Protein AF-0000000078536091 (afdb_homodimer)

pLDDT: mean 94.67, std 6.18, range [35.19, 98.88]

Sequence (702 aa):
MDQSVLRISVDKKTNDLPFPRFGQPQKLGEYTVTRDRCVVLGREDAKYLYEAALADGGRVRFDLNKGFSTFEEKEGDERLDILLDWITSQAPRGGPLKKVLHEADFLCWRGLLTRIAATPFCPKDSWEFAAARIGDVIFLCERETEETQQRKLSMSQRDKMMTYWGFKFEQYMTVAEKEGQPNVDQFVTCREEFAVVVRSTLASTAGKPLKLVYSGEVDAINKDGDLVELKTQRNALEGFFWKQKSMKWWLQSFLLGVRDIIVGYRDDDGFVKKVGSVHTDDLCKRGEWSGNICMNLLSTVLTSVRDLLKRDGEACIVRYEQNRDEITIHSASLPDIDFFTYNFRVHFNLEMDQSVLRISVDKKTNDLPFPRFGQPQKLGEYTVTRDRCVVLGREDAKYLYEAALADGGRVRFDLNKGFSTFEEKEGDERLDILLDWITSQAPRGGPLKKVLHEADFLCWRGLLTRIAATPFCPKDSWEFAAARIGDVIFLCERETEETQQRKLSMSQRDKMMTYWGFKFEQYMTVAEKEGQPNVDQFVTCREEFAVVVRSTLASTAGKPLKLVYSGEVDAINKDGDLVELKTQRNALEGFFWKQKSMKWWLQSFLLGVRDIIVGYRDDDGFVKKVGSVHTDDLCKRGEWSGNICMNLLSTVLTSVRDLLKRDGEACIVRYEQNRDEITIHSASLPDIDFFTYNFRVHFNLE

Solvent-accessible surface area (backbone atoms only — not comparable to full-atom values): 36541 Å² total; per-residue (Å²): 126,86,71,60,68,48,77,43,75,44,46,57,76,81,23,62,49,78,64,58,59,62,48,75,46,40,53,59,40,41,29,28,32,37,74,88,66,43,82,41,57,24,48,62,80,45,26,23,44,39,61,75,53,54,42,83,84,2,61,46,80,44,65,31,61,65,55,62,92,57,52,40,73,69,78,83,83,62,73,40,48,68,60,47,50,51,56,54,68,35,32,63,78,62,34,55,57,34,58,57,51,51,53,23,44,34,38,36,50,42,66,55,57,38,53,56,22,42,36,63,73,35,41,76,63,55,44,31,31,40,37,37,21,51,70,73,26,30,39,47,36,73,42,85,38,68,66,57,51,49,49,63,71,62,52,47,72,64,55,52,47,57,57,44,30,53,56,39,46,49,39,63,39,26,15,80,45,85,88,54,69,50,67,68,82,57,67,52,62,53,45,53,44,32,32,39,32,30,33,35,38,34,43,36,80,66,81,66,60,41,30,37,33,34,33,41,79,49,68,25,21,41,92,71,51,46,59,30,41,75,46,68,38,67,68,58,93,49,70,65,33,33,52,43,54,31,55,55,52,24,44,62,27,56,68,64,57,28,52,43,32,38,35,34,26,17,51,95,84,38,38,25,46,33,35,51,75,46,49,36,73,54,32,56,73,67,26,71,51,56,64,26,30,23,50,35,44,36,25,47,52,52,42,51,50,51,68,68,40,76,45,70,57,32,24,31,38,37,38,34,55,57,70,50,64,43,33,40,34,35,66,41,58,44,88,77,56,79,60,73,50,68,66,53,32,59,37,49,63,66,114,128,85,71,61,69,48,76,42,74,44,46,58,75,82,22,62,48,78,64,58,59,61,48,76,46,40,53,60,40,42,30,29,30,36,74,88,66,43,83,40,57,23,48,60,82,45,24,22,44,41,62,74,54,54,40,82,84,3,62,47,80,43,65,31,62,65,54,61,90,57,52,39,73,69,78,82,84,62,73,42,48,68,60,46,50,51,56,53,66,34,33,62,78,62,32,55,57,34,58,58,52,51,52,22,45,33,37,36,50,43,66,54,56,39,54,57,22,42,36,64,74,34,43,76,64,56,45,32,31,40,36,35,21,51,69,72,26,30,39,47,35,73,42,85,38,70,67,56,51,49,48,63,71,63,52,47,70,64,56,50,47,56,56,44,30,50,55,39,44,48,38,63,37,26,15,80,45,85,88,54,68,51,66,69,83,55,66,51,63,54,44,52,45,33,33,39,32,30,34,33,37,34,42,36,81,66,81,68,61,40,31,36,33,33,32,42,79,48,68,25,21,38,93,71,52,46,58,32,42,73,48,68,38,67,70,56,93,47,72,67,34,33,52,41,53,32,52,55,54,26,45,62,26,54,70,65,56,28,54,44,32,37,34,35,26,17,51,95,85,38,37,24,47,34,35,50,73,46,50,35,73,55,32,56,71,67,26,69,51,55,64,26,31,23,49,35,44,36,24,47,53,52,42,52,50,51,70,68,41,76,46,69,57,32,24,30,38,38,38,33,55,56,70,50,63,44,34,40,33,34,66,44,57,42,88,76,57,80,59,74,50,69,67,52,31,59,36,48,62,67,113

Nearest PDB structures (foldseek):
  6wuk-assembly1_A  TM=8.798E-01  e=3.292E-32  Mus musculus
  6aiy-assembly1_A  TM=8.874E-01  e=8.973E-32  Mus musculus
  6aix-assembly1_A  TM=8.810E-01  e=4.421E-32  Mus musculus
  3fqj-assembly1_A  TM=8.893E-01  e=3.096E-31  Mus musculus
  3fqi-assembly1_A  TM=8.805E-01  e=1.202E-30  Mus musculus

Structure (mmCIF, N/CA/C/O backbone):
data_AF-0000000078536091-model_v1
#
loop_
_entity.id
_entity.type
_entity.pdbx_description
1 polymer 'Decapping nuclease'
#
loop_
_atom_site.group_PDB
_atom_site.id
_atom_site.type_symbol
_atom_site.label_atom_id
_atom_site.label_alt_id
_atom_site.label_comp_id
_atom_site.label_asym_id
_atom_site.label_entity_id
_atom_site.label_seq_id
_atom_site.pdbx_PDB_ins_code
_atom_site.Cartn_x
_atom_site.Cartn_y
_atom_site.Cartn_z
_atom_site.occupancy
_atom_site.B_iso_or_equiv
_atom_site.auth_seq_id
_atom_site.auth_comp_id
_atom_site.auth_asym_id
_atom_site.auth_atom_id
_atom_site.pdbx_PDB_model_num
ATOM 1 N N . MET A 1 1 ? 34.75 25.438 13.578 1 35.25 1 MET A N 1
ATOM 2 C CA . MET A 1 1 ? 34.281 24.703 12.398 1 35.25 1 MET A CA 1
ATOM 3 C C . MET A 1 1 ? 33.406 25.578 11.523 1 35.25 1 MET A C 1
ATOM 5 O O . MET A 1 1 ? 32.469 26.188 12.008 1 35.25 1 MET A O 1
ATOM 9 N N . ASP A 1 2 ? 33.688 26.109 10.555 1 44.75 2 ASP A N 1
ATOM 10 C CA . ASP A 1 2 ? 33.125 27.094 9.633 1 44.75 2 ASP A CA 1
ATOM 11 C C . ASP A 1 2 ? 31.688 26.719 9.258 1 44.75 2 ASP A C 1
ATOM 13 O O . ASP A 1 2 ? 31.453 25.625 8.727 1 44.75 2 ASP A O 1
ATOM 17 N N . GLN A 1 3 ? 30.688 27.016 10.07 1 55.34 3 GLN A N 1
ATOM 18 C CA . GLN A 1 3 ? 29.297 26.594 10.016 1 55.34 3 GLN A CA 1
ATOM 19 C C . GLN A 1 3 ? 28.672 26.938 8.664 1 55.34 3 GLN A C 1
ATOM 21 O O . GLN A 1 3 ? 28.375 28.109 8.398 1 55.34 3 GLN A O 1
ATOM 26 N N . SER A 1 4 ? 28.969 26.297 7.562 1 66.25 4 SER A N 1
ATOM 27 C CA . SER A 1 4 ? 28.469 26.469 6.199 1 66.25 4 SER A CA 1
ATOM 28 C C . SER A 1 4 ? 26.953 26.516 6.172 1 66.25 4 SER A C 1
ATOM 30 O O . SER A 1 4 ? 26.281 25.734 6.844 1 66.25 4 SER A O 1
ATOM 32 N N . VAL A 1 5 ? 26.5 27.812 5.93 1 88.75 5 VAL A N 1
ATOM 33 C CA . VAL A 1 5 ? 25.062 28.078 5.793 1 88.75 5 VAL A CA 1
ATOM 34 C C . VAL A 1 5 ? 24.672 28.047 4.316 1 88.75 5 VAL A C 1
ATOM 36 O O . VAL A 1 5 ? 25.281 28.734 3.492 1 88.75 5 VAL A O 1
ATOM 39 N N . LEU A 1 6 ? 23.906 27.047 3.977 1 94.06 6 LEU A N 1
ATOM 40 C CA . LEU A 1 6 ? 23.281 27.031 2.66 1 94.06 6 LEU A CA 1
ATOM 41 C C . LEU A 1 6 ? 21.969 27.812 2.668 1 94.06 6 LEU A C 1
ATOM 43 O O . LEU A 1 6 ? 21.25 27.797 3.664 1 94.06 6 LEU A O 1
ATOM 47 N N . ARG A 1 7 ? 21.734 28.562 1.596 1 96.69 7 ARG A N 1
ATOM 48 C CA . ARG A 1 7 ? 20.531 29.375 1.481 1 96.69 7 ARG A CA 1
ATOM 49 C C . ARG A 1 7 ? 19.703 28.969 0.259 1 96.69 7 ARG A C 1
ATOM 51 O O . ARG A 1 7 ? 20.266 28.703 -0.807 1 96.69 7 ARG A O 1
ATOM 58 N N . ILE A 1 8 ? 18.438 28.812 0.469 1 97.31 8 ILE A N 1
ATOM 59 C CA . ILE A 1 8 ? 17.516 28.453 -0.6 1 97.31 8 ILE A CA 1
ATOM 60 C C . ILE A 1 8 ? 16.453 29.547 -0.75 1 97.31 8 ILE A C 1
ATOM 62 O O . ILE A 1 8 ? 15.742 29.875 0.208 1 97.31 8 ILE A O 1
ATOM 66 N N . SER A 1 9 ? 16.281 30.062 -1.919 1 97 9 SER A N 1
ATOM 67 C CA . SER A 1 9 ? 15.305 31.109 -2.178 1 97 9 SER A CA 1
ATOM 68 C C . SER A 1 9 ? 13.883 30.562 -2.135 1 97 9 SER A C 1
ATOM 70 O O . SER A 1 9 ? 13.617 29.469 -2.641 1 97 9 SER A O 1
ATOM 72 N N . VAL A 1 10 ? 12.984 31.266 -1.55 1 97.56 10 VAL A N 1
ATOM 73 C CA . VAL A 1 10 ? 11.586 30.859 -1.521 1 97.56 10 VAL A CA 1
ATOM 74 C C . VAL A 1 10 ? 10.781 31.688 -2.518 1 97.56 10 VAL A C 1
ATOM 76 O O . VAL A 1 10 ? 9.547 31.656 -2.514 1 97.56 10 VAL A O 1
ATOM 79 N N . ASP A 1 11 ? 11.461 32.375 -3.352 1 96.06 11 ASP A N 1
ATOM 80 C CA . ASP A 1 11 ? 10.836 33.25 -4.355 1 96.06 11 ASP A CA 1
ATOM 81 C C . ASP A 1 11 ? 9.969 32.438 -5.309 1 96.06 11 ASP A C 1
ATOM 83 O O . ASP A 1 11 ? 10.414 31.406 -5.844 1 96.06 11 ASP A O 1
ATOM 87 N N . LYS A 1 12 ? 8.758 32.906 -5.574 1 96.5 12 LYS A N 1
ATOM 88 C CA . LYS A 1 12 ? 7.809 32.219 -6.43 1 96.5 12 LYS A CA 1
ATOM 89 C C . LYS A 1 12 ? 8.344 32.062 -7.852 1 96.5 12 LYS A C 1
ATOM 91 O O . LYS A 1 12 ? 8.203 31.016 -8.477 1 96.5 12 LYS A O 1
ATOM 96 N N . LYS A 1 13 ? 8.969 33.094 -8.297 1 96.44 13 LYS A N 1
ATOM 97 C CA . LYS A 1 13 ? 9.469 33.094 -9.664 1 96.44 13 LYS A CA 1
ATOM 98 C C . LYS A 1 13 ? 10.539 32.031 -9.859 1 96.44 13 LYS A C 1
ATOM 100 O O . LYS A 1 13 ? 10.562 31.344 -10.883 1 96.44 13 LYS A O 1
ATOM 105 N N . THR A 1 14 ? 11.359 31.891 -8.883 1 94.88 14 THR A N 1
ATOM 106 C CA . THR A 1 14 ? 12.461 30.938 -8.953 1 94.88 14 THR A CA 1
ATOM 107 C C . THR A 1 14 ? 11.93 29.5 -8.938 1 94.88 14 THR A C 1
ATOM 109 O O . THR A 1 14 ? 12.523 28.609 -9.539 1 94.88 14 THR A O 1
ATOM 112 N N . ASN A 1 15 ? 10.82 29.297 -8.305 1 96.19 15 ASN A N 1
ATOM 113 C CA . ASN A 1 15 ? 10.266 27.953 -8.141 1 96.19 15 ASN A CA 1
ATOM 114 C C . ASN A 1 15 ? 9.164 27.672 -9.156 1 96.19 15 ASN A C 1
ATOM 116 O O . ASN A 1 15 ? 8.547 26.609 -9.133 1 96.19 15 ASN A O 1
ATOM 120 N N . ASP A 1 16 ? 8.898 28.641 -10.031 1 97.31 16 ASP A N 1
ATOM 121 C CA . ASP A 1 16 ? 7.855 28.484 -11.031 1 97.31 16 ASP A CA 1
ATOM 122 C C . ASP A 1 16 ? 8.367 27.672 -12.227 1 97.31 16 ASP A C 1
ATOM 124 O O . ASP A 1 16 ? 8.508 28.203 -13.328 1 97.31 16 ASP A O 1
ATOM 128 N N . LEU A 1 17 ? 8.672 26.484 -12.008 1 97 17 LEU A N 1
ATOM 129 C CA . LEU A 1 17 ? 9.102 25.484 -12.977 1 97 17 LEU A CA 1
ATOM 130 C C . LEU A 1 17 ? 8 24.453 -13.203 1 97 17 LEU A C 1
ATOM 132 O O . LEU A 1 17 ? 7.012 24.406 -12.461 1 97 17 LEU A O 1
ATOM 136 N N . PRO A 1 18 ? 8.094 23.703 -14.289 1 97.06 18 PRO A N 1
ATOM 137 C CA . PRO A 1 18 ? 7.098 22.656 -14.484 1 97.06 18 PRO A CA 1
ATOM 138 C C . PRO A 1 18 ? 6.938 21.75 -13.258 1 97.06 18 PRO A C 1
ATOM 140 O O . PRO A 1 18 ? 7.902 21.516 -12.531 1 97.06 18 PRO A O 1
ATOM 143 N N . PHE A 1 19 ? 5.77 21.344 -13.047 1 97.12 19 PHE A N 1
ATOM 144 C CA . PHE A 1 19 ? 5.492 20.469 -11.922 1 97.12 19 PHE A CA 1
ATOM 145 C C . PHE A 1 19 ? 6.438 19.266 -11.922 1 97.12 19 PHE A C 1
ATOM 147 O O . PHE A 1 19 ? 6.516 18.531 -12.914 1 97.12 19 PHE A O 1
ATOM 154 N N . PRO A 1 20 ? 7.184 19.141 -10.859 1 97.56 20 PRO A N 1
ATOM 155 C CA . PRO A 1 20 ? 8.094 17.984 -10.828 1 97.56 20 PRO A CA 1
ATOM 156 C C . PRO A 1 20 ? 7.359 16.656 -10.75 1 97.56 20 PRO A C 1
ATOM 158 O O . PRO A 1 20 ? 6.281 16.578 -10.156 1 97.56 20 PRO A O 1
ATOM 161 N N . ARG A 1 21 ? 7.969 15.625 -11.367 1 97 21 ARG A N 1
ATOM 162 C CA . ARG A 1 21 ? 7.367 14.297 -11.266 1 97 21 ARG A CA 1
ATOM 163 C C . ARG A 1 21 ? 7.195 13.875 -9.812 1 97 21 ARG A C 1
ATOM 165 O O . ARG A 1 21 ? 8.141 13.953 -9.023 1 97 21 ARG A O 1
ATOM 172 N N . PHE A 1 22 ? 6.012 13.539 -9.516 1 97.31 22 PHE A N 1
ATOM 173 C CA . PHE A 1 22 ? 5.672 13.07 -8.172 1 97.31 22 PHE A CA 1
ATOM 174 C C . PHE A 1 22 ? 4.832 11.797 -8.242 1 97.31 22 PHE A C 1
ATOM 176 O O . PHE A 1 22 ? 3.713 11.82 -8.758 1 97.31 22 PHE A O 1
ATOM 183 N N . GLY A 1 23 ? 5.461 10.734 -7.746 1 94 23 GLY A N 1
ATOM 184 C CA . GLY A 1 23 ? 4.746 9.469 -7.781 1 94 23 GLY A CA 1
ATOM 185 C C . GLY A 1 23 ? 3.543 9.438 -6.859 1 94 23 GLY A C 1
ATOM 186 O O . GLY A 1 23 ? 3.586 9.969 -5.754 1 94 23 GLY A O 1
ATOM 187 N N . GLN A 1 24 ? 2.477 8.781 -7.344 1 91.38 24 GLN A N 1
ATOM 188 C CA . GLN A 1 24 ? 1.313 8.586 -6.484 1 91.38 24 GLN A CA 1
ATOM 189 C C . GLN A 1 24 ? 1.706 7.93 -5.164 1 91.38 24 GLN A C 1
ATOM 191 O O . GLN A 1 24 ? 2.414 6.918 -5.156 1 91.38 24 GLN A O 1
ATOM 196 N N . PRO A 1 25 ? 1.263 8.547 -4.086 1 95.19 25 PRO A N 1
ATOM 197 C CA . PRO A 1 25 ? 1.569 7.938 -2.787 1 95.19 25 PRO A CA 1
ATOM 198 C C . PRO A 1 25 ? 1.076 6.496 -2.682 1 95.19 25 PRO A C 1
ATOM 200 O O . PRO A 1 25 ? -0.091 6.215 -2.965 1 95.19 25 PRO A O 1
ATOM 203 N N . GLN A 1 26 ? 1.999 5.621 -2.344 1 94.25 26 GLN A N 1
ATOM 204 C CA . GLN A 1 26 ? 1.672 4.215 -2.131 1 94.25 26 GLN A CA 1
ATOM 205 C C . GLN A 1 26 ? 1.634 3.879 -0.644 1 94.25 26 GLN A C 1
ATOM 207 O O . GLN A 1 26 ? 2.615 4.09 0.072 1 94.25 26 GLN A O 1
ATOM 212 N N . LYS A 1 27 ? 0.572 3.328 -0.257 1 95 27 LYS A N 1
ATOM 213 C CA . LYS A 1 27 ? 0.411 3.006 1.158 1 95 27 LYS A CA 1
ATOM 214 C C . LYS A 1 27 ? 1.337 1.865 1.57 1 95 27 LYS A C 1
ATOM 216 O O . LYS A 1 27 ? 1.458 0.868 0.855 1 95 27 LYS A O 1
ATOM 221 N N . LEU A 1 28 ? 2.006 2.061 2.707 1 95.81 28 LEU A N 1
ATOM 222 C CA . LEU A 1 28 ? 2.871 1.031 3.273 1 95.81 28 LEU A CA 1
ATOM 223 C C . LEU A 1 28 ? 2.221 0.387 4.492 1 95.81 28 LEU A C 1
ATOM 225 O O . LEU A 1 28 ? 2.529 -0.758 4.832 1 95.81 28 LEU A O 1
ATOM 229 N N . GLY A 1 29 ? 1.373 1.188 5.07 1 96 29 GLY A N 1
ATOM 230 C CA . GLY A 1 29 ? 0.717 0.678 6.266 1 96 29 GLY A CA 1
ATOM 231 C C . GLY A 1 29 ? -0.231 1.679 6.898 1 96 29 GLY A C 1
ATOM 232 O O . GLY A 1 29 ? -0.271 2.844 6.496 1 96 29 GLY A O 1
ATOM 233 N N . GLU A 1 30 ? -1.059 1.153 7.75 1 97.25 30 GLU A N 1
ATOM 234 C CA . GLU A 1 30 ? -1.979 1.926 8.578 1 97.25 30 GLU A CA 1
ATOM 235 C C . GLU A 1 30 ? -1.844 1.546 10.055 1 97.25 30 GLU A C 1
ATOM 237 O O . GLU A 1 30 ? -1.502 0.407 10.375 1 97.25 30 GLU A O 1
ATOM 242 N N . TYR A 1 31 ? -2.066 2.525 10.898 1 97.56 31 TYR A N 1
ATOM 243 C CA . TYR A 1 31 ? -1.988 2.229 12.328 1 97.56 31 TYR A CA 1
ATOM 244 C C . TYR A 1 31 ? -2.84 3.203 13.133 1 97.56 31 TYR A C 1
ATOM 246 O O . TYR A 1 31 ? -3.246 4.25 12.625 1 97.56 31 TYR A O 1
ATOM 254 N N . THR A 1 32 ? -3.104 2.812 14.312 1 96.25 32 THR A N 1
ATOM 255 C CA . THR A 1 32 ? -3.77 3.662 15.297 1 96.25 32 THR A CA 1
ATOM 256 C C . THR A 1 32 ? -2.859 3.918 16.484 1 96.25 32 THR A C 1
ATOM 258 O O . THR A 1 32 ? -2.074 3.051 16.875 1 96.25 32 THR A O 1
ATOM 261 N N . VAL A 1 33 ? -2.873 5.105 16.906 1 96.12 33 VAL A N 1
ATOM 262 C CA . VAL A 1 33 ? -2.232 5.453 18.172 1 96.12 33 VAL A CA 1
ATOM 263 C C . VAL A 1 33 ? -3.273 5.477 19.281 1 96.12 33 VAL A C 1
ATOM 265 O O . VAL A 1 33 ? -4.25 6.227 19.219 1 96.12 33 VAL A O 1
ATOM 268 N N . THR A 1 34 ? -3.102 4.656 20.266 1 94.62 34 THR A N 1
ATOM 269 C CA . THR A 1 34 ? -4.047 4.555 21.375 1 94.62 34 THR A CA 1
ATOM 270 C C . THR A 1 34 ? -3.939 5.766 22.297 1 94.62 34 THR A C 1
ATOM 272 O O . THR A 1 34 ? -3.055 6.609 22.109 1 94.62 34 THR A O 1
ATOM 275 N N . ARG A 1 35 ? -4.828 5.836 23.219 1 91.62 35 ARG A N 1
ATOM 276 C CA . ARG A 1 35 ? -4.824 6.922 24.188 1 91.62 35 ARG A CA 1
ATOM 277 C C . ARG A 1 35 ? -3.506 6.961 24.953 1 91.62 35 ARG A C 1
ATOM 279 O O . ARG A 1 35 ? -3.023 8.039 25.312 1 91.62 35 ARG A O 1
ATOM 286 N N . ASP A 1 36 ? -2.947 5.82 25.219 1 92.06 36 ASP A N 1
ATOM 287 C CA . ASP A 1 36 ? -1.681 5.719 25.938 1 92.06 36 ASP A CA 1
ATOM 288 C C . ASP A 1 36 ? -0.496 5.895 24.984 1 92.06 36 ASP A C 1
ATOM 290 O O . ASP A 1 36 ? 0.644 5.59 25.344 1 92.06 36 ASP A O 1
ATOM 294 N N . ARG A 1 37 ? -0.75 6.273 23.766 1 93.62 37 ARG A N 1
ATOM 295 C CA . ARG A 1 37 ? 0.221 6.633 22.734 1 93.62 37 ARG A CA 1
ATOM 296 C C . ARG A 1 37 ? 0.993 5.406 22.266 1 93.62 37 ARG A C 1
ATOM 298 O O . ARG A 1 37 ? 2.186 5.492 21.969 1 93.62 37 ARG A O 1
ATOM 305 N N . CYS A 1 38 ? 0.301 4.254 22.25 1 95.06 38 CYS A N 1
ATOM 306 C CA . CYS A 1 38 ? 0.864 3.033 21.688 1 95.06 38 CYS A CA 1
ATOM 307 C C . CYS A 1 38 ? 0.416 2.844 20.234 1 95.06 38 CYS A C 1
ATOM 309 O O . CYS A 1 38 ? -0.728 3.146 19.891 1 95.06 38 CYS A O 1
ATOM 311 N N . VAL A 1 39 ? 1.339 2.297 19.5 1 96.31 39 VAL A N 1
ATOM 312 C CA . VAL A 1 39 ? 1.041 2.051 18.094 1 96.31 39 VAL A CA 1
ATOM 313 C C . VAL A 1 39 ? 0.381 0.683 17.938 1 96.31 39 VAL A C 1
ATOM 315 O O . VAL A 1 39 ? 0.896 -0.323 18.438 1 96.31 39 VAL A O 1
ATOM 318 N N . VAL A 1 40 ? -0.778 0.651 17.359 1 96.12 40 VAL A N 1
ATOM 319 C CA . VAL A 1 40 ? -1.478 -0.577 17 1 96.12 40 VAL A CA 1
ATOM 320 C C . VAL A 1 40 ? -1.625 -0.658 15.477 1 96.12 40 VAL A C 1
ATOM 322 O O . VAL A 1 40 ? -2.219 0.227 14.859 1 96.12 40 VAL A O 1
ATOM 325 N N . LEU A 1 41 ? -1.088 -1.771 14.922 1 95.12 41 LEU A N 1
ATOM 326 C CA . LEU A 1 41 ? -1.105 -1.919 13.477 1 95.12 41 LEU A CA 1
ATOM 327 C C . LEU A 1 41 ? -2.521 -2.184 12.969 1 95.12 41 LEU A C 1
ATOM 329 O O . LEU A 1 41 ? -3.303 -2.863 13.641 1 95.12 41 LEU A O 1
ATOM 333 N N . GLY A 1 42 ? -2.746 -1.717 11.742 1 94.94 42 GLY A N 1
ATOM 334 C CA . GLY A 1 42 ? -4.027 -1.96 11.102 1 94.94 42 GLY A CA 1
ATOM 335 C C . GLY A 1 42 ? -4.98 -0.782 11.203 1 94.94 42 GLY A C 1
ATOM 336 O O . GLY A 1 42 ? -4.586 0.307 11.625 1 94.94 42 GLY A O 1
ATOM 337 N N . ARG A 1 43 ? -6.246 -1.013 10.719 1 96.12 43 ARG A N 1
ATOM 338 C CA . ARG A 1 43 ? -7.199 0.09 10.648 1 96.12 43 ARG A CA 1
ATOM 339 C C . ARG A 1 43 ? -8.438 -0.198 11.492 1 96.12 43 ARG A C 1
ATOM 341 O O . ARG A 1 43 ? -9.539 0.23 11.156 1 96.12 43 ARG A O 1
ATOM 348 N N . GLU A 1 44 ? -8.289 -0.948 12.562 1 92.12 44 GLU A N 1
ATOM 349 C CA . GLU A 1 44 ? -9.406 -1.354 13.398 1 92.12 44 GLU A CA 1
ATOM 350 C C . GLU A 1 44 ? -10.148 -0.142 13.953 1 92.12 44 GLU A C 1
ATOM 352 O O . GLU A 1 44 ? -11.383 -0.105 13.953 1 92.12 44 GLU A O 1
ATOM 357 N N . ASP A 1 45 ? -9.375 0.885 14.359 1 92.69 45 ASP A N 1
ATOM 358 C CA . ASP A 1 45 ? -9.992 2.014 15.047 1 92.69 45 ASP A CA 1
ATOM 359 C C . ASP A 1 45 ? -10.219 3.186 14.102 1 92.69 45 ASP A C 1
ATOM 361 O O . ASP A 1 45 ? -10.539 4.293 14.531 1 92.69 45 ASP A O 1
ATOM 365 N N . ALA A 1 46 ? -9.914 2.967 12.805 1 96.25 46 ALA A N 1
ATOM 366 C CA . ALA A 1 46 ? -10.312 3.99 11.844 1 96.25 46 ALA A CA 1
ATOM 367 C C . ALA A 1 46 ? -11.812 4.262 11.922 1 96.25 46 ALA A C 1
ATOM 369 O O . ALA A 1 46 ? -12.609 3.338 12.078 1 96.25 46 ALA A O 1
ATOM 370 N N . LYS A 1 47 ? -12.18 5.488 11.828 1 97.25 47 LYS A N 1
ATOM 371 C CA . LYS A 1 47 ? -13.594 5.836 11.875 1 97.25 47 LYS A CA 1
ATOM 372 C C . LYS A 1 47 ? -14.164 6.008 10.469 1 97.25 47 LYS A C 1
ATOM 374 O O . LYS A 1 47 ? -13.492 6.539 9.578 1 97.25 47 LYS A O 1
ATOM 379 N N . TYR A 1 48 ? -15.391 5.516 10.312 1 97.94 48 TYR A N 1
ATOM 380 C CA . TYR A 1 48 ? -16.094 5.703 9.039 1 97.94 48 TYR A CA 1
ATOM 381 C C . TYR A 1 48 ? -16.672 7.105 8.945 1 97.94 48 TYR A C 1
ATOM 383 O O . TYR A 1 48 ? -17.109 7.676 9.945 1 97.94 48 TYR A O 1
ATOM 391 N N . LEU A 1 49 ? -16.672 7.625 7.777 1 98.19 49 LEU A N 1
ATOM 392 C CA . LEU A 1 49 ? -17.406 8.852 7.488 1 98.19 49 LEU A CA 1
ATOM 393 C C . LEU A 1 49 ? -18.906 8.664 7.734 1 98.19 49 LEU A C 1
ATOM 395 O O . LEU A 1 49 ? -19.484 7.652 7.332 1 98.19 49 LEU A O 1
ATOM 399 N N . TYR A 1 50 ? -19.469 9.562 8.492 1 98 50 TYR A N 1
ATOM 400 C CA . TYR A 1 50 ? -20.922 9.578 8.664 1 98 50 TYR A CA 1
ATOM 401 C C . TYR A 1 50 ? -21.609 10.125 7.418 1 98 50 TYR A C 1
ATOM 403 O O . TYR A 1 50 ? -22.016 11.289 7.383 1 98 50 TYR A O 1
ATOM 411 N N . GLU A 1 51 ? -21.906 9.297 6.508 1 95.44 51 GLU A N 1
ATOM 412 C CA . GLU A 1 51 ? -22.328 9.703 5.172 1 95.44 51 GLU A CA 1
ATOM 413 C C . GLU A 1 51 ? -23.766 10.219 5.18 1 95.44 51 GLU A C 1
ATOM 415 O O . GLU A 1 51 ? -24.172 10.945 4.277 1 95.44 51 GLU A O 1
ATOM 420 N N . ALA A 1 52 ? -24.531 9.812 6.191 1 94.94 52 ALA A N 1
ATOM 421 C CA . ALA A 1 52 ? -25.906 10.297 6.309 1 94.94 52 ALA A CA 1
ATOM 422 C C . ALA A 1 52 ? -25.953 11.82 6.383 1 94.94 52 ALA A C 1
ATOM 424 O O . ALA A 1 52 ? -26.938 12.438 5.977 1 94.94 52 ALA A O 1
ATOM 425 N N . ALA A 1 53 ? -24.891 12.406 6.91 1 96.06 53 ALA A N 1
ATOM 426 C CA . ALA A 1 53 ? -24.828 13.867 7.027 1 96.06 53 ALA A CA 1
ATOM 427 C C . ALA A 1 53 ? -24.766 14.523 5.652 1 96.06 53 ALA A C 1
ATOM 429 O O . ALA A 1 53 ? -25.047 15.719 5.512 1 96.06 53 ALA A O 1
ATOM 430 N N . LEU A 1 54 ? -24.328 13.828 4.68 1 95.62 54 LEU A N 1
ATOM 431 C CA . LEU A 1 54 ? -24.188 14.367 3.328 1 95.62 54 LEU A CA 1
ATOM 432 C C . LEU A 1 54 ? -25.5 14.227 2.559 1 95.62 54 LEU A C 1
ATOM 434 O O . LEU A 1 54 ? -25.625 14.734 1.443 1 95.62 54 LEU A O 1
ATOM 438 N N . ALA A 1 55 ? -26.391 13.516 3.158 1 92.25 55 ALA A N 1
ATOM 439 C CA . ALA A 1 55 ? -27.688 13.32 2.508 1 92.25 55 ALA A CA 1
ATOM 440 C C . ALA A 1 55 ? -28.484 14.617 2.486 1 92.25 55 ALA A C 1
ATOM 442 O O . ALA A 1 55 ? -28.141 15.586 3.166 1 92.25 55 ALA A O 1
ATOM 443 N N . ASP A 1 56 ? -29.531 14.695 1.754 1 91.12 56 ASP A N 1
ATOM 444 C CA . ASP A 1 56 ? -30.469 15.82 1.694 1 91.12 56 ASP A CA 1
ATOM 445 C C . ASP A 1 56 ? -29.719 17.125 1.444 1 91.12 56 ASP A C 1
ATOM 447 O O . ASP A 1 56 ? -29.891 18.094 2.197 1 91.12 56 ASP A O 1
ATOM 451 N N . GLY A 1 57 ? -28.797 17.156 0.527 1 91.88 57 GLY A N 1
ATOM 452 C CA . GLY A 1 57 ? -28.094 18.359 0.142 1 91.88 57 GLY A CA 1
ATOM 453 C C . GLY A 1 57 ? -27.078 18.812 1.182 1 91.88 57 GLY A C 1
ATOM 454 O O . GLY A 1 57 ? -26.641 19.969 1.16 1 91.88 57 GLY A O 1
ATOM 455 N N . GLY A 1 58 ? -26.891 17.953 2.182 1 96.06 58 GLY A N 1
ATOM 456 C CA . GLY A 1 58 ? -25.859 18.234 3.166 1 96.06 58 GLY A CA 1
ATOM 457 C C . GLY A 1 58 ? -26.328 19.172 4.262 1 96.06 58 GLY A C 1
ATOM 458 O O . GLY A 1 58 ? -25.5 19.719 5.004 1 96.06 58 GLY A O 1
ATOM 459 N N . ARG A 1 59 ? -27.672 19.516 4.383 1 96.38 59 ARG A N 1
ATOM 460 C CA . ARG A 1 59 ? -28.156 20.422 5.418 1 96.38 59 ARG A CA 1
ATOM 461 C C . ARG A 1 59 ? -28.062 19.781 6.797 1 96.38 59 ARG A C 1
ATOM 463 O O . ARG A 1 59 ? -28.594 18.672 7.008 1 96.38 59 ARG A O 1
ATOM 470 N N . VAL A 1 60 ? -27.328 20.469 7.641 1 97.38 60 VAL A N 1
ATOM 471 C CA . VAL A 1 60 ? -27.141 19.984 9.008 1 97.38 60 VAL A CA 1
ATOM 472 C C . VAL A 1 60 ? -27.172 21.156 9.984 1 97.38 60 VAL A C 1
ATOM 474 O O . VAL A 1 60 ? -27.234 22.312 9.57 1 97.38 60 VAL A O 1
ATOM 477 N N . ARG A 1 61 ? -27.219 20.859 11.242 1 96.88 61 ARG A N 1
ATOM 478 C CA . ARG A 1 61 ? -26.984 21.828 12.305 1 96.88 61 ARG A CA 1
ATOM 479 C C . ARG A 1 61 ? -26.109 21.234 13.406 1 96.88 61 ARG A C 1
ATOM 481 O O . ARG A 1 61 ? -26.625 20.656 14.367 1 96.88 61 ARG A O 1
ATOM 488 N N . PHE A 1 62 ? -24.891 21.359 13.227 1 98.19 62 PHE A N 1
ATOM 489 C CA . PHE A 1 62 ? -23.922 20.859 14.195 1 98.19 62 PHE A CA 1
ATOM 490 C C . PHE A 1 62 ? -23.422 21.984 15.086 1 98.19 62 PHE A C 1
ATOM 492 O O . PHE A 1 62 ? -22.938 23 14.602 1 98.19 62 PHE A O 1
ATOM 499 N N . ASP A 1 63 ? -23.531 21.828 16.375 1 98.38 63 ASP A N 1
ATOM 500 C CA . ASP A 1 63 ? -22.953 22.766 17.344 1 98.38 63 ASP A CA 1
ATOM 501 C C . ASP A 1 63 ? -21.531 22.359 17.703 1 98.38 63 ASP A C 1
ATOM 503 O O . ASP A 1 63 ? -21.297 21.469 18.516 1 98.38 63 ASP A O 1
ATOM 507 N N . LEU A 1 64 ? -20.609 23.109 17.172 1 98.19 64 LEU A N 1
ATOM 508 C CA . LEU A 1 64 ? -19.203 22.734 17.344 1 98.19 64 LEU A CA 1
ATOM 509 C C . LEU A 1 64 ? -18.703 23.172 18.703 1 98.19 64 LEU A C 1
ATOM 511 O O . LEU A 1 64 ? -17.594 22.797 19.109 1 98.19 64 LEU A O 1
ATOM 515 N N . ASN A 1 65 ? -19.469 23.906 19.375 1 9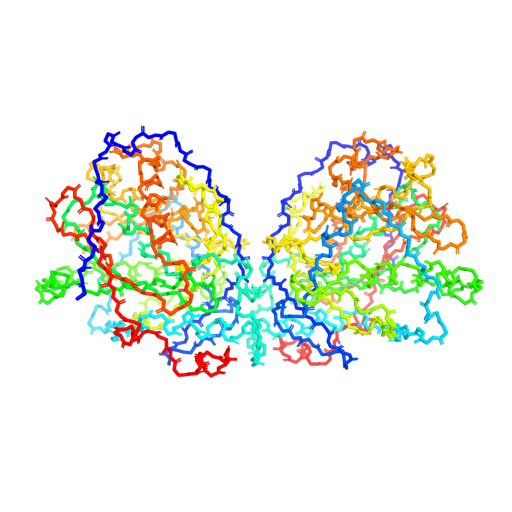6.69 65 ASN A N 1
ATOM 516 C CA . ASN A 1 65 ? -19.062 24.391 20.688 1 96.69 65 ASN A CA 1
ATOM 517 C C . ASN A 1 65 ? -19.234 23.312 21.75 1 96.69 65 ASN A C 1
ATOM 519 O O . ASN A 1 65 ? -18.656 23.406 22.844 1 96.69 65 ASN A O 1
ATOM 523 N N . LYS A 1 66 ? -20.031 22.391 21.453 1 96.25 66 LYS A N 1
ATOM 524 C CA . LYS A 1 66 ? -20.391 21.375 22.422 1 96.25 66 LYS A CA 1
ATOM 525 C C . LYS A 1 66 ? -19.172 20.625 22.938 1 96.25 66 LYS A C 1
ATOM 527 O O . LYS A 1 66 ? -18.391 20.094 22.141 1 96.25 66 LYS A O 1
ATOM 532 N N . GLY A 1 67 ? -18.984 20.609 24.312 1 94.81 67 GLY A N 1
ATOM 533 C CA . GLY A 1 67 ? -17.953 19.797 24.938 1 94.81 67 GLY A CA 1
ATOM 534 C C . GLY A 1 67 ? -16.594 20.484 25.016 1 94.81 67 GLY A C 1
ATOM 535 O O . GLY A 1 67 ? -15.609 19.891 25.406 1 94.81 67 GLY A O 1
ATOM 536 N N . PHE A 1 68 ? -16.5 21.766 24.672 1 94.88 68 PHE A N 1
ATOM 537 C CA . PHE A 1 68 ? -15.234 22.484 24.656 1 94.88 68 PHE A CA 1
ATOM 538 C C . PHE A 1 68 ? -14.57 22.438 26.031 1 94.88 68 PHE A C 1
ATOM 540 O O . PHE A 1 68 ? -13.352 22.312 26.125 1 94.88 68 PHE A O 1
ATOM 547 N N . SER A 1 69 ? -15.328 22.438 27.047 1 91.88 69 SER A N 1
ATOM 548 C CA . SER A 1 69 ? -14.82 22.531 28.422 1 91.88 69 SER A CA 1
ATOM 549 C C . SER A 1 69 ? -14.133 21.234 28.828 1 91.88 69 SER A C 1
ATOM 551 O O . SER A 1 69 ? -13.344 21.219 29.781 1 91.88 69 SER A O 1
ATOM 553 N N . THR A 1 70 ? -14.367 20.156 28.141 1 91.69 70 THR A N 1
ATOM 554 C CA . THR A 1 70 ? -13.805 18.875 28.516 1 91.69 70 THR A CA 1
ATOM 555 C C . THR A 1 70 ? -12.812 18.391 27.469 1 91.69 70 THR A C 1
ATOM 557 O O . THR A 1 70 ? -12.453 17.203 27.438 1 91.69 70 THR A O 1
ATOM 560 N N . PHE A 1 71 ? -12.422 19.297 26.625 1 91.44 71 PHE A N 1
ATOM 561 C CA . PHE A 1 71 ? -11.523 18.969 25.531 1 91.44 71 PHE A CA 1
ATOM 562 C C . PHE A 1 71 ? -10.18 18.484 26.062 1 91.44 71 PHE A C 1
ATOM 564 O O . PHE A 1 71 ? -9.562 19.141 26.891 1 91.44 71 PHE A O 1
ATOM 571 N N . GLU A 1 72 ? -9.797 17.281 25.625 1 89 72 GLU A N 1
ATOM 572 C CA . GLU A 1 72 ? -8.484 16.734 25.969 1 89 72 GLU A CA 1
ATOM 573 C C . GLU A 1 72 ? -7.492 16.922 24.828 1 89 72 GLU A C 1
ATOM 575 O O . GLU A 1 72 ? -7.488 16.156 23.859 1 89 72 GLU A O 1
ATOM 580 N N . GLU A 1 73 ? -6.617 17.859 24.938 1 83.12 73 GLU A N 1
ATOM 581 C CA . GLU A 1 73 ? -5.613 18.172 23.922 1 83.12 73 GLU A CA 1
ATOM 582 C C . GLU A 1 73 ? -4.418 17.234 24.016 1 83.12 73 GLU A C 1
ATOM 584 O O . GLU A 1 73 ? -4.242 16.547 25.031 1 83.12 73 GLU A O 1
ATOM 589 N N . LYS A 1 74 ? -3.709 17.172 22.922 1 80 74 LYS A N 1
ATOM 590 C CA . LYS A 1 74 ? -2.465 16.406 22.922 1 80 74 LYS A CA 1
ATOM 591 C C . LYS A 1 74 ? -1.387 17.125 23.734 1 80 74 LYS A C 1
ATOM 593 O O . LYS A 1 74 ? -1.268 18.359 23.688 1 80 74 LYS A O 1
ATOM 598 N N . GLU A 1 75 ? -0.747 16.328 24.609 1 75.69 75 GLU A N 1
ATOM 599 C CA . GLU A 1 75 ? 0.324 16.938 25.391 1 75.69 75 GLU A CA 1
ATOM 600 C C . GLU A 1 75 ? 1.69 16.406 24.953 1 75.69 75 GLU A C 1
ATOM 602 O O . GLU A 1 75 ? 1.823 15.25 24.578 1 75.69 75 GLU A O 1
ATOM 607 N N . GLY A 1 76 ? 2.631 17.359 24.938 1 74.31 76 GLY A N 1
ATOM 608 C CA . GLY A 1 76 ? 4.02 16.953 24.781 1 74.31 76 GLY A CA 1
ATOM 609 C C . GLY A 1 76 ? 4.492 16.969 23.344 1 74.31 76 GLY A C 1
ATOM 610 O O . GLY A 1 76 ? 3.725 17.297 22.438 1 74.31 76 GLY A O 1
ATOM 611 N N . ASP A 1 77 ? 5.754 16.891 23.203 1 82.12 77 ASP A N 1
ATOM 612 C CA . ASP A 1 77 ? 6.441 16.812 21.906 1 82.12 77 ASP A CA 1
ATOM 613 C C . ASP A 1 77 ? 6.891 15.391 21.609 1 82.12 77 ASP A C 1
ATOM 615 O O . ASP A 1 77 ? 7.883 14.914 22.172 1 82.12 77 ASP A O 1
ATOM 619 N N . GLU A 1 78 ? 6.105 14.742 20.766 1 88.5 78 GLU A N 1
ATOM 620 C CA . GLU A 1 78 ? 6.391 13.336 20.5 1 88.5 78 GLU A CA 1
ATOM 621 C C . GLU A 1 78 ? 7.438 13.188 19.391 1 88.5 78 GLU A C 1
ATOM 623 O O . GLU A 1 78 ? 7.984 12.102 19.203 1 88.5 78 GLU A O 1
ATOM 628 N N . ARG A 1 79 ? 7.832 14.289 18.812 1 94.62 79 ARG A N 1
ATOM 629 C CA . ARG A 1 79 ? 8.844 14.258 17.75 1 94.62 79 ARG A CA 1
ATOM 630 C C . ARG A 1 79 ? 8.562 13.141 16.75 1 94.62 79 ARG A C 1
ATOM 632 O O . ARG A 1 79 ? 7.508 13.133 16.109 1 94.62 79 ARG A O 1
ATOM 639 N N . LEU A 1 80 ? 9.492 12.188 16.594 1 97.31 80 LEU A N 1
ATOM 640 C CA . LEU A 1 80 ? 9.289 11.102 15.648 1 97.31 80 LEU A CA 1
ATOM 641 C C . LEU A 1 80 ? 8.969 9.797 16.375 1 97.31 80 LEU A C 1
ATOM 643 O O . LEU A 1 80 ? 8.938 8.727 15.766 1 97.31 80 LEU A O 1
ATOM 647 N N . ASP A 1 81 ? 8.641 9.844 17.656 1 97.19 81 ASP A N 1
ATOM 648 C CA . ASP A 1 81 ? 8.547 8.648 18.5 1 97.19 81 ASP A CA 1
ATOM 649 C C . ASP A 1 81 ? 7.559 7.645 17.922 1 97.19 81 ASP A C 1
ATOM 651 O O . ASP A 1 81 ? 7.875 6.457 17.797 1 97.19 81 ASP A O 1
ATOM 655 N N . ILE A 1 82 ? 6.391 8.141 17.578 1 96.94 82 ILE A N 1
ATOM 656 C CA . ILE A 1 82 ? 5.336 7.266 17.078 1 96.94 82 ILE A CA 1
ATOM 657 C C . ILE A 1 82 ? 5.781 6.629 15.758 1 96.94 82 ILE A C 1
ATOM 659 O O . ILE A 1 82 ? 5.602 5.43 15.555 1 96.94 82 ILE A O 1
ATOM 663 N N . LEU A 1 83 ? 6.352 7.41 14.898 1 97.69 83 LEU A N 1
ATOM 664 C CA . LEU A 1 83 ? 6.816 6.914 13.609 1 97.69 83 LEU A CA 1
ATOM 665 C C . LEU A 1 83 ? 7.926 5.883 13.789 1 97.69 83 LEU A C 1
ATOM 667 O O . LEU A 1 83 ? 7.953 4.867 13.094 1 97.69 83 LEU A O 1
ATOM 671 N N . LEU A 1 84 ? 8.828 6.16 14.695 1 98.06 84 LEU A N 1
ATOM 672 C CA . LEU A 1 84 ? 9.914 5.227 14.992 1 98.06 84 LEU A CA 1
ATOM 673 C C . LEU A 1 84 ? 9.359 3.912 15.531 1 98.06 84 LEU A C 1
ATOM 675 O O . LEU A 1 84 ? 9.859 2.838 15.188 1 98.06 84 LEU A O 1
ATOM 679 N N . ASP A 1 85 ? 8.336 4.031 16.375 1 97.69 85 ASP A N 1
ATOM 680 C CA . ASP A 1 85 ? 7.691 2.826 16.891 1 97.69 85 ASP A CA 1
ATOM 681 C C . ASP A 1 85 ? 7.082 2.008 15.758 1 97.69 85 ASP A C 1
ATOM 68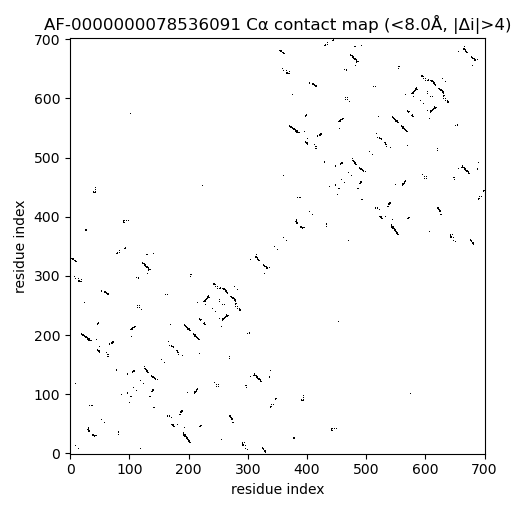3 O O . ASP A 1 85 ? 7.168 0.777 15.758 1 97.69 85 ASP A O 1
ATOM 687 N N . TRP A 1 86 ? 6.469 2.658 14.852 1 97.5 86 TRP A N 1
ATOM 688 C CA . TRP A 1 86 ? 5.895 1.952 13.703 1 97.5 86 TRP A CA 1
ATOM 689 C C . TRP A 1 86 ? 6.98 1.239 12.906 1 97.5 86 TRP A C 1
ATOM 691 O O . TRP A 1 86 ? 6.82 0.074 12.531 1 97.5 86 TRP A O 1
ATOM 701 N N . ILE A 1 87 ? 8.102 1.912 12.656 1 97.75 87 ILE A N 1
ATOM 702 C CA . ILE A 1 87 ? 9.195 1.328 11.891 1 97.75 87 ILE A CA 1
ATOM 703 C C . ILE A 1 87 ? 9.688 0.06 12.578 1 97.75 87 ILE A C 1
ATOM 705 O O . ILE A 1 87 ? 9.922 -0.959 11.922 1 97.75 87 ILE A O 1
ATOM 709 N N . THR A 1 88 ? 9.812 0.146 13.891 1 96.94 88 THR A N 1
ATOM 710 C CA . THR A 1 88 ? 10.289 -0.997 14.664 1 96.94 88 THR A CA 1
ATOM 711 C C . THR A 1 88 ? 9.344 -2.184 14.508 1 96.94 88 THR A C 1
ATOM 713 O O . THR A 1 88 ? 9.781 -3.338 14.508 1 96.94 88 THR A O 1
ATOM 716 N N . SER A 1 89 ? 8.086 -1.872 14.336 1 94.88 89 SER A N 1
ATOM 717 C CA . SER A 1 89 ? 7.086 -2.93 14.219 1 94.88 89 SER A CA 1
ATOM 718 C C . SER A 1 89 ? 7.137 -3.584 12.836 1 94.88 89 SER A C 1
ATOM 720 O O . SER A 1 89 ? 6.547 -4.645 12.625 1 94.88 89 SER A O 1
ATOM 722 N N . GLN A 1 90 ? 7.871 -3.008 11.906 1 94.75 90 GLN A N 1
ATOM 723 C CA . GLN A 1 90 ? 7.875 -3.492 10.531 1 94.75 90 GLN A CA 1
ATOM 724 C C . GLN A 1 90 ? 8.984 -4.516 10.312 1 94.75 90 GLN A C 1
ATOM 726 O O . GLN A 1 90 ? 9.109 -5.078 9.219 1 94.75 90 GLN A O 1
ATOM 731 N N . ALA A 1 91 ? 9.82 -4.785 11.273 1 94.38 91 ALA A N 1
ATOM 732 C CA . ALA A 1 91 ? 10.906 -5.75 11.125 1 94.38 91 ALA A CA 1
ATOM 733 C C . ALA A 1 91 ? 11.344 -6.293 12.484 1 94.38 91 ALA A C 1
ATOM 735 O O . ALA A 1 91 ? 11.195 -5.617 13.508 1 94.38 91 ALA A O 1
ATOM 736 N N . PRO A 1 92 ? 11.922 -7.496 12.438 1 93.5 92 PRO A N 1
ATOM 737 C CA . PRO A 1 92 ? 12.562 -7.984 13.664 1 93.5 92 PRO A CA 1
ATOM 738 C C . PRO A 1 92 ? 13.812 -7.188 14.031 1 93.5 92 PRO A C 1
ATOM 740 O O . PRO A 1 92 ? 14.297 -6.383 13.234 1 93.5 92 PRO A O 1
ATOM 743 N N . ARG A 1 93 ? 14.211 -7.406 15.266 1 93.31 93 ARG A N 1
ATOM 744 C CA . ARG A 1 93 ? 15.43 -6.758 15.742 1 93.31 93 ARG A CA 1
ATOM 745 C C . ARG A 1 93 ? 16.609 -7.078 14.844 1 93.31 93 ARG A C 1
ATOM 747 O O . ARG A 1 93 ? 16.797 -8.227 14.438 1 93.31 93 ARG A O 1
ATOM 754 N N . GLY A 1 94 ? 17.359 -5.992 14.539 1 90.5 94 GLY A N 1
ATOM 755 C CA . GLY A 1 94 ? 18.547 -6.152 13.719 1 90.5 94 GLY A CA 1
ATOM 756 C C . GLY A 1 94 ? 18.266 -6.055 12.234 1 90.5 94 GLY A C 1
ATOM 757 O O . GLY A 1 94 ? 19.156 -6.211 11.406 1 90.5 94 GLY A O 1
ATOM 758 N N . GLY A 1 95 ? 17.031 -5.848 11.82 1 88.81 95 GLY A N 1
ATOM 759 C CA . GLY A 1 95 ? 16.688 -5.73 10.414 1 88.81 95 GLY A CA 1
ATOM 760 C C . GLY A 1 95 ? 17.344 -4.535 9.742 1 88.81 95 GLY A C 1
ATOM 761 O O . GLY A 1 95 ? 17.594 -3.514 10.391 1 88.81 95 GLY A O 1
ATOM 762 N N . PRO A 1 96 ? 17.719 -4.691 8.508 1 92.19 96 PRO A N 1
ATOM 763 C CA . PRO A 1 96 ? 18.328 -3.588 7.766 1 92.19 96 PRO A CA 1
ATOM 764 C C . PRO A 1 96 ? 17.375 -2.422 7.535 1 92.19 96 PRO A C 1
ATOM 766 O O . PRO A 1 96 ? 16.438 -2.533 6.734 1 92.19 96 PRO A O 1
ATOM 769 N N . LEU A 1 97 ? 17.688 -1.297 8.164 1 95.81 97 LEU A N 1
ATOM 770 C CA . LEU A 1 97 ? 16.781 -0.154 8.211 1 95.81 97 LEU A CA 1
ATOM 771 C C . LEU A 1 97 ? 16.438 0.329 6.801 1 95.81 97 LEU A C 1
ATOM 773 O O . LEU A 1 97 ? 15.273 0.544 6.477 1 95.81 97 LEU A O 1
ATOM 777 N N . LYS A 1 98 ? 17.469 0.491 5.945 1 96.5 98 LYS A N 1
ATOM 778 C CA . LYS A 1 98 ? 17.281 0.98 4.582 1 96.5 98 LYS A CA 1
ATOM 779 C C . LYS A 1 98 ? 16.328 0.079 3.799 1 96.5 98 LYS A C 1
ATOM 781 O O . LYS A 1 98 ? 15.445 0.566 3.092 1 96.5 98 LYS A O 1
ATOM 786 N N . LYS A 1 99 ? 16.453 -1.21 3.928 1 96.25 99 LYS A N 1
ATOM 787 C CA . LYS A 1 99 ? 15.586 -2.184 3.273 1 96.25 99 LYS A CA 1
ATOM 788 C C . LYS A 1 99 ? 14.172 -2.146 3.857 1 96.25 99 LYS A C 1
ATOM 790 O O . LYS A 1 99 ? 13.188 -2.16 3.117 1 96.25 99 LYS A O 1
ATOM 795 N N . VAL A 1 100 ? 14.078 -2.055 5.203 1 96.25 100 VAL A N 1
ATOM 796 C CA . VAL A 1 100 ? 12.805 -2.02 5.918 1 96.25 100 VAL A CA 1
ATOM 797 C C . VAL A 1 100 ? 11.984 -0.817 5.457 1 96.25 100 VAL A C 1
ATOM 799 O O . VAL A 1 100 ? 10.766 -0.909 5.305 1 96.25 100 VAL A O 1
ATOM 802 N N . LEU A 1 101 ? 12.703 0.248 5.133 1 97.31 101 LEU A N 1
ATOM 803 C CA . LEU A 1 101 ? 12.047 1.486 4.738 1 97.31 101 LEU A CA 1
ATOM 804 C C . LEU A 1 101 ? 12 1.62 3.221 1 97.31 101 LEU A C 1
ATOM 806 O O . LEU A 1 101 ? 11.992 2.734 2.691 1 97.31 101 LEU A O 1
ATOM 810 N N . HIS A 1 102 ? 12.047 0.511 2.512 1 96.88 102 HIS A N 1
ATOM 811 C CA . HIS A 1 102 ? 11.828 0.453 1.07 1 96.88 102 HIS A CA 1
ATOM 812 C C . HIS A 1 102 ? 12.789 1.382 0.33 1 96.88 102 HIS A C 1
ATOM 814 O O . HIS A 1 102 ? 12.375 2.104 -0.583 1 96.88 102 HIS A O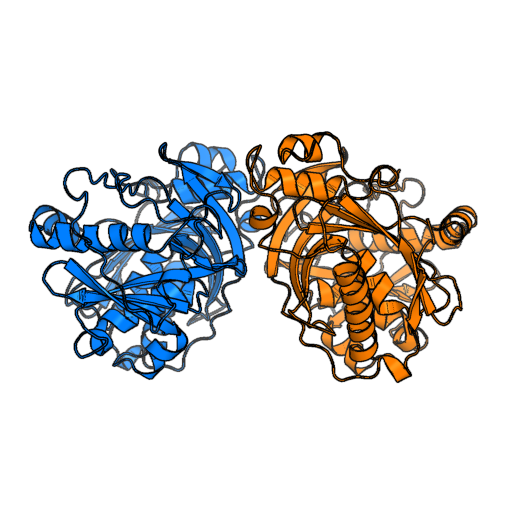 1
ATOM 820 N N . GLU A 1 103 ? 13.969 1.506 0.761 1 97.12 103 GLU A N 1
ATOM 821 C CA . GLU A 1 103 ? 15.062 2.234 0.127 1 97.12 103 GLU A CA 1
ATOM 822 C C . GLU A 1 103 ? 14.82 3.74 0.156 1 97.12 103 GLU A C 1
ATOM 824 O O . GLU A 1 103 ? 15.266 4.465 -0.735 1 97.12 103 GLU A O 1
ATOM 829 N N . ALA A 1 104 ? 14.078 4.199 1.144 1 97.94 104 ALA A N 1
ATOM 830 C CA . ALA A 1 104 ? 13.734 5.609 1.28 1 97.94 104 ALA A CA 1
ATOM 831 C C . ALA A 1 104 ? 14.977 6.461 1.517 1 97.94 104 ALA A C 1
ATOM 833 O O . ALA A 1 104 ? 15.898 6.039 2.213 1 97.94 104 ALA A O 1
ATOM 834 N N . ASP A 1 105 ? 14.953 7.66 0.936 1 98.31 105 ASP A N 1
ATOM 835 C CA . ASP A 1 105 ? 15.953 8.664 1.275 1 98.31 105 ASP A CA 1
ATOM 836 C C . ASP A 1 105 ? 15.562 9.43 2.535 1 98.31 105 ASP A C 1
ATOM 838 O O . ASP A 1 105 ? 16.406 9.758 3.363 1 98.31 105 ASP A O 1
ATOM 842 N N . PHE A 1 106 ? 14.266 9.664 2.648 1 98.88 106 PHE A N 1
ATOM 843 C CA . PHE A 1 106 ? 13.781 10.516 3.727 1 98.88 106 PHE A CA 1
ATOM 844 C C . PHE A 1 106 ? 12.656 9.836 4.496 1 98.88 106 PHE A C 1
ATOM 846 O O . PHE A 1 106 ? 11.859 9.094 3.916 1 98.88 106 PHE A O 1
ATOM 853 N N . LEU A 1 107 ? 12.609 10.102 5.777 1 98.81 107 LEU A N 1
ATOM 854 C CA . LEU A 1 107 ? 11.484 9.758 6.641 1 98.81 107 LEU A CA 1
ATOM 855 C C . LEU A 1 107 ? 11.031 10.969 7.449 1 98.81 107 LEU A C 1
ATOM 857 O O . LEU A 1 107 ? 11.844 11.648 8.07 1 98.81 107 LEU A O 1
ATOM 861 N N . CYS A 1 108 ? 9.727 11.289 7.406 1 98.69 108 CYS A N 1
ATOM 862 C CA . CYS A 1 108 ? 9.234 12.422 8.188 1 98.69 108 CYS A CA 1
ATOM 863 C C . CYS A 1 108 ? 7.711 12.391 8.297 1 98.69 108 CYS A C 1
ATOM 865 O O . CYS A 1 108 ? 7.074 11.422 7.867 1 98.69 108 CYS A O 1
ATOM 867 N N . TRP A 1 109 ? 7.211 13.312 9.016 1 98.5 109 TRP A N 1
ATOM 868 C CA . TRP A 1 109 ? 5.766 13.5 9.047 1 98.5 109 TRP A CA 1
ATOM 869 C C . TRP A 1 109 ? 5.289 14.273 7.824 1 98.5 109 TRP A C 1
ATOM 871 O O . TRP A 1 109 ? 5.957 15.203 7.371 1 98.5 109 TRP A O 1
ATOM 881 N N . ARG A 1 110 ? 4.098 13.914 7.332 1 98.5 110 ARG A N 1
ATOM 882 C CA . ARG A 1 110 ? 3.486 14.617 6.207 1 98.5 110 ARG A CA 1
ATOM 883 C C . ARG A 1 110 ? 3.346 16.109 6.504 1 98.5 110 ARG A C 1
ATOM 885 O O . ARG A 1 110 ? 3.516 16.938 5.613 1 98.5 110 ARG A O 1
ATOM 892 N N . GLY A 1 111 ? 3.139 16.469 7.746 1 97.56 111 GLY A N 1
ATOM 893 C CA . GLY A 1 111 ? 2.973 17.859 8.125 1 97.56 111 GLY A CA 1
ATOM 894 C C . GLY A 1 111 ? 4.188 18.719 7.809 1 97.56 111 GLY A C 1
ATOM 895 O O . GLY A 1 111 ? 4.055 19.875 7.418 1 97.56 111 GLY A O 1
ATOM 896 N N . LEU A 1 112 ? 5.316 18.172 8 1 98.31 112 LEU A N 1
ATOM 897 C CA . LEU A 1 112 ? 6.539 18.906 7.711 1 98.31 112 LEU A CA 1
ATOM 898 C C . LEU A 1 112 ? 6.664 19.188 6.215 1 98.31 112 LEU A C 1
ATOM 900 O O . LEU A 1 112 ? 7.02 20.297 5.816 1 98.31 112 LEU A O 1
ATOM 904 N N . LEU A 1 113 ? 6.426 18.172 5.387 1 98.75 113 LEU A N 1
ATOM 905 C CA . LEU A 1 113 ? 6.453 18.375 3.941 1 98.75 113 LEU A CA 1
ATOM 906 C C . LEU A 1 113 ? 5.504 19.5 3.529 1 98.75 113 LEU A C 1
ATOM 908 O O . LEU A 1 113 ? 5.859 20.344 2.703 1 98.75 113 LEU A O 1
ATOM 912 N N . THR A 1 114 ? 4.355 19.484 4.145 1 98.31 114 THR A N 1
ATOM 913 C CA . THR A 1 114 ? 3.348 20.5 3.865 1 98.31 114 THR A CA 1
ATOM 914 C C . THR A 1 114 ? 3.871 21.891 4.219 1 98.31 114 THR A C 1
ATOM 916 O O . THR A 1 114 ? 3.734 22.828 3.432 1 98.31 114 THR A O 1
ATOM 919 N N . ARG A 1 115 ? 4.457 22 5.367 1 97.31 115 ARG A N 1
ATOM 920 C CA . ARG A 1 115 ? 4.965 23.281 5.824 1 97.31 115 ARG A CA 1
ATOM 921 C C . ARG A 1 115 ? 6.051 23.812 4.895 1 97.31 115 ARG A C 1
ATOM 923 O O . ARG A 1 115 ? 6.051 24.984 4.531 1 97.31 115 ARG A O 1
ATOM 930 N N . ILE A 1 116 ? 6.926 22.969 4.531 1 98.56 116 ILE A N 1
ATOM 931 C CA . ILE A 1 116 ? 8 23.359 3.629 1 98.56 116 ILE A CA 1
ATOM 932 C C . ILE A 1 116 ? 7.418 23.797 2.291 1 98.56 116 ILE A C 1
ATOM 934 O O . ILE A 1 116 ? 7.719 24.891 1.808 1 98.56 116 ILE A O 1
ATOM 938 N N . ALA A 1 117 ? 6.555 23.031 1.733 1 98.56 117 ALA A N 1
ATOM 939 C CA . ALA A 1 117 ? 6.012 23.266 0.398 1 98.56 117 ALA A CA 1
ATOM 940 C C . ALA A 1 117 ? 5.156 24.531 0.367 1 98.56 117 ALA A C 1
ATOM 942 O O . ALA A 1 117 ? 5.074 25.203 -0.661 1 98.56 117 ALA A O 1
ATOM 943 N N . ALA A 1 118 ? 4.594 24.875 1.477 1 97.88 118 ALA A N 1
ATOM 944 C CA . ALA A 1 118 ? 3.652 26 1.529 1 97.88 118 ALA A CA 1
ATOM 945 C C . ALA A 1 118 ? 4.391 27.328 1.654 1 97.88 118 ALA A C 1
ATOM 947 O O . ALA A 1 118 ? 3.791 28.391 1.489 1 97.88 118 ALA A O 1
ATOM 948 N N . THR A 1 119 ? 5.605 27.344 1.871 1 97.81 119 THR A N 1
ATOM 949 C CA . THR A 1 119 ? 6.402 28.484 2.305 1 97.81 119 THR A CA 1
ATOM 950 C C . THR A 1 119 ? 6.254 29.656 1.33 1 97.81 119 THR A C 1
ATOM 952 O O . THR A 1 119 ? 6.066 30.797 1.747 1 97.81 119 THR A O 1
ATOM 955 N N . PRO A 1 120 ? 6.258 29.422 0.008 1 97.06 120 PRO A N 1
ATOM 956 C CA . PRO A 1 120 ? 6.188 30.562 -0.912 1 97.06 120 PRO A CA 1
ATOM 957 C C . PRO A 1 120 ? 4.906 31.375 -0.747 1 97.06 120 PRO A C 1
ATOM 959 O O . PRO A 1 120 ? 4.887 32.562 -1.062 1 97.06 120 PRO A O 1
ATOM 962 N N . PHE A 1 121 ? 3.895 30.75 -0.226 1 96.44 121 PHE A N 1
ATOM 963 C CA . PHE A 1 121 ? 2.594 31.406 -0.155 1 96.44 121 PHE A CA 1
ATOM 964 C C . PHE A 1 121 ? 2.197 31.672 1.293 1 96.44 121 PHE A C 1
ATOM 966 O O . PHE A 1 121 ? 1.092 32.156 1.563 1 96.44 121 PHE A O 1
ATOM 973 N N . CYS A 1 122 ? 3.053 31.25 2.203 1 94.69 122 CYS A N 1
ATOM 974 C CA . CYS A 1 122 ? 2.822 31.484 3.627 1 94.69 122 CYS A CA 1
ATOM 975 C C . CYS A 1 122 ? 4.043 32.094 4.285 1 94.69 122 CYS A C 1
ATOM 977 O O . CYS A 1 122 ? 4.617 31.531 5.215 1 94.69 122 CYS A O 1
ATOM 979 N N . PRO A 1 123 ? 4.367 33.281 3.887 1 94.12 123 PRO A N 1
ATOM 980 C CA . PRO A 1 123 ? 5.605 33.906 4.383 1 94.12 123 PRO A CA 1
ATOM 981 C C . PRO A 1 123 ? 5.555 34.188 5.879 1 94.12 123 PRO A C 1
ATOM 983 O O . PRO A 1 123 ? 6.602 34.375 6.512 1 94.12 123 PRO A O 1
ATOM 986 N N . LYS A 1 124 ? 4.422 34.219 6.469 1 92.06 124 LYS A N 1
ATOM 987 C CA . LYS A 1 124 ? 4.289 34.562 7.883 1 92.06 124 LYS A CA 1
ATOM 988 C C . LYS A 1 124 ? 4.555 33.344 8.766 1 92.06 124 LYS A C 1
ATOM 990 O O . LYS A 1 124 ? 4.727 33.469 9.977 1 92.06 124 LYS A O 1
ATOM 995 N N . ASP A 1 125 ? 4.527 32.156 8.195 1 93.69 125 ASP A N 1
ATOM 996 C CA . ASP A 1 125 ? 4.688 30.938 8.953 1 93.69 125 ASP A CA 1
ATOM 997 C C . ASP A 1 125 ? 6.16 30.531 9.047 1 93.69 125 ASP A C 1
ATOM 999 O O . ASP A 1 125 ? 6.738 30.062 8.062 1 93.69 125 ASP A O 1
ATOM 1003 N N . SER A 1 126 ? 6.707 30.688 10.219 1 95.94 126 SER A N 1
ATOM 1004 C CA . SER A 1 126 ? 8.078 30.219 10.422 1 95.94 126 SER A CA 1
ATOM 1005 C C . SER A 1 126 ? 8.102 28.734 10.758 1 95.94 126 SER A C 1
ATOM 1007 O O . SER A 1 126 ? 7.117 28.188 11.258 1 95.94 126 SER A O 1
ATOM 1009 N N . TRP A 1 127 ? 9.172 28.109 10.422 1 97.44 127 TRP A N 1
ATOM 1010 C CA . TRP A 1 127 ? 9.336 26.703 10.789 1 97.44 127 TRP A CA 1
ATOM 1011 C C . TRP A 1 127 ? 10.805 26.328 10.875 1 97.44 127 TRP A C 1
ATOM 1013 O O . TRP A 1 127 ? 11.672 27.062 10.383 1 97.44 127 TRP A O 1
ATOM 1023 N N . GLU A 1 128 ? 11.047 25.234 11.547 1 97.12 128 GLU A N 1
ATOM 1024 C CA . GLU A 1 128 ? 12.375 24.672 11.727 1 97.12 128 GLU A CA 1
ATOM 1025 C C . GLU A 1 128 ? 12.312 23.141 11.844 1 97.12 128 GLU A C 1
ATOM 1027 O O . GLU A 1 128 ? 11.375 22.609 12.422 1 97.12 128 GLU A O 1
ATOM 1032 N N . PHE A 1 129 ? 13.281 22.484 11.266 1 97.62 129 PHE A N 1
ATOM 1033 C CA . PHE A 1 129 ? 13.391 21.047 11.5 1 97.62 129 PHE A CA 1
ATOM 1034 C C . PHE A 1 129 ? 14.859 20.625 11.57 1 97.62 129 PHE A C 1
ATOM 1036 O O . PHE A 1 129 ? 15.734 21.312 11.039 1 97.62 129 PHE A O 1
ATOM 1043 N N . ALA A 1 130 ? 15.086 19.625 12.312 1 97.75 130 ALA A N 1
ATOM 1044 C CA . ALA A 1 130 ? 16.375 18.938 12.336 1 97.75 130 ALA A CA 1
ATOM 1045 C C . ALA A 1 130 ? 16.391 17.734 11.391 1 97.75 130 ALA A C 1
ATOM 1047 O O . ALA A 1 130 ? 15.359 17.078 11.211 1 97.75 130 ALA A O 1
ATOM 1048 N N . ALA A 1 131 ? 17.469 17.531 10.758 1 98.25 131 ALA A N 1
ATOM 1049 C CA . ALA A 1 131 ? 17.672 16.391 9.859 1 98.25 131 ALA A CA 1
ATOM 1050 C C . ALA A 1 131 ? 18.922 15.617 10.234 1 98.25 131 ALA A C 1
ATOM 1052 O O . ALA A 1 131 ? 19.938 16.203 10.602 1 98.25 131 ALA A O 1
ATOM 1053 N N . ALA A 1 132 ? 18.844 14.344 10.195 1 98 132 ALA A N 1
ATOM 1054 C CA . ALA A 1 132 ? 20.016 13.508 10.461 1 98 132 ALA A CA 1
ATOM 1055 C C . ALA A 1 132 ? 19.984 12.234 9.617 1 98 132 ALA A C 1
ATOM 1057 O O . ALA A 1 132 ? 18.922 11.625 9.445 1 98 132 ALA A O 1
ATOM 1058 N N . ARG A 1 133 ? 21.125 11.875 9.117 1 97.12 133 ARG A N 1
ATOM 1059 C CA . ARG A 1 133 ? 21.25 10.625 8.375 1 97.12 133 ARG A CA 1
ATOM 1060 C C . ARG A 1 133 ? 21.719 9.492 9.289 1 97.12 133 ARG A C 1
ATOM 1062 O O . ARG A 1 133 ? 22.766 9.594 9.922 1 97.12 133 ARG A O 1
ATOM 1069 N N . ILE A 1 134 ? 20.922 8.539 9.391 1 95.44 134 ILE A N 1
ATOM 1070 C CA . ILE A 1 134 ? 21.266 7.332 10.141 1 95.44 134 ILE A CA 1
ATOM 1071 C C . ILE A 1 134 ? 20.812 6.098 9.367 1 95.44 134 ILE A C 1
ATOM 1073 O O . ILE A 1 134 ? 19.688 6.051 8.875 1 95.44 134 ILE A O 1
ATOM 1077 N N . GLY A 1 135 ? 21.688 5.051 9.273 1 94.19 135 GLY A N 1
ATOM 1078 C CA . GLY A 1 135 ? 21.344 3.857 8.523 1 94.19 135 GLY A CA 1
ATOM 1079 C C . GLY A 1 135 ? 20.984 4.145 7.074 1 94.19 135 GLY A C 1
ATOM 1080 O O . GLY A 1 135 ? 20.047 3.547 6.531 1 94.19 135 GLY A O 1
ATOM 1081 N N . ASP A 1 136 ? 21.531 5.172 6.531 1 95.38 136 ASP A N 1
ATOM 1082 C CA . ASP A 1 136 ? 21.422 5.57 5.133 1 95.38 136 ASP A CA 1
ATOM 1083 C C . ASP A 1 136 ? 20.047 6.172 4.844 1 95.38 136 ASP A C 1
ATOM 1085 O O . ASP A 1 136 ? 19.609 6.223 3.689 1 95.38 136 ASP A O 1
ATOM 1089 N N . VAL A 1 137 ? 19.359 6.535 5.891 1 98 137 VAL A N 1
ATOM 1090 C CA . VAL A 1 137 ? 18.078 7.238 5.762 1 98 137 VAL A CA 1
ATOM 1091 C C . VAL A 1 137 ? 18.172 8.586 6.473 1 98 137 VAL A C 1
ATOM 1093 O O . VAL A 1 137 ? 18.75 8.695 7.551 1 98 137 VAL A O 1
ATOM 1096 N N . ILE A 1 138 ? 17.625 9.617 5.859 1 98.75 138 ILE A N 1
ATOM 1097 C CA . ILE A 1 138 ? 17.609 10.93 6.48 1 98.75 138 ILE A CA 1
ATOM 1098 C C . ILE A 1 138 ? 16.266 11.148 7.18 1 98.75 138 ILE A C 1
ATOM 1100 O O . ILE A 1 138 ? 15.219 11.18 6.527 1 98.75 138 ILE A O 1
ATOM 1104 N N . PHE A 1 139 ? 16.328 11.32 8.453 1 98.75 139 PHE A N 1
ATOM 1105 C CA . PHE A 1 139 ? 15.148 11.594 9.266 1 98.75 139 PHE A CA 1
ATOM 1106 C C . PHE A 1 139 ? 14.953 13.094 9.461 1 98.75 139 PHE A C 1
ATOM 1108 O O . PHE A 1 139 ? 15.906 13.805 9.773 1 98.75 139 PHE A O 1
ATOM 1115 N N . LEU A 1 140 ? 13.75 13.531 9.18 1 98.75 140 LEU A N 1
ATOM 1116 C CA . LEU A 1 140 ? 13.398 14.93 9.414 1 98.75 140 LEU A CA 1
ATOM 1117 C C . LEU A 1 140 ? 12.469 15.07 10.609 1 98.75 140 LEU A C 1
ATOM 1119 O O . LEU A 1 140 ? 11.43 14.406 10.664 1 98.75 140 LEU A O 1
ATOM 1123 N N . CYS A 1 141 ? 12.836 15.891 11.547 1 98.12 141 CYS A N 1
ATOM 1124 C CA . CYS A 1 141 ? 12.008 16.125 12.734 1 98.12 141 CYS A CA 1
ATOM 1125 C C . CYS A 1 141 ? 11.75 17.609 12.922 1 98.12 141 CYS A C 1
ATOM 1127 O O . CYS A 1 141 ? 12.68 18.391 13.172 1 98.12 141 CYS A O 1
ATOM 1129 N N . GLU A 1 142 ? 10.492 17.938 12.805 1 96.31 142 GLU A N 1
ATOM 1130 C CA . GLU A 1 142 ? 10.102 19.328 13 1 96.31 142 GLU A CA 1
ATOM 1131 C C . GLU A 1 142 ? 10.391 19.781 14.43 1 96.31 142 GLU A C 1
ATOM 1133 O O . GLU A 1 142 ? 10.242 19 15.375 1 96.31 142 GLU A O 1
ATOM 1138 N N . ARG A 1 143 ? 10.844 20.984 14.547 1 93.44 143 ARG A N 1
ATOM 1139 C CA . ARG A 1 143 ? 11.07 21.656 15.828 1 93.44 143 ARG A CA 1
ATOM 1140 C C . ARG A 1 143 ? 10.188 22.891 15.961 1 93.44 143 ARG A C 1
ATOM 1142 O O . ARG A 1 143 ? 9.992 23.625 14.992 1 93.44 143 ARG A O 1
ATOM 1149 N N . GLU A 1 144 ? 9.688 23.016 17.094 1 90.31 144 GLU A N 1
ATOM 1150 C CA . GLU A 1 144 ? 8.867 24.203 17.312 1 90.31 144 GLU A CA 1
ATOM 1151 C C . GLU A 1 144 ? 9.727 25.469 17.406 1 90.31 144 GLU A C 1
ATOM 1153 O O . GLU A 1 144 ? 10.695 25.5 18.156 1 90.31 144 GLU A O 1
ATOM 1158 N N . THR A 1 145 ? 9.359 26.375 16.641 1 90.69 145 THR A N 1
ATOM 1159 C CA . THR A 1 145 ? 10.086 27.641 16.688 1 90.69 145 THR A CA 1
ATOM 1160 C C . THR A 1 145 ? 9.641 28.469 17.875 1 90.69 145 THR A C 1
ATOM 1162 O O . THR A 1 145 ? 8.57 28.234 18.453 1 90.69 145 THR A O 1
ATOM 1165 N N . GLU A 1 146 ? 10.438 29.406 18.203 1 89.12 146 GLU A N 1
ATOM 1166 C CA . GLU A 1 146 ? 10.062 30.328 19.266 1 89.12 146 GLU A CA 1
ATOM 1167 C C . GLU A 1 146 ? 8.789 31.094 18.922 1 89.12 146 GLU A C 1
ATOM 1169 O O . GLU A 1 146 ? 7.945 31.328 19.781 1 89.12 146 GLU A O 1
ATOM 1174 N N . GLU A 1 147 ? 8.734 31.422 17.734 1 88.06 147 GLU A N 1
ATOM 1175 C CA . GLU A 1 147 ? 7.555 32.156 17.266 1 88.06 147 GLU A CA 1
ATOM 1176 C C . GLU A 1 147 ? 6.289 31.328 17.422 1 88.06 147 GLU A C 1
ATOM 1178 O O . GLU A 1 147 ? 5.258 31.828 17.875 1 88.06 147 GLU A O 1
ATOM 1183 N N . THR A 1 148 ? 6.395 30.141 17.031 1 85.38 148 THR A N 1
ATOM 1184 C CA . THR A 1 148 ? 5.246 29.25 17.141 1 85.38 148 THR A CA 1
ATOM 1185 C C . THR A 1 148 ? 4.887 29.016 18.609 1 85.38 148 THR A C 1
ATOM 1187 O O . THR A 1 148 ? 3.705 28.953 18.953 1 85.38 148 THR A O 1
ATOM 1190 N N . GLN A 1 149 ? 5.867 28.875 19.391 1 87.06 149 GLN A N 1
ATOM 1191 C CA . GLN A 1 149 ? 5.641 28.703 20.828 1 87.06 149 GLN A CA 1
ATOM 1192 C C . GLN A 1 149 ? 4.93 29.906 21.438 1 87.06 149 GLN A C 1
ATOM 1194 O O . GLN A 1 149 ? 4 29.75 22.219 1 87.06 149 GLN A O 1
ATOM 1199 N N . GLN A 1 150 ? 5.363 31.016 21.016 1 88.69 150 GLN A N 1
ATOM 1200 C CA . GLN A 1 150 ? 4.77 32.25 21.516 1 88.69 150 GLN A CA 1
ATOM 1201 C C . GLN A 1 150 ? 3.328 32.406 21.047 1 88.69 150 GLN A C 1
ATOM 1203 O O . GLN A 1 150 ? 2.465 32.844 21.812 1 88.69 150 GLN A O 1
ATOM 1208 N N . ARG A 1 151 ? 3.148 32.031 19.859 1 85 151 ARG A N 1
ATOM 1209 C CA . ARG A 1 151 ? 1.796 32.094 19.312 1 85 151 ARG A CA 1
ATOM 1210 C C . ARG A 1 151 ? 0.858 31.156 20.078 1 85 151 ARG A C 1
ATOM 1212 O O . ARG A 1 151 ? -0.279 31.516 20.375 1 85 151 ARG A O 1
ATOM 1219 N N . LYS A 1 152 ? 1.338 30.016 20.344 1 83.75 152 LYS A N 1
ATOM 1220 C CA . LYS A 1 152 ? 0.536 29.047 21.078 1 83.75 152 LYS A CA 1
ATOM 1221 C C . LYS A 1 152 ? 0.19 29.578 22.469 1 83.75 152 LYS A C 1
ATOM 1223 O O . LYS A 1 152 ? -0.936 29.406 22.953 1 83.75 152 LYS A O 1
ATOM 1228 N N . LEU A 1 153 ? 1.139 30.219 23.031 1 85.62 153 LEU A N 1
ATOM 1229 C CA . LEU A 1 153 ? 0.967 30.75 24.391 1 85.62 153 LEU A CA 1
ATOM 1230 C C . LEU A 1 153 ? 0.033 31.953 24.391 1 85.62 153 LEU A C 1
ATOM 1232 O O . LEU A 1 153 ? -0.633 32.219 25.391 1 85.62 153 LEU A O 1
ATOM 1236 N N . SER A 1 154 ? -0.033 32.594 23.281 1 89.19 154 SER A N 1
ATOM 1237 C CA . SER A 1 154 ? -0.802 33.812 23.203 1 89.19 154 SER A CA 1
ATOM 1238 C C . SER A 1 154 ? -2.166 33.594 22.578 1 89.19 154 SER A C 1
ATOM 1240 O O . SER A 1 154 ? -2.881 34.531 22.25 1 89.19 154 SER A O 1
ATOM 1242 N N . MET A 1 155 ? -2.418 32.375 22.375 1 87.69 155 MET A N 1
ATOM 1243 C CA . MET A 1 155 ? -3.689 32.062 21.734 1 87.69 155 MET A CA 1
ATOM 1244 C C . MET A 1 155 ? -4.863 32.562 22.562 1 87.69 155 MET A C 1
ATOM 1246 O O . MET A 1 155 ? -4.902 32.312 23.781 1 87.69 155 MET A O 1
ATOM 1250 N N . SER A 1 156 ? -5.809 33.188 21.938 1 90.81 156 SER A N 1
ATOM 1251 C CA . SER A 1 156 ? -7.035 33.625 22.594 1 90.81 156 SER A CA 1
ATOM 1252 C C . SER A 1 156 ? -7.996 32.438 22.797 1 90.81 156 SER A C 1
ATOM 1254 O O . SER A 1 156 ? -7.785 31.359 22.234 1 90.81 156 SER A O 1
ATOM 1256 N N . GLN A 1 157 ? -8.891 32.656 23.609 1 89.38 157 GLN A N 1
ATOM 1257 C CA . GLN A 1 157 ? -9.93 31.641 23.797 1 89.38 157 GLN A CA 1
ATOM 1258 C C . GLN A 1 157 ? -10.641 31.328 22.484 1 89.38 157 GLN A C 1
ATOM 1260 O O . GLN A 1 157 ? -11 30.188 22.234 1 89.38 157 GLN A O 1
ATOM 1265 N N . ARG A 1 158 ? -10.773 32.344 21.781 1 90.75 158 ARG A N 1
ATOM 1266 C CA . ARG A 1 158 ? -11.438 32.156 20.484 1 90.75 158 ARG A CA 1
ATOM 1267 C C . ARG A 1 158 ? -10.594 31.281 19.562 1 90.75 158 ARG A C 1
ATOM 1269 O O . ARG A 1 158 ? -11.133 30.406 18.875 1 90.75 158 ARG A O 1
ATOM 1276 N N . ASP A 1 159 ? -9.352 31.531 19.547 1 90.5 159 ASP A N 1
ATOM 1277 C CA . ASP A 1 159 ? -8.453 30.719 18.734 1 90.5 159 ASP A CA 1
ATOM 1278 C C . ASP A 1 159 ? -8.5 29.266 19.156 1 90.5 159 ASP A C 1
ATOM 1280 O O . ASP A 1 159 ? -8.539 28.359 18.312 1 90.5 159 ASP A O 1
ATOM 1284 N N . LYS A 1 160 ? -8.508 29.078 20.406 1 91.25 160 LYS A N 1
ATOM 1285 C CA . LYS A 1 160 ? -8.594 27.719 20.938 1 91.25 160 LYS A CA 1
ATOM 1286 C C . LYS A 1 160 ? -9.914 27.062 20.562 1 91.25 160 LYS A C 1
ATOM 1288 O O . LYS A 1 160 ? -9.945 25.875 20.203 1 91.25 160 LYS A O 1
ATOM 1293 N N . MET A 1 161 ? -10.906 27.828 20.641 1 93.81 161 MET A N 1
ATOM 1294 C CA . MET A 1 161 ? -12.227 27.344 20.266 1 93.81 161 MET A CA 1
ATOM 1295 C C . MET A 1 161 ? -12.258 26.938 18.797 1 93.81 161 MET A C 1
ATOM 1297 O O . MET A 1 161 ? -12.805 25.891 18.438 1 93.81 161 MET A O 1
ATOM 1301 N N . MET A 1 162 ? -11.688 27.719 18 1 92.5 162 MET A N 1
ATOM 1302 C CA . MET A 1 162 ? -11.656 27.438 16.562 1 92.5 162 MET A CA 1
ATOM 1303 C C . MET A 1 162 ? -10.883 26.156 16.281 1 92.5 162 MET A C 1
ATOM 1305 O O . MET A 1 162 ? -11.258 25.391 15.398 1 92.5 162 MET A O 1
ATOM 1309 N N . THR A 1 163 ? -9.836 26 16.984 1 91.5 163 THR A N 1
ATOM 1310 C CA . THR A 1 163 ? -9.094 24.75 16.859 1 91.5 163 THR A CA 1
ATOM 1311 C C . THR A 1 163 ? -9.961 23.578 17.297 1 91.5 163 THR A C 1
ATOM 1313 O O . THR A 1 163 ? -10.016 22.547 16.609 1 91.5 163 THR A O 1
ATOM 1316 N N . TYR A 1 164 ? -10.648 23.75 18.391 1 95.81 164 TYR A N 1
ATOM 1317 C CA . TYR A 1 164 ? -11.547 22.734 18.922 1 95.81 164 TYR A CA 1
ATOM 1318 C C . TYR A 1 164 ? -12.641 22.406 17.906 1 95.81 164 TYR A C 1
ATOM 1320 O O . TYR A 1 164 ? -13.047 21.234 17.781 1 95.81 164 TYR A O 1
ATOM 1328 N N . TRP A 1 165 ? -13.141 23.375 17.188 1 97.62 165 TRP A N 1
ATOM 1329 C CA . TRP A 1 165 ? -14.219 23.188 16.234 1 97.62 165 TRP A CA 1
ATOM 1330 C C . TRP A 1 165 ? -13.867 22.109 15.203 1 97.62 165 TRP A C 1
ATOM 1332 O O . TRP A 1 165 ? -14.719 21.328 14.797 1 97.62 165 TRP A O 1
ATOM 1342 N N . GLY A 1 166 ? -12.586 22.047 14.789 1 96.81 166 GLY A N 1
ATOM 1343 C CA . GLY A 1 166 ? -12.164 21.016 13.859 1 96.81 166 GLY A CA 1
ATOM 1344 C C . GLY A 1 166 ? -12.336 19.609 14.398 1 96.81 166 GLY A C 1
ATOM 1345 O O . GLY A 1 166 ? -12.852 18.734 13.711 1 96.81 166 GLY A O 1
ATOM 1346 N N . PHE A 1 167 ? -12 19.484 15.609 1 96.38 167 PHE A N 1
ATOM 1347 C CA . PHE A 1 167 ? -12.078 18.172 16.234 1 96.38 167 PHE A CA 1
ATOM 1348 C C . PHE A 1 167 ? -13.531 17.766 16.484 1 96.38 167 PHE A C 1
ATOM 1350 O O . PHE A 1 167 ? -13.906 16.609 16.312 1 96.38 167 PHE A O 1
ATOM 1357 N N . LYS A 1 168 ? -14.258 18.703 16.938 1 97.88 168 LYS A N 1
ATOM 1358 C CA . LYS A 1 168 ? -15.664 18.422 17.188 1 97.88 168 LYS A CA 1
ATOM 1359 C C . LYS A 1 168 ? -16.406 18.094 15.891 1 97.88 168 LYS A C 1
ATOM 1361 O O . LYS A 1 168 ? -17.266 17.234 15.867 1 97.88 168 LYS A O 1
ATOM 1366 N N . PHE A 1 169 ? -16.109 18.859 14.852 1 98.44 169 PHE A N 1
ATOM 1367 C CA . PHE A 1 169 ? -16.688 18.547 13.555 1 98.44 169 PHE A CA 1
ATOM 1368 C C . PHE A 1 169 ? -16.375 17.109 13.156 1 98.44 169 PHE A C 1
ATOM 1370 O O . PHE A 1 169 ? -17.266 16.391 12.672 1 98.44 169 PHE A O 1
ATOM 1377 N N . GLU A 1 170 ? -15.094 16.703 13.344 1 97.88 170 GLU A N 1
ATOM 1378 C CA . GLU A 1 170 ? -14.719 15.312 13.078 1 97.88 170 GLU A CA 1
ATOM 1379 C C . GLU A 1 170 ? -15.617 14.344 13.852 1 97.88 170 GLU A C 1
ATOM 1381 O O . GLU A 1 170 ? -16.031 13.32 13.312 1 97.88 170 GLU A O 1
ATOM 1386 N N . GLN A 1 171 ? -15.859 14.68 15.047 1 97.44 171 GLN A N 1
ATOM 1387 C CA . GLN A 1 171 ? -16.719 13.82 15.867 1 97.44 171 GLN A CA 1
ATOM 1388 C C . GLN A 1 171 ? -18.125 13.734 15.281 1 97.44 171 GLN A C 1
ATOM 1390 O O . GLN A 1 171 ? -18.734 12.664 15.289 1 97.44 171 GLN A O 1
ATOM 1395 N N . TYR A 1 172 ? -18.656 14.844 14.766 1 98.06 172 TYR A N 1
ATOM 1396 C CA . TYR A 1 172 ? -19.984 14.859 14.148 1 98.06 172 TYR A CA 1
ATOM 1397 C C . TYR A 1 172 ? -20 14.008 12.883 1 98.06 172 TYR A C 1
ATOM 1399 O O . TYR A 1 172 ? -21.047 13.461 12.523 1 98.06 172 TYR A O 1
ATOM 1407 N N . MET A 1 173 ? -18.844 13.914 12.266 1 98.25 173 MET A N 1
ATOM 1408 C CA . MET A 1 173 ? -18.828 13.406 10.898 1 98.25 173 MET A CA 1
ATOM 1409 C C . MET A 1 173 ? -18.328 11.961 10.859 1 98.25 173 MET A C 1
ATOM 1411 O O . MET A 1 173 ? -18.156 11.391 9.781 1 98.25 173 MET A O 1
ATOM 1415 N N . THR A 1 174 ? -18.047 11.328 11.961 1 97.94 174 THR A N 1
ATOM 1416 C CA . THR A 1 174 ? -17.453 10 11.914 1 97.94 174 THR A CA 1
ATOM 1417 C C . THR A 1 174 ? -18.219 9.039 12.836 1 97.94 174 THR A C 1
ATOM 1419 O O . THR A 1 174 ? -18.844 9.469 13.797 1 97.94 174 THR A O 1
ATOM 1422 N N . VAL A 1 175 ? -18.156 7.793 12.461 1 97.5 175 VAL A N 1
ATOM 1423 C CA . VAL A 1 175 ? -18.766 6.711 13.227 1 97.5 175 VAL A CA 1
ATOM 1424 C C . VAL A 1 175 ? -17.828 5.516 13.281 1 97.5 175 VAL A C 1
ATOM 1426 O O . VAL A 1 175 ? -17.016 5.312 12.359 1 97.5 175 VAL A O 1
ATOM 1429 N N . ALA A 1 176 ? -17.875 4.75 14.359 1 93.31 176 ALA A N 1
ATOM 1430 C CA . ALA A 1 176 ? -17.031 3.566 14.492 1 93.31 176 ALA A CA 1
ATOM 1431 C C . ALA A 1 176 ? -17.484 2.459 13.547 1 93.31 176 ALA A C 1
ATOM 1433 O O . ALA A 1 176 ? -16.656 1.781 12.938 1 93.31 176 ALA A O 1
ATOM 1434 N N . GLU A 1 177 ? -18.828 2.354 13.453 1 93 177 GLU A N 1
ATOM 1435 C CA . GLU A 1 177 ? -19.453 1.365 12.578 1 93 177 GLU A CA 1
ATOM 1436 C C . GLU A 1 177 ? -20.266 2.039 11.477 1 93 177 GLU A C 1
ATOM 1438 O O . GLU A 1 177 ? -20.938 3.047 11.719 1 93 177 GLU A O 1
ATOM 1443 N N . LYS A 1 178 ? -20.297 1.496 10.297 1 90.31 178 LYS A N 1
ATOM 1444 C CA . LYS A 1 178 ? -20.906 2.102 9.117 1 90.31 178 LYS A CA 1
ATOM 1445 C C . LYS A 1 178 ? -22.359 2.512 9.391 1 90.31 178 LYS A C 1
ATOM 1447 O O . LYS A 1 178 ? -22.797 3.584 8.969 1 90.31 178 LYS A O 1
ATOM 1452 N N . GLU A 1 179 ? -23.062 1.649 10.055 1 90.19 179 GLU A N 1
ATOM 1453 C CA . GLU A 1 179 ? -24.484 1.902 10.273 1 90.19 179 GLU A CA 1
ATOM 1454 C C . GLU A 1 179 ? -24.719 2.611 11.602 1 90.19 179 GLU A C 1
ATOM 1456 O O . GLU A 1 179 ? -25.859 2.783 12.031 1 90.19 179 GLU A O 1
ATOM 1461 N N . GLY A 1 180 ? -23.672 3.041 12.188 1 93.5 180 GLY A N 1
ATOM 1462 C CA . GLY A 1 180 ? -23.812 3.697 13.477 1 93.5 180 GLY A CA 1
ATOM 1463 C C . GLY A 1 180 ? -24.172 5.168 13.367 1 93.5 180 GLY A C 1
ATOM 1464 O O . GLY A 1 180 ? -24.453 5.66 12.273 1 93.5 180 GLY A O 1
ATOM 1465 N N . GLN A 1 181 ? -24.266 5.789 14.578 1 95.69 181 GLN A N 1
ATOM 1466 C CA . GLN A 1 181 ? -24.484 7.223 14.719 1 95.69 181 GLN A CA 1
ATOM 1467 C C . GLN A 1 181 ? -23.359 7.875 15.516 1 95.69 181 GLN A C 1
ATOM 1469 O O . GLN A 1 181 ? -22.812 7.273 16.438 1 95.69 181 GLN A O 1
ATOM 1474 N N . PRO A 1 182 ? -23.062 9.094 15.062 1 96.62 182 PRO A N 1
ATOM 1475 C CA . PRO A 1 182 ? -22.016 9.766 15.836 1 96.62 182 PRO A CA 1
ATOM 1476 C C . PRO A 1 182 ? -22.391 9.969 17.297 1 96.62 182 PRO A C 1
ATOM 1478 O O . PRO A 1 182 ? -23.562 10.266 17.594 1 96.62 182 PRO A O 1
ATOM 1481 N N . ASN A 1 183 ? -21.484 9.664 18.141 1 93.94 183 ASN A N 1
ATOM 1482 C CA . ASN A 1 183 ? -21.656 9.992 19.562 1 93.94 183 ASN A CA 1
ATOM 1483 C C . ASN A 1 183 ? -21.047 11.352 19.906 1 93.94 183 ASN A C 1
ATOM 1485 O O . ASN A 1 183 ? -19.875 11.43 20.281 1 93.94 183 ASN A O 1
ATOM 1489 N N . VAL A 1 184 ? -21.812 12.344 19.906 1 93.75 184 VAL A N 1
ATOM 1490 C CA . VAL A 1 184 ? -21.312 13.703 20.016 1 93.75 184 VAL A CA 1
ATOM 1491 C C . VAL A 1 184 ? -21.281 14.148 21.469 1 93.75 184 VAL A C 1
ATOM 1493 O O . VAL A 1 184 ? -20.844 15.25 21.781 1 93.75 184 VAL A O 1
ATOM 1496 N N . ASP A 1 185 ? -21.75 13.273 22.359 1 92.25 185 ASP A N 1
ATOM 1497 C CA . ASP A 1 185 ? -21.766 13.609 23.766 1 92.25 185 ASP A CA 1
ATOM 1498 C C . ASP A 1 185 ? -20.469 13.164 24.469 1 92.25 185 ASP A C 1
ATOM 1500 O O . ASP A 1 185 ? -20.188 13.578 25.594 1 92.25 185 ASP A O 1
ATOM 1504 N N . GLN A 1 186 ? -19.766 12.352 23.781 1 91.38 186 GLN A N 1
ATOM 1505 C CA . GLN A 1 186 ? -18.484 11.961 24.328 1 91.38 186 GLN A CA 1
ATOM 1506 C C . GLN A 1 186 ? -17.469 13.109 24.25 1 91.38 186 GLN A C 1
ATOM 1508 O O . GLN A 1 186 ? -17.547 13.938 23.344 1 91.38 186 GLN A O 1
ATOM 1513 N N . PHE A 1 187 ? -16.594 13.172 25.188 1 92.75 187 PHE A N 1
ATOM 1514 C CA . PHE A 1 187 ? -15.594 14.227 25.141 1 92.75 187 PHE A CA 1
ATOM 1515 C C . PHE A 1 187 ? -14.68 14.047 23.922 1 92.75 187 PHE A C 1
ATOM 1517 O O . PHE A 1 187 ? -14.414 12.922 23.5 1 92.75 187 PHE A O 1
ATOM 1524 N N . VAL A 1 188 ? -14.258 15.109 23.438 1 93.56 188 VAL A N 1
ATOM 1525 C CA . VAL A 1 188 ? -13.328 15.117 22.312 1 93.56 188 VAL A CA 1
ATOM 1526 C C . VAL A 1 188 ? -11.898 14.938 22.812 1 93.56 188 VAL A C 1
ATOM 1528 O O . VAL A 1 188 ? -11.461 15.648 23.719 1 93.56 188 VAL A O 1
ATOM 1531 N N . THR A 1 189 ? -11.234 13.984 22.266 1 90.25 189 THR A N 1
ATOM 1532 C CA . THR A 1 189 ? -9.844 13.758 22.641 1 90.25 189 THR A CA 1
ATOM 1533 C C . THR A 1 189 ? -8.945 13.742 21.406 1 90.25 189 THR A C 1
ATOM 1535 O O . THR A 1 189 ? -9.352 13.273 20.344 1 90.25 189 THR A O 1
ATOM 1538 N N . CYS A 1 190 ? -7.742 14.242 21.562 1 88.5 190 CYS A N 1
ATOM 1539 C CA . CYS A 1 190 ? -6.754 14.242 20.484 1 88.5 190 CYS A CA 1
ATOM 1540 C C . CYS A 1 190 ? -5.652 13.227 20.766 1 88.5 190 CYS A C 1
ATOM 1542 O O . CYS A 1 190 ? -4.609 13.242 20.109 1 88.5 190 CYS A O 1
ATOM 1544 N N . ARG A 1 191 ? -5.875 12.375 21.656 1 89.88 191 ARG A N 1
ATOM 1545 C CA . ARG A 1 191 ? -4.84 11.422 22.047 1 89.88 191 ARG A CA 1
ATOM 1546 C C . ARG A 1 191 ? -4.871 10.188 21.156 1 89.88 191 ARG A C 1
ATOM 1548 O O . ARG A 1 191 ? -3.879 9.461 21.062 1 89.88 191 ARG A O 1
ATOM 1555 N N . GLU A 1 192 ? -6.02 9.953 20.641 1 92.12 192 GLU A N 1
ATOM 1556 C CA . GLU A 1 192 ? -6.152 8.844 19.703 1 92.12 192 GLU A CA 1
ATOM 1557 C C . GLU A 1 192 ? -6.074 9.328 18.266 1 92.12 192 GLU A C 1
ATOM 1559 O O . GLU A 1 192 ? -6.672 10.344 17.906 1 92.12 192 GLU A O 1
ATOM 1564 N N . GLU A 1 193 ? -5.289 8.617 17.531 1 94.62 193 GLU A N 1
ATOM 1565 C CA . GLU A 1 193 ? -5.078 9.023 16.141 1 94.62 193 GLU A CA 1
ATOM 1566 C C . GLU A 1 193 ? -5.066 7.812 15.203 1 94.62 193 GLU A C 1
ATOM 1568 O O . GLU A 1 193 ? -4.648 6.723 15.602 1 94.62 193 GLU A O 1
ATOM 1573 N N . PHE A 1 194 ? -5.641 7.98 14.102 1 97.19 194 PHE A N 1
ATOM 1574 C CA . PHE A 1 194 ? -5.477 7.062 12.977 1 97.19 194 PHE A CA 1
ATOM 1575 C C . PHE A 1 194 ? -4.578 7.672 11.906 1 97.19 194 PHE A C 1
ATOM 1577 O O . PHE A 1 194 ? -4.727 8.844 11.562 1 97.19 194 PHE A O 1
ATOM 1584 N N . ALA A 1 195 ? -3.594 6.871 11.453 1 98.12 195 ALA A N 1
ATOM 1585 C CA . ALA A 1 195 ? -2.617 7.41 10.508 1 98.12 195 ALA A CA 1
ATOM 1586 C C . ALA A 1 195 ? -2.238 6.371 9.453 1 98.12 195 ALA A C 1
ATOM 1588 O O . ALA A 1 195 ? -2.523 5.18 9.617 1 98.12 195 ALA A O 1
ATOM 1589 N N . VAL A 1 196 ? -1.74 6.895 8.367 1 98.12 196 VAL A N 1
ATOM 1590 C CA . VAL A 1 196 ? -1.243 6.039 7.293 1 98.12 196 VAL A CA 1
ATOM 1591 C C . VAL A 1 196 ? 0.225 6.355 7.02 1 98.12 196 VAL A C 1
ATOM 1593 O O . VAL A 1 196 ? 0.684 7.473 7.266 1 98.12 196 VAL A O 1
ATOM 1596 N N . VAL A 1 197 ? 0.971 5.375 6.652 1 98.31 197 VAL A N 1
ATOM 1597 C CA . VAL A 1 197 ? 2.34 5.527 6.168 1 98.31 197 VAL A CA 1
ATOM 1598 C C . VAL A 1 197 ? 2.381 5.305 4.656 1 98.31 197 VAL A C 1
ATOM 1600 O O . VAL A 1 197 ? 1.845 4.316 4.152 1 98.31 197 VAL A O 1
ATOM 1603 N N . VAL A 1 198 ? 2.971 6.273 3.939 1 98.06 198 VAL A N 1
ATOM 1604 C CA . VAL A 1 198 ? 3.008 6.152 2.486 1 98.06 198 VAL A CA 1
ATOM 1605 C C . VAL A 1 198 ? 4.438 6.355 1.986 1 98.06 198 VAL A C 1
ATOM 1607 O O . VAL A 1 198 ? 5.277 6.902 2.703 1 98.06 198 VAL A O 1
ATOM 1610 N N . ARG A 1 199 ? 4.684 5.879 0.84 1 97.56 199 ARG A N 1
ATOM 1611 C CA . ARG A 1 199 ? 5.918 6.191 0.129 1 97.56 199 ARG A CA 1
ATOM 1612 C C . ARG A 1 199 ? 5.625 6.883 -1.2 1 97.56 199 ARG A C 1
ATOM 1614 O O . ARG A 1 199 ? 4.609 6.602 -1.839 1 97.56 199 ARG A O 1
ATOM 1621 N N . SER A 1 200 ? 6.41 7.762 -1.559 1 97.62 200 SER A N 1
ATOM 1622 C CA . SER A 1 200 ? 6.34 8.461 -2.838 1 97.62 200 SER A CA 1
ATOM 1623 C C . SER A 1 200 ? 7.727 8.812 -3.355 1 97.62 200 SER A C 1
ATOM 1625 O O . SER A 1 200 ? 8.711 8.75 -2.611 1 97.62 200 SER A O 1
ATOM 1627 N N . THR A 1 201 ? 7.781 9.094 -4.598 1 97.81 201 THR A N 1
ATOM 1628 C CA . THR A 1 201 ? 9.016 9.539 -5.238 1 97.81 201 THR A CA 1
ATOM 1629 C C . THR A 1 201 ? 8.844 10.938 -5.824 1 97.81 201 THR A C 1
ATOM 1631 O O . THR A 1 201 ? 7.859 11.211 -6.52 1 97.81 201 THR A O 1
ATOM 1634 N N . LEU A 1 202 ? 9.719 11.789 -5.453 1 98.5 202 LEU A N 1
ATOM 1635 C CA . LEU A 1 202 ? 9.727 13.164 -5.938 1 98.5 202 LEU A CA 1
ATOM 1636 C C . LEU A 1 202 ? 10.969 13.438 -6.777 1 98.5 202 LEU A C 1
ATOM 1638 O O . LEU A 1 202 ? 12.086 13.102 -6.371 1 98.5 202 LEU A O 1
ATOM 1642 N N . ALA A 1 203 ? 10.719 13.961 -7.922 1 98 203 ALA A N 1
ATOM 1643 C CA . ALA A 1 203 ? 11.867 14.312 -8.758 1 98 203 ALA A CA 1
ATOM 1644 C C . ALA A 1 203 ? 12.812 15.258 -8.016 1 98 203 ALA A C 1
ATOM 1646 O O . ALA A 1 203 ? 12.367 16.172 -7.312 1 98 203 ALA A O 1
ATOM 1647 N N . SER A 1 204 ? 14.023 15.008 -8.164 1 96.06 204 SER A N 1
ATOM 1648 C CA . SER A 1 204 ? 15.039 15.875 -7.566 1 96.06 204 SER A CA 1
ATOM 1649 C C . SER A 1 204 ? 15.508 16.938 -8.547 1 96.06 204 SER A C 1
ATOM 1651 O O . SER A 1 204 ? 15.359 16.781 -9.758 1 96.06 204 SER A O 1
ATOM 1653 N N . THR A 1 205 ? 16.094 17.953 -8.008 1 91.56 205 THR A N 1
ATOM 1654 C CA . THR A 1 205 ? 16.672 18.984 -8.859 1 91.56 205 THR A CA 1
ATOM 1655 C C . THR A 1 205 ? 18.016 18.531 -9.43 1 91.56 205 THR A C 1
ATOM 1657 O O . THR A 1 205 ? 18.5 19.094 -10.406 1 91.56 205 THR A O 1
ATOM 1660 N N . ALA A 1 206 ? 18.562 17.562 -8.758 1 88.12 206 ALA A N 1
ATOM 1661 C CA . ALA A 1 206 ? 19.828 17.016 -9.242 1 88.12 206 ALA A CA 1
ATOM 1662 C C . ALA A 1 206 ? 19.984 15.555 -8.836 1 88.12 206 ALA A C 1
ATOM 1664 O O . ALA A 1 206 ? 19.812 15.211 -7.664 1 88.12 206 ALA A O 1
ATOM 1665 N N . GLY A 1 207 ? 20.266 14.742 -9.844 1 90.75 207 GLY A N 1
ATOM 1666 C CA . GLY A 1 207 ? 20.531 13.352 -9.531 1 90.75 207 GLY A CA 1
ATOM 1667 C C . GLY A 1 207 ? 19.297 12.477 -9.562 1 90.75 207 GLY A C 1
ATOM 1668 O O . GLY A 1 207 ? 18.406 12.672 -10.398 1 90.75 207 GLY A O 1
ATOM 1669 N N . LYS A 1 208 ? 19.297 11.453 -8.688 1 94.5 208 LYS A N 1
ATOM 1670 C CA . LYS A 1 208 ? 18.203 10.484 -8.625 1 94.5 208 LYS A CA 1
ATOM 1671 C C . LYS A 1 208 ? 17 11.062 -7.898 1 94.5 208 LYS A C 1
ATOM 1673 O O . LYS A 1 208 ? 17.141 11.914 -7.023 1 94.5 208 LYS A O 1
ATOM 1678 N N . PRO A 1 209 ? 15.867 10.633 -8.242 1 97.56 209 PRO A N 1
ATOM 1679 C CA . PRO A 1 209 ? 14.672 11.094 -7.543 1 97.56 209 PRO A CA 1
ATOM 1680 C C . PRO A 1 209 ? 14.742 10.859 -6.035 1 97.56 209 PRO A C 1
ATOM 1682 O O . PRO A 1 209 ? 15.531 10.039 -5.57 1 97.56 209 PRO A O 1
ATOM 1685 N N . LEU A 1 210 ? 13.977 11.641 -5.348 1 98.5 210 LEU A N 1
ATOM 1686 C CA . LEU A 1 210 ? 13.883 11.539 -3.895 1 98.5 210 LEU A CA 1
ATOM 1687 C C . LEU A 1 210 ? 12.828 10.523 -3.488 1 98.5 210 LEU A C 1
ATOM 1689 O O . LEU A 1 210 ? 11.656 10.641 -3.875 1 98.5 210 LEU A O 1
ATOM 1693 N N . LYS A 1 211 ? 13.281 9.539 -2.771 1 98.31 211 LYS A N 1
ATOM 1694 C CA . LYS A 1 211 ? 12.352 8.547 -2.236 1 98.31 211 LYS A CA 1
ATOM 1695 C C . LYS A 1 211 ? 11.93 8.906 -0.813 1 98.31 211 LYS A C 1
ATOM 1697 O O . LYS A 1 211 ? 12.766 8.961 0.091 1 98.31 211 LYS A O 1
ATOM 1702 N N . LEU A 1 212 ? 10.648 9.086 -0.681 1 98.75 212 LEU A N 1
ATOM 1703 C CA . LEU A 1 212 ? 10.117 9.562 0.592 1 98.75 212 LEU A CA 1
ATOM 1704 C C . LEU A 1 212 ? 9.234 8.5 1.244 1 98.75 212 LEU A C 1
ATOM 1706 O O . LEU A 1 212 ? 8.469 7.824 0.561 1 98.75 212 LEU A O 1
ATOM 1710 N N . VAL A 1 213 ? 9.398 8.289 2.523 1 98.62 213 VAL A N 1
ATOM 1711 C CA . VAL A 1 213 ? 8.414 7.629 3.381 1 98.62 213 VAL A CA 1
ATOM 1712 C C . VAL A 1 213 ? 7.922 8.602 4.445 1 98.62 213 VAL A C 1
ATOM 1714 O O . VAL A 1 213 ? 8.719 9.227 5.141 1 98.62 213 VAL A O 1
ATOM 1717 N N . TYR A 1 214 ? 6.652 8.758 4.508 1 98.75 214 TYR A N 1
ATOM 1718 C CA . TYR A 1 214 ? 6.109 9.703 5.48 1 98.75 214 TYR A CA 1
ATOM 1719 C C . TYR A 1 214 ? 4.727 9.266 5.949 1 98.75 214 TYR A C 1
ATOM 1721 O O . TYR A 1 214 ? 4.09 8.414 5.32 1 98.75 214 TYR A O 1
ATOM 1729 N N . SER A 1 215 ? 4.395 9.742 7.09 1 98.62 215 SER A N 1
ATOM 1730 C CA . SER A 1 215 ? 3.123 9.398 7.715 1 98.62 215 SER A CA 1
ATOM 1731 C C . SER A 1 215 ? 2.281 10.641 7.977 1 98.62 215 SER A C 1
ATOM 1733 O O . SER A 1 215 ? 2.82 11.742 8.133 1 98.62 215 SER A O 1
ATOM 1735 N N . GLY A 1 216 ? 1.014 10.484 7.863 1 98.12 216 GLY A N 1
ATOM 1736 C CA . GLY A 1 216 ? 0.067 11.547 8.172 1 98.12 216 GLY A CA 1
ATOM 1737 C C . GLY A 1 216 ? -1.208 11.039 8.82 1 98.12 216 GLY A C 1
ATOM 1738 O O . GLY A 1 216 ? -1.671 9.938 8.508 1 98.12 216 GLY A O 1
ATOM 1739 N N . GLU A 1 217 ? -1.697 11.836 9.664 1 96.69 217 GLU A N 1
ATOM 1740 C CA . GLU A 1 217 ? -2.986 11.531 10.281 1 96.69 217 GLU A CA 1
ATOM 1741 C C . GLU A 1 217 ? -4.117 11.602 9.258 1 96.69 217 GLU A C 1
ATOM 1743 O O . GLU A 1 217 ? -4.105 12.461 8.367 1 96.69 217 GLU A O 1
ATOM 1748 N N . VAL A 1 218 ? -5.027 10.68 9.414 1 96.88 218 VAL A N 1
ATOM 1749 C CA . VAL A 1 218 ? -6.211 10.609 8.562 1 96.88 218 VAL A CA 1
ATOM 1750 C C . VAL A 1 218 ? -7.473 10.703 9.414 1 96.88 218 VAL A C 1
ATOM 1752 O O . VAL A 1 218 ? -7.57 10.055 10.461 1 96.88 218 VAL A O 1
ATOM 1755 N N . ASP A 1 219 ? -8.438 11.422 8.938 1 97.12 219 ASP A N 1
ATOM 1756 C CA . ASP A 1 219 ? -9.609 11.719 9.75 1 97.12 219 ASP A CA 1
ATOM 1757 C C . ASP A 1 219 ? -10.617 10.57 9.711 1 97.12 219 ASP A C 1
ATOM 1759 O O . ASP A 1 219 ? -11.227 10.242 10.727 1 97.12 219 ASP A O 1
ATOM 1763 N N . ALA A 1 220 ? -10.781 10.047 8.562 1 98 220 ALA A N 1
ATOM 1764 C CA . ALA A 1 220 ? -11.82 9.031 8.414 1 98 220 ALA A CA 1
ATOM 1765 C C . ALA A 1 220 ? -11.602 8.211 7.145 1 98 220 ALA A C 1
ATOM 1767 O O . ALA A 1 220 ? -10.75 8.539 6.32 1 98 220 ALA A O 1
ATOM 1768 N N . ILE A 1 221 ? -12.328 7.121 7.059 1 97.75 221 ILE A N 1
ATOM 1769 C CA . ILE A 1 221 ? -12.469 6.367 5.82 1 97.75 221 ILE A CA 1
ATOM 1770 C C . ILE A 1 221 ? -13.93 6.387 5.371 1 97.75 221 ILE A C 1
ATOM 1772 O O . ILE A 1 221 ? -14.844 6.48 6.203 1 97.75 221 ILE A O 1
ATOM 1776 N N . ASN A 1 222 ? -14.203 6.363 4.062 1 96.69 222 ASN A N 1
ATOM 1777 C CA . ASN A 1 222 ? -15.578 6.262 3.582 1 96.69 222 ASN A CA 1
ATOM 1778 C C . ASN A 1 222 ? -16.062 4.812 3.57 1 96.69 222 ASN A C 1
ATOM 1780 O O . ASN A 1 222 ? -15.352 3.914 4.027 1 96.69 222 ASN A O 1
ATOM 1784 N N . LYS A 1 223 ? -17.219 4.586 3.092 1 93.75 223 LYS A N 1
ATOM 1785 C CA . LYS A 1 223 ? -17.859 3.273 3.135 1 93.75 223 LYS A CA 1
ATOM 1786 C C . LYS A 1 223 ? -17.078 2.25 2.322 1 93.75 223 LYS A C 1
ATOM 1788 O O . LYS A 1 223 ? -17.141 1.049 2.588 1 93.75 223 LYS A O 1
ATOM 1793 N N . ASP A 1 224 ? -16.328 2.719 1.38 1 93.25 224 ASP A N 1
ATOM 1794 C CA . ASP A 1 224 ? -15.539 1.834 0.528 1 93.25 224 ASP A CA 1
ATOM 1795 C C . ASP A 1 224 ? -14.133 1.634 1.096 1 93.25 224 ASP A C 1
ATOM 1797 O O . ASP A 1 224 ? -13.312 0.925 0.506 1 93.25 224 ASP A O 1
ATOM 1801 N N . GLY A 1 225 ? -13.844 2.281 2.217 1 94.5 225 GLY A N 1
ATOM 1802 C CA . GLY A 1 225 ? -12.562 2.107 2.879 1 94.5 225 GLY A CA 1
ATOM 1803 C C . GLY A 1 225 ? -11.516 3.111 2.428 1 94.5 225 GLY A C 1
ATOM 1804 O O . GLY A 1 225 ? -10.352 3.018 2.816 1 94.5 225 GLY A O 1
ATOM 1805 N N . ASP A 1 226 ? -11.891 4.039 1.638 1 95.56 226 ASP A N 1
ATOM 1806 C CA . ASP A 1 226 ? -10.953 5.043 1.157 1 95.56 226 ASP A CA 1
ATOM 1807 C C . ASP A 1 226 ? -10.797 6.18 2.166 1 95.56 226 ASP A C 1
ATOM 1809 O O . ASP A 1 226 ? -11.742 6.512 2.885 1 95.56 226 ASP A O 1
ATOM 1813 N N . LEU A 1 227 ? -9.641 6.777 2.193 1 97.5 227 LEU A N 1
ATOM 1814 C CA . LEU A 1 227 ? -9.328 7.848 3.133 1 97.5 227 LEU A CA 1
ATOM 1815 C C . LEU A 1 227 ? -10.102 9.117 2.793 1 97.5 227 LEU A C 1
ATOM 1817 O O . LEU A 1 227 ? -10.273 9.445 1.617 1 97.5 227 LEU A O 1
ATOM 1821 N N . VAL A 1 228 ? -10.508 9.805 3.781 1 98 228 VAL A N 1
ATOM 1822 C CA . VAL A 1 228 ? -11.211 11.07 3.596 1 98 228 VAL A CA 1
ATOM 1823 C C . VAL A 1 228 ? -10.664 12.117 4.566 1 98 228 VAL A C 1
ATOM 1825 O O . VAL A 1 228 ? -10.281 11.781 5.691 1 98 228 VAL A O 1
ATOM 1828 N N . GLU A 1 229 ? -10.555 13.297 4.078 1 98.12 229 GLU A N 1
ATOM 1829 C CA . GLU A 1 229 ? -10.141 14.438 4.898 1 98.12 229 GLU A CA 1
ATOM 1830 C C . GLU A 1 229 ? -11.344 15.289 5.305 1 98.12 229 GLU A C 1
ATOM 1832 O O . GLU A 1 229 ? -12.258 15.492 4.508 1 98.12 229 GLU A O 1
ATOM 1837 N N . LEU A 1 230 ? -11.359 15.727 6.574 1 98.56 230 LEU A N 1
ATOM 1838 C CA . LEU A 1 230 ? -12.43 16.562 7.086 1 98.56 230 LEU A CA 1
ATOM 1839 C C . LEU A 1 230 ? -11.922 17.953 7.426 1 98.56 230 LEU A C 1
ATOM 1841 O O . LEU A 1 230 ? -10.859 18.109 8.039 1 98.56 230 LEU A O 1
ATOM 1845 N N . LYS A 1 231 ? -12.594 18.969 6.949 1 98.19 231 LYS A N 1
ATOM 1846 C CA . LYS A 1 231 ? -12.242 20.359 7.199 1 98.19 231 LYS A CA 1
ATOM 1847 C C . LYS A 1 231 ? -13.477 21.188 7.531 1 98.19 231 LYS A C 1
ATOM 1849 O O . LYS A 1 231 ? -14.586 20.844 7.121 1 98.19 231 LYS A O 1
ATOM 1854 N N . THR A 1 232 ? -13.297 22.234 8.258 1 97.88 232 THR A N 1
ATOM 1855 C CA . THR A 1 232 ? -14.328 23.25 8.43 1 97.88 232 THR A CA 1
ATOM 1856 C C . THR A 1 232 ? -13.938 24.547 7.727 1 97.88 232 THR A C 1
ATOM 1858 O O . THR A 1 232 ? -12.75 24.844 7.59 1 97.88 232 THR A O 1
ATOM 1861 N N . GLN A 1 233 ? -14.891 25.172 7.27 1 97.06 233 GLN A N 1
ATOM 1862 C CA . GLN A 1 233 ? -14.695 26.453 6.582 1 97.06 233 GLN A CA 1
ATOM 1863 C C . GLN A 1 233 ? -15.805 27.438 6.922 1 97.06 233 GLN A C 1
ATOM 1865 O O . GLN A 1 233 ? -16.969 27.062 7.016 1 97.06 233 GLN A O 1
ATOM 1870 N N . ARG A 1 234 ? -15.383 28.625 7.152 1 95.81 234 ARG A N 1
ATOM 1871 C CA . ARG A 1 234 ? -16.344 29.688 7.434 1 95.81 234 ARG A CA 1
ATOM 1872 C C . ARG A 1 234 ? -17.188 30.016 6.203 1 95.81 234 ARG A C 1
ATOM 1874 O O . ARG A 1 234 ? -16.656 30.453 5.184 1 95.81 234 ARG A O 1
ATOM 1881 N N . ASN A 1 235 ? -18.453 29.797 6.215 1 92.31 235 ASN A N 1
ATOM 1882 C CA . ASN A 1 235 ? -19.531 30.172 5.297 1 92.31 235 ASN A CA 1
ATOM 1883 C C . ASN A 1 235 ? -19.359 29.484 3.939 1 92.31 235 ASN A C 1
ATOM 1885 O O . ASN A 1 235 ? -20.203 28.672 3.547 1 92.31 235 ASN A O 1
ATOM 1889 N N . ALA A 1 236 ? -18.328 29.828 3.229 1 93.25 236 ALA A N 1
ATOM 1890 C CA . ALA A 1 236 ? -18.156 29.312 1.874 1 93.25 236 ALA A CA 1
ATOM 1891 C C . ALA A 1 236 ? -16.688 29.297 1.472 1 93.25 236 ALA A C 1
ATOM 1893 O O . ALA A 1 236 ? -15.828 29.797 2.201 1 93.25 236 ALA A O 1
ATOM 1894 N N . LEU A 1 237 ? -16.422 28.625 0.429 1 94.75 237 LEU A N 1
ATOM 1895 C CA . LEU A 1 237 ? -15.07 28.625 -0.136 1 94.75 237 LEU A CA 1
ATOM 1896 C C . LEU A 1 237 ? -14.836 29.859 -0.988 1 94.75 237 LEU A C 1
ATOM 1898 O O . LEU A 1 237 ? -14.992 29.812 -2.211 1 94.75 237 LEU A O 1
ATOM 1902 N N . GLU A 1 238 ? -14.422 30.891 -0.356 1 92.75 238 GLU A N 1
ATOM 1903 C CA . GLU A 1 238 ? -14.258 32.156 -1.063 1 92.75 238 GLU A CA 1
ATOM 1904 C C . GLU A 1 238 ? -13.125 33 -0.461 1 92.75 238 GLU A C 1
ATOM 1906 O O . GLU A 1 238 ? -12.617 32.656 0.614 1 92.75 238 GLU A O 1
ATOM 1911 N N . GLY A 1 239 ? -12.664 33.906 -1.231 1 90.69 239 GLY A N 1
ATOM 1912 C CA . GLY A 1 239 ? -11.695 34.875 -0.742 1 90.69 239 GLY A CA 1
ATOM 1913 C C . GLY A 1 239 ? -10.391 34.25 -0.296 1 90.69 239 GLY A C 1
ATOM 1914 O O . GLY A 1 239 ? -9.742 33.531 -1.074 1 90.69 239 GLY A O 1
ATOM 1915 N N . PHE A 1 240 ? -10.227 34.5 0.991 1 88.38 240 PHE A N 1
ATOM 1916 C CA . PHE A 1 240 ? -8.969 34.062 1.604 1 88.38 240 PHE A CA 1
ATOM 1917 C C . PHE A 1 240 ? -8.773 32.562 1.474 1 88.38 240 PHE A C 1
ATOM 1919 O O . PHE A 1 240 ? -7.641 32.094 1.423 1 88.38 240 PHE A O 1
ATOM 1926 N N . PHE A 1 241 ? -9.82 31.953 1.364 1 93.69 241 PHE A N 1
ATOM 1927 C CA . PHE A 1 241 ? -9.758 30.5 1.217 1 93.69 241 PHE A CA 1
ATOM 1928 C C . PHE A 1 241 ? -8.93 30.125 -0.007 1 93.69 241 PHE A C 1
ATOM 1930 O O . PHE A 1 241 ? -8.008 29.312 0.087 1 93.69 241 PHE A O 1
ATOM 1937 N N . TRP A 1 242 ? -9.18 30.703 -1.122 1 95 242 TRP A N 1
ATOM 1938 C CA . TRP A 1 242 ? -8.555 30.312 -2.383 1 95 242 TRP A CA 1
ATOM 1939 C C . TRP A 1 242 ? -7.125 30.844 -2.461 1 95 242 TRP A C 1
ATOM 1941 O O . TRP A 1 242 ? -6.332 30.375 -3.281 1 95 242 TRP A O 1
ATOM 1951 N N . LYS A 1 243 ? -6.816 31.75 -1.596 1 91.12 243 LYS A N 1
ATOM 1952 C CA . LYS A 1 243 ? -5.484 32.344 -1.604 1 91.12 243 LYS A CA 1
ATOM 1953 C C . LYS A 1 243 ? -4.5 31.516 -0.797 1 91.12 243 LYS A C 1
ATOM 1955 O O . LYS A 1 243 ? -3.326 31.406 -1.161 1 91.12 243 LYS A O 1
ATOM 1960 N N . GLN A 1 244 ? -4.949 30.984 0.263 1 91.12 244 GLN A N 1
ATOM 1961 C CA . GLN A 1 244 ? -3.975 30.359 1.151 1 91.12 244 GLN A CA 1
ATOM 1962 C C . GLN A 1 244 ? -4.492 29.016 1.684 1 91.12 244 GLN A C 1
ATOM 1964 O O . GLN A 1 244 ? -3.812 28 1.58 1 91.12 244 GLN A O 1
ATOM 1969 N N . LYS A 1 245 ? -5.699 29.031 2.221 1 94.5 245 LYS A N 1
ATOM 1970 C CA . LYS A 1 245 ? -6.211 27.859 2.916 1 94.5 245 LYS A CA 1
ATOM 1971 C C . LYS A 1 245 ? -6.336 26.672 1.965 1 94.5 245 LYS A C 1
ATOM 1973 O O . LYS A 1 245 ? -6.074 25.531 2.352 1 94.5 245 LYS A O 1
ATOM 1978 N N . SER A 1 246 ? -6.805 26.938 0.716 1 97.44 246 SER A N 1
ATOM 1979 C CA . SER A 1 246 ? -6.98 25.859 -0.258 1 97.44 246 SER A CA 1
ATOM 1980 C C . SER A 1 246 ? -5.656 25.172 -0.573 1 97.44 246 SER A C 1
ATOM 1982 O O . SER A 1 246 ? -5.625 23.969 -0.851 1 97.44 246 SER A O 1
ATOM 1984 N N . MET A 1 247 ? -4.566 25.906 -0.538 1 97.75 247 MET A N 1
ATOM 1985 C CA . MET A 1 247 ? -3.246 25.344 -0.772 1 97.75 247 MET A CA 1
ATOM 1986 C C . MET A 1 247 ? -2.896 24.312 0.305 1 97.75 247 MET A C 1
ATOM 1988 O O . MET A 1 247 ? -2.455 23.203 -0.004 1 97.75 247 MET A O 1
ATOM 1992 N N . LYS A 1 248 ? -3.107 24.703 1.511 1 97.19 248 LYS A N 1
ATOM 1993 C CA . LYS A 1 248 ? -2.803 23.797 2.625 1 97.19 248 LYS A CA 1
ATOM 1994 C C . LYS A 1 248 ? -3.668 22.547 2.576 1 97.19 248 LYS A C 1
ATOM 1996 O O . LYS A 1 248 ? -3.18 21.438 2.811 1 97.19 248 LYS A O 1
ATOM 2001 N N . TRP A 1 249 ? -4.98 22.734 2.266 1 98.12 249 TRP A N 1
ATOM 2002 C CA . TRP A 1 249 ? -5.867 21.594 2.104 1 98.12 249 TRP A CA 1
ATOM 2003 C C . TRP A 1 249 ? -5.355 20.656 1.015 1 98.12 249 TRP A C 1
ATOM 2005 O O . TRP A 1 249 ? -5.359 19.438 1.184 1 98.12 249 TRP A O 1
ATOM 2015 N N . TRP A 1 250 ? -4.934 21.281 -0.096 1 98.5 250 TRP A N 1
ATOM 2016 C CA . TRP A 1 250 ? -4.441 20.5 -1.23 1 98.5 250 TRP A CA 1
ATOM 2017 C C . TRP A 1 250 ? -3.195 19.719 -0.848 1 98.5 250 TRP A C 1
ATOM 2019 O O . TRP A 1 250 ? -3.139 18.5 -1.049 1 98.5 250 TRP A O 1
ATOM 2029 N N . LEU A 1 251 ? -2.227 20.359 -0.249 1 98.38 251 LEU A N 1
ATOM 2030 C CA . LEU A 1 251 ? -0.971 19.703 0.11 1 98.38 251 LEU A CA 1
ATOM 2031 C C . LEU A 1 251 ? -1.213 18.562 1.08 1 98.38 251 LEU A C 1
ATOM 2033 O O . LEU A 1 251 ? -0.656 17.469 0.91 1 98.38 251 LEU A O 1
ATOM 2037 N N . GLN A 1 252 ? -2.086 18.812 2.045 1 97.69 252 GLN A N 1
ATOM 2038 C CA . GLN A 1 252 ? -2.354 17.812 3.078 1 97.69 252 GLN A CA 1
ATOM 2039 C C . GLN A 1 252 ? -3.029 16.578 2.488 1 97.69 252 GLN A C 1
ATOM 2041 O O . GLN A 1 252 ? -2.709 15.445 2.867 1 97.69 252 GLN A O 1
ATOM 2046 N N . SER A 1 253 ? -3.877 16.797 1.565 1 98.31 253 SER A N 1
ATOM 2047 C CA . SER A 1 253 ? -4.621 15.688 0.961 1 98.31 253 SER A CA 1
ATOM 2048 C C . SER A 1 253 ? -3.832 15.047 -0.176 1 98.31 253 SER A C 1
ATOM 2050 O O . SER A 1 253 ? -3.732 13.82 -0.253 1 98.31 253 SER A O 1
ATOM 2052 N N . PHE A 1 254 ? -3.223 15.883 -1.027 1 98.06 254 PHE A N 1
ATOM 2053 C CA . PHE A 1 254 ? -2.465 15.453 -2.197 1 98.06 254 PHE A CA 1
ATOM 2054 C C . PHE A 1 254 ? -1.314 14.539 -1.793 1 98.06 254 PHE A C 1
ATOM 2056 O O . PHE A 1 254 ? -1.095 13.5 -2.412 1 98.06 254 PHE A O 1
ATOM 2063 N N . LEU A 1 255 ? -0.62 14.859 -0.754 1 98.31 255 LEU A N 1
ATOM 2064 C CA . LEU A 1 255 ? 0.564 14.125 -0.323 1 98.31 255 LEU A CA 1
ATOM 2065 C C . LEU A 1 255 ? 0.184 12.75 0.229 1 98.31 255 LEU A C 1
ATOM 2067 O O . LEU A 1 255 ? 1.029 11.859 0.321 1 98.31 255 LEU A O 1
ATOM 2071 N N . LEU A 1 256 ? -1.067 12.547 0.581 1 97.88 256 LEU A N 1
ATOM 2072 C CA . LEU A 1 256 ? -1.492 11.25 1.098 1 97.88 256 LEU A CA 1
ATOM 2073 C C . LEU A 1 256 ? -2.352 10.508 0.076 1 97.88 256 LEU A C 1
ATOM 2075 O O . LEU A 1 256 ? -2.805 9.391 0.331 1 97.88 256 LEU A O 1
ATOM 2079 N N . GLY A 1 257 ? -2.568 11.141 -1.005 1 96.44 257 GLY A N 1
ATOM 2080 C CA . GLY A 1 257 ? -3.408 10.523 -2.021 1 96.44 257 GLY A CA 1
ATOM 2081 C C . GLY A 1 257 ? -4.883 10.547 -1.67 1 96.44 257 GLY A C 1
ATOM 2082 O O . GLY A 1 257 ? -5.641 9.664 -2.088 1 96.44 257 GLY A O 1
ATOM 2083 N N . VAL A 1 258 ? -5.281 11.445 -0.857 1 97.69 258 VAL A N 1
ATOM 2084 C CA . VAL A 1 258 ? -6.688 11.594 -0.498 1 97.69 258 VAL A CA 1
ATOM 2085 C C . VAL A 1 258 ? -7.418 12.375 -1.591 1 97.69 258 VAL A C 1
ATOM 2087 O O . VAL A 1 258 ? -7.008 13.477 -1.954 1 97.69 258 VAL A O 1
ATOM 2090 N N . ARG A 1 259 ? -8.484 11.867 -2.076 1 96.12 259 ARG A N 1
ATOM 2091 C CA . ARG A 1 259 ? -9.172 12.461 -3.213 1 96.12 259 ARG A CA 1
ATOM 2092 C C . ARG A 1 259 ? -10.281 13.398 -2.746 1 96.12 259 ARG A C 1
ATOM 2094 O O . ARG A 1 259 ? -10.539 14.43 -3.375 1 96.12 259 ARG A O 1
ATOM 2101 N N . ASP A 1 260 ? -10.914 12.992 -1.62 1 97.56 260 ASP A N 1
ATOM 2102 C CA . ASP A 1 260 ? -12.125 13.703 -1.221 1 97.56 260 ASP A CA 1
ATOM 2103 C C . ASP A 1 260 ? -11.93 14.414 0.117 1 97.56 260 ASP A C 1
ATOM 2105 O O . ASP A 1 260 ? -11.461 13.812 1.084 1 97.56 260 ASP A O 1
ATOM 2109 N N . ILE A 1 261 ? -12.297 15.586 0.129 1 98.44 261 ILE A N 1
ATOM 2110 C CA . ILE A 1 261 ? -12.32 16.391 1.345 1 98.44 261 ILE A CA 1
ATOM 2111 C C . ILE A 1 261 ? -13.766 16.781 1.682 1 98.44 261 ILE A C 1
ATOM 2113 O O . ILE A 1 261 ? -14.469 17.359 0.858 1 98.44 261 ILE A O 1
ATOM 2117 N N . ILE A 1 262 ? -14.195 16.422 2.828 1 98.56 262 ILE A N 1
ATOM 2118 C CA . ILE A 1 262 ? -15.523 16.797 3.303 1 98.56 262 ILE A CA 1
ATOM 2119 C C . ILE A 1 262 ? -15.43 18.094 4.098 1 98.56 262 ILE A C 1
ATOM 2121 O O . ILE A 1 262 ? -14.578 18.234 4.973 1 98.56 262 ILE A O 1
ATOM 2125 N N . VAL A 1 263 ? -16.312 19.031 3.809 1 98.44 263 VAL A N 1
ATOM 2126 C CA . VAL A 1 263 ? -16.203 20.359 4.371 1 98.44 263 VAL A CA 1
ATOM 2127 C C . VAL A 1 263 ? -17.453 20.703 5.168 1 98.44 263 VAL A C 1
ATOM 2129 O O . VAL A 1 263 ? -18.578 20.594 4.656 1 98.44 263 VAL A O 1
ATOM 2132 N N . GLY A 1 264 ? -17.281 21.031 6.395 1 98.62 264 GLY A N 1
ATOM 2133 C CA . GLY A 1 264 ? -18.344 21.641 7.172 1 98.62 264 GLY A CA 1
ATOM 2134 C C . GLY A 1 264 ? -18.344 23.156 7.109 1 98.62 264 GLY A C 1
ATOM 2135 O O . GLY A 1 264 ? -17.422 23.797 7.602 1 98.62 264 GLY A O 1
ATOM 2136 N N . TYR A 1 265 ? -19.344 23.703 6.547 1 98.31 265 TYR A N 1
ATOM 2137 C CA . TYR A 1 265 ? -19.469 25.156 6.449 1 98.31 265 TYR A CA 1
ATOM 2138 C C . TYR A 1 265 ? -20.094 25.734 7.711 1 98.31 265 TYR A C 1
ATOM 2140 O O . TYR A 1 265 ? -21.297 25.594 7.938 1 98.31 265 TYR A O 1
ATOM 2148 N N . ARG A 1 266 ? -19.266 26.406 8.43 1 97.75 266 ARG A N 1
ATOM 2149 C CA . ARG A 1 266 ? -19.719 26.891 9.734 1 97.75 266 ARG A CA 1
ATOM 2150 C C . ARG A 1 266 ? -19.906 28.406 9.719 1 97.75 266 ARG A C 1
ATOM 2152 O O . ARG A 1 266 ? -19.328 29.094 8.883 1 97.75 266 ARG A O 1
ATOM 2159 N N . ASP A 1 267 ? -20.703 28.938 10.617 1 97.38 267 ASP A N 1
ATOM 2160 C CA . ASP A 1 267 ? -20.797 30.375 10.844 1 97.38 267 ASP A CA 1
ATOM 2161 C C . ASP A 1 267 ? -19.828 30.828 11.922 1 97.38 267 ASP A C 1
ATOM 2163 O O . ASP A 1 267 ? -18.969 30.062 12.359 1 97.38 267 ASP A O 1
ATOM 2167 N N . ASP A 1 268 ? -19.859 32.062 12.25 1 95.75 268 ASP A N 1
ATOM 2168 C CA . ASP A 1 268 ? -18.891 32.625 13.18 1 95.75 268 ASP A CA 1
ATOM 2169 C C . ASP A 1 268 ? -19.188 32.219 14.617 1 95.75 268 ASP A C 1
ATOM 2171 O O . ASP A 1 268 ? -18.344 32.375 15.5 1 95.75 268 ASP A O 1
ATOM 2175 N N . ASP A 1 269 ? -20.375 31.641 14.797 1 96.31 269 ASP A N 1
ATOM 2176 C CA . ASP A 1 269 ? -20.75 31.234 16.141 1 96.31 269 ASP A CA 1
ATOM 2177 C C . ASP A 1 269 ? -20.453 29.75 16.375 1 96.31 269 ASP A C 1
ATOM 2179 O O . ASP A 1 269 ? -20.75 29.203 17.422 1 96.31 269 ASP A O 1
ATOM 2183 N N . GLY A 1 270 ? -19.906 29.062 15.406 1 97.62 270 GLY A N 1
ATOM 2184 C CA . GLY A 1 270 ? -19.484 27.688 15.562 1 97.62 270 GLY A CA 1
ATOM 2185 C C . GLY A 1 270 ? -20.562 26.688 15.211 1 97.62 270 GLY A C 1
ATOM 2186 O O . GLY A 1 270 ? -20.594 25.578 15.742 1 97.62 270 GLY A O 1
ATOM 2187 N N . PHE A 1 271 ? -21.516 27.094 14.391 1 98.44 271 PHE A N 1
ATOM 2188 C CA . PHE A 1 271 ? -22.547 26.172 13.93 1 98.44 271 PHE A CA 1
ATOM 2189 C C . PHE A 1 271 ? -22.344 25.828 12.461 1 98.44 271 PHE A C 1
ATOM 2191 O O . PHE A 1 271 ? -22.266 26.703 11.609 1 98.44 271 PHE A O 1
ATOM 2198 N N . VAL A 1 272 ? -22.188 24.531 12.227 1 98.5 272 VAL A N 1
ATOM 2199 C CA . VAL A 1 272 ? -22.156 24.062 10.844 1 98.5 272 VAL A CA 1
ATOM 2200 C C . VAL A 1 272 ? -23.578 23.922 10.305 1 98.5 272 VAL A C 1
ATOM 2202 O O . VAL A 1 272 ? -24.391 23.219 10.883 1 98.5 272 VAL A O 1
ATOM 2205 N N . LYS A 1 273 ? -23.828 24.516 9.195 1 97.44 273 LYS A N 1
ATOM 2206 C CA . LYS A 1 273 ? -25.172 24.516 8.656 1 97.44 273 LYS A CA 1
ATOM 2207 C C . LYS A 1 273 ? -25.266 23.656 7.395 1 97.44 273 LYS A C 1
ATOM 2209 O O . LYS A 1 273 ? -26.359 23.266 6.984 1 97.44 273 LYS A O 1
ATOM 2214 N N . LYS A 1 274 ? -24.125 23.438 6.879 1 97.94 274 LYS A N 1
ATOM 2215 C CA . LYS A 1 274 ? -24.078 22.641 5.66 1 97.94 274 LYS A CA 1
ATOM 2216 C C . LYS A 1 274 ? -22.766 21.859 5.578 1 97.94 274 LYS A C 1
ATOM 2218 O O . LYS A 1 274 ? -21.719 22.359 5.996 1 97.94 274 LYS A O 1
ATOM 2223 N N . VAL A 1 275 ? -22.906 20.656 5.07 1 98.19 275 VAL A N 1
ATOM 2224 C CA . VAL A 1 275 ? -21.719 19.859 4.777 1 98.19 275 VAL A CA 1
ATOM 2225 C C . VAL A 1 275 ? -21.641 19.594 3.275 1 98.19 275 VAL A C 1
ATOM 2227 O O . VAL A 1 275 ? -22.656 19.375 2.619 1 98.19 275 VAL A O 1
ATOM 2230 N N . GLY A 1 276 ? -20.484 19.719 2.74 1 96.81 276 GLY A N 1
ATOM 2231 C CA . GLY A 1 276 ? -20.234 19.438 1.335 1 96.81 276 GLY A CA 1
ATOM 2232 C C . GLY A 1 276 ? -18.922 18.703 1.095 1 96.81 276 GLY A C 1
ATOM 2233 O O . GLY A 1 276 ? -18.312 18.188 2.033 1 96.81 276 GLY A O 1
ATOM 2234 N N . SER A 1 277 ? -18.578 18.516 -0.182 1 96.31 277 SER A N 1
ATOM 2235 C CA . SER A 1 277 ? -17.328 17.844 -0.55 1 96.31 277 SER A CA 1
ATOM 2236 C C . SER A 1 277 ? -16.594 18.609 -1.643 1 96.31 277 SER A C 1
ATOM 2238 O O . SER A 1 277 ? -17.203 19.297 -2.457 1 96.31 277 SER A O 1
ATOM 2240 N N . VAL A 1 278 ? -15.344 18.562 -1.552 1 97 278 VAL A N 1
ATOM 2241 C CA . VAL A 1 278 ? -14.477 19.109 -2.594 1 97 278 VAL A CA 1
ATOM 2242 C C . VAL A 1 278 ? -13.43 18.062 -2.982 1 97 278 VAL A C 1
ATOM 2244 O O . VAL A 1 278 ? -12.906 17.344 -2.125 1 97 278 VAL A O 1
ATOM 2247 N N . HIS A 1 279 ? -13.18 17.969 -4.277 1 97.62 279 HIS A N 1
ATOM 2248 C CA . HIS A 1 279 ? -12.102 17.109 -4.742 1 97.62 279 HIS A CA 1
ATOM 2249 C C . HIS A 1 279 ? -10.742 17.781 -4.598 1 97.62 279 HIS A C 1
ATOM 2251 O O . HIS A 1 279 ? -10.594 18.953 -4.934 1 97.62 279 HIS A O 1
ATOM 2257 N N . THR A 1 280 ? -9.781 17.047 -4.137 1 97.56 280 THR A N 1
ATOM 2258 C CA . THR A 1 280 ? -8.445 17.578 -3.906 1 97.56 280 THR A CA 1
ATOM 2259 C C . THR A 1 280 ? -7.895 18.219 -5.176 1 97.56 280 THR A C 1
ATOM 2261 O O . THR A 1 280 ? -7.336 19.328 -5.125 1 97.56 280 THR A O 1
ATOM 2264 N N . ASP A 1 281 ? -8.18 17.656 -6.324 1 95.81 281 ASP A N 1
ATOM 2265 C CA . ASP A 1 281 ? -7.648 18.141 -7.594 1 95.81 281 ASP A CA 1
ATOM 2266 C C . ASP A 1 281 ? -8.266 19.484 -7.961 1 95.81 281 ASP A C 1
ATOM 2268 O O . ASP A 1 281 ? -7.664 20.266 -8.703 1 95.81 281 ASP A O 1
ATOM 2272 N N . ASP A 1 282 ? -9.414 19.75 -7.492 1 96.25 282 ASP A N 1
ATOM 2273 C CA . ASP A 1 282 ? -10.102 20.984 -7.816 1 96.25 282 ASP A CA 1
ATOM 2274 C C . ASP A 1 282 ? -9.477 22.172 -7.082 1 96.25 282 ASP A C 1
ATOM 2276 O O . ASP A 1 282 ? -9.594 23.312 -7.523 1 96.25 282 ASP A O 1
ATOM 2280 N N . LEU A 1 283 ? -8.859 21.891 -5.988 1 96.88 283 LEU A N 1
ATOM 2281 C CA . LEU A 1 283 ? -8.273 22.953 -5.191 1 96.88 283 LEU A CA 1
ATOM 2282 C C . LEU A 1 283 ? -7.121 23.625 -5.941 1 96.88 283 LEU A C 1
ATOM 2284 O O . LEU A 1 283 ? -6.984 24.859 -5.914 1 96.88 283 LEU A O 1
ATOM 2288 N N . CYS A 1 284 ? -6.328 22.828 -6.559 1 92.56 284 CYS A N 1
ATOM 2289 C CA . CYS A 1 284 ? -5.172 23.375 -7.262 1 92.56 284 CYS A CA 1
ATOM 2290 C C . CYS A 1 284 ? -5.598 24.125 -8.516 1 92.56 284 CYS A C 1
ATOM 2292 O O . CYS A 1 284 ? -4.957 25.109 -8.906 1 92.56 284 CYS A O 1
ATOM 2294 N N . LYS A 1 285 ? -6.746 23.781 -9.055 1 93.25 285 LYS A N 1
ATOM 2295 C CA . LYS A 1 285 ? -7.25 24.406 -10.273 1 93.25 285 LYS A CA 1
ATOM 2296 C C . LYS A 1 285 ? -7.852 25.781 -9.977 1 93.25 285 LYS A C 1
ATOM 2298 O O . LYS A 1 285 ? -7.73 26.703 -10.781 1 93.25 285 LYS A O 1
ATOM 2303 N N . ARG A 1 286 ? -8.414 25.906 -8.852 1 94 286 ARG A N 1
ATOM 2304 C CA . ARG A 1 286 ? -9.148 27.125 -8.531 1 94 286 ARG A CA 1
ATOM 2305 C C . ARG A 1 286 ? -8.32 28.047 -7.633 1 94 286 ARG A C 1
ATOM 2307 O O . ARG A 1 286 ? -8.641 29.219 -7.48 1 94 286 ARG A O 1
ATOM 2314 N N . GLY A 1 287 ? -7.281 27.516 -7.035 1 93.81 287 GLY A N 1
ATOM 2315 C CA . GLY A 1 287 ? -6.48 28.266 -6.07 1 93.81 287 GLY A CA 1
ATOM 2316 C C . GLY A 1 287 ? -5.691 29.391 -6.695 1 93.81 287 GLY A C 1
ATOM 2317 O O . GLY A 1 287 ? -5.387 29.359 -7.891 1 93.81 287 GLY A O 1
ATOM 2318 N N . GLU A 1 288 ? -5.449 30.406 -5.891 1 95.44 288 GLU A N 1
ATOM 2319 C CA . GLU A 1 288 ? -4.566 31.5 -6.27 1 95.44 288 GLU A CA 1
ATOM 2320 C C . GLU A 1 288 ? -3.119 31.203 -5.895 1 95.44 288 GLU A C 1
ATOM 2322 O O . GLU A 1 288 ? -2.406 32.062 -5.395 1 95.44 288 GLU A O 1
ATOM 2327 N N . TRP A 1 289 ? -2.824 30.047 -5.887 1 96.69 289 TRP A N 1
ATOM 2328 C CA . TRP A 1 289 ? -1.513 29.453 -5.66 1 96.69 289 TRP A CA 1
ATOM 2329 C C . TRP A 1 289 ? -1.215 28.391 -6.707 1 96.69 289 TRP A C 1
ATOM 2331 O O . TRP A 1 289 ? -2.088 28.031 -7.504 1 96.69 289 TRP A O 1
ATOM 2341 N N . SER A 1 290 ? 0.069 27.984 -6.777 1 96.75 290 SER A N 1
ATOM 2342 C CA . SER A 1 290 ? 0.455 27 -7.789 1 96.75 290 SER A CA 1
ATOM 2343 C C . SER A 1 290 ? 1.152 25.797 -7.16 1 96.75 290 SER A C 1
ATOM 2345 O O . SER A 1 290 ? 2.16 25.953 -6.469 1 96.75 290 SER A O 1
ATOM 2347 N N . GLY A 1 291 ? 0.635 24.656 -7.492 1 97.12 291 GLY A N 1
ATOM 2348 C CA . GLY A 1 291 ? 1.193 23.438 -6.945 1 97.12 291 GLY A CA 1
ATOM 2349 C C . GLY A 1 291 ? 2.625 23.188 -7.379 1 97.12 291 GLY A C 1
ATOM 2350 O O . GLY A 1 291 ? 3.428 22.641 -6.613 1 97.12 291 GLY A O 1
ATOM 2351 N N . ASN A 1 292 ? 2.918 23.594 -8.648 1 97.88 292 ASN A N 1
ATOM 2352 C CA . ASN A 1 292 ? 4.277 23.391 -9.141 1 97.88 292 ASN A CA 1
ATOM 2353 C C . ASN A 1 292 ? 5.293 24.172 -8.312 1 97.88 292 ASN A C 1
ATOM 2355 O O . ASN A 1 292 ? 6.383 23.672 -8.031 1 97.88 292 ASN A O 1
ATOM 2359 N N . ILE A 1 293 ? 4.926 25.359 -7.926 1 98.12 293 ILE A N 1
ATOM 2360 C CA . ILE A 1 293 ? 5.82 26.188 -7.121 1 98.12 293 ILE A CA 1
ATOM 2361 C C . ILE A 1 293 ? 6.062 25.516 -5.77 1 98.12 293 ILE A C 1
ATOM 2363 O O . ILE A 1 293 ? 7.207 25.406 -5.32 1 98.12 293 ILE A O 1
ATOM 2367 N N . CYS A 1 294 ? 5.004 25.047 -5.18 1 98.44 294 CYS A N 1
ATOM 2368 C CA . CYS A 1 294 ? 5.086 24.375 -3.885 1 98.44 294 CYS A CA 1
ATOM 2369 C C . CYS A 1 294 ? 5.996 23.156 -3.953 1 98.44 294 CYS A C 1
ATOM 2371 O O . CYS A 1 294 ? 6.934 23.031 -3.164 1 98.44 294 CYS A O 1
ATOM 2373 N N . MET A 1 295 ? 5.793 22.344 -4.93 1 98.5 295 MET A N 1
ATOM 2374 C CA . MET A 1 295 ? 6.488 21.062 -5.008 1 98.5 295 MET A CA 1
ATOM 2375 C C . MET A 1 295 ? 7.926 21.25 -5.473 1 98.5 295 MET A C 1
ATOM 2377 O O . MET A 1 295 ? 8.812 20.484 -5.082 1 98.5 295 MET A O 1
ATOM 2381 N N . ASN A 1 296 ? 8.18 22.25 -6.281 1 98.56 296 ASN A N 1
ATOM 2382 C CA . ASN A 1 296 ? 9.555 22.531 -6.668 1 98.56 296 ASN A CA 1
ATOM 2383 C C . ASN A 1 296 ? 10.383 23.016 -5.477 1 98.56 296 ASN A C 1
ATOM 2385 O O . ASN A 1 296 ? 11.547 22.641 -5.336 1 98.56 296 ASN A O 1
ATOM 2389 N N . LEU A 1 297 ? 9.797 23.844 -4.664 1 98.62 297 LEU A N 1
ATOM 2390 C CA . LEU A 1 297 ? 10.523 24.25 -3.467 1 98.62 297 LEU A CA 1
ATOM 2391 C C . LEU A 1 297 ? 10.828 23.047 -2.582 1 98.62 297 LEU A C 1
ATOM 2393 O O . LEU A 1 297 ? 11.953 22.906 -2.088 1 98.62 297 LEU A O 1
ATOM 2397 N N . LEU A 1 298 ? 9.805 22.281 -2.377 1 98.75 298 LEU A N 1
ATOM 2398 C CA . LEU A 1 298 ? 10 21.078 -1.58 1 98.75 298 LEU A CA 1
ATOM 2399 C C . LEU A 1 298 ? 11.156 20.25 -2.129 1 98.75 298 LEU A C 1
ATOM 2401 O O . LEU A 1 298 ? 12.039 19.828 -1.373 1 98.75 298 LEU A O 1
ATOM 2405 N N . SER A 1 299 ? 11.148 20 -3.436 1 98.62 299 SER A N 1
ATOM 2406 C CA . SER A 1 299 ? 12.211 19.25 -4.102 1 98.62 299 SER A CA 1
ATOM 2407 C C . SER A 1 299 ? 13.57 19.891 -3.859 1 98.62 299 SER A C 1
ATOM 2409 O O . SER A 1 299 ? 14.539 19.188 -3.541 1 98.62 299 SER A O 1
ATOM 2411 N N . THR A 1 300 ? 13.625 21.156 -3.977 1 98.38 300 THR A N 1
ATOM 2412 C CA . THR A 1 300 ? 14.883 21.875 -3.812 1 98.38 300 THR A CA 1
ATOM 2413 C C . THR A 1 300 ? 15.414 21.734 -2.389 1 98.38 300 THR A C 1
ATOM 2415 O O . THR A 1 300 ? 16.594 21.453 -2.186 1 98.38 300 THR A O 1
ATOM 2418 N N . VAL A 1 301 ? 14.562 21.906 -1.453 1 98.62 301 VAL A N 1
ATOM 2419 C CA . VAL A 1 301 ? 14.961 21.812 -0.052 1 98.62 301 VAL A CA 1
ATOM 2420 C C . VAL A 1 301 ? 15.453 20.406 0.264 1 98.62 301 VAL A C 1
ATOM 2422 O O . VAL A 1 301 ? 16.547 20.234 0.82 1 98.62 301 VAL A O 1
ATOM 2425 N N . LEU A 1 302 ? 14.711 19.438 -0.094 1 98.75 302 LEU A N 1
ATOM 2426 C CA . LEU A 1 302 ? 15.07 18.062 0.223 1 98.75 302 LEU A CA 1
ATOM 2427 C C . LEU A 1 302 ? 16.328 17.641 -0.518 1 98.75 302 LEU A C 1
ATOM 2429 O O . LEU A 1 302 ? 17.172 16.922 0.034 1 98.75 302 LEU A O 1
ATOM 2433 N N . THR A 1 303 ? 16.453 18.047 -1.781 1 98.5 303 THR A N 1
ATOM 2434 C CA . THR A 1 303 ? 17.656 17.766 -2.531 1 98.5 303 THR A CA 1
ATOM 2435 C C . THR A 1 303 ? 18.875 18.359 -1.838 1 98.5 303 THR A C 1
ATOM 2437 O O . THR A 1 303 ? 19.922 17.703 -1.71 1 98.5 303 THR A O 1
ATOM 2440 N N . SER A 1 304 ? 18.75 19.609 -1.392 1 98.12 304 SER A N 1
ATOM 2441 C CA . SER A 1 304 ? 19.844 20.281 -0.7 1 98.12 304 SER A CA 1
ATOM 2442 C C . SER A 1 304 ? 20.234 19.547 0.573 1 98.12 304 SER A C 1
ATOM 2444 O O . SER A 1 304 ? 21.422 19.375 0.866 1 98.12 304 SER A O 1
ATOM 2446 N N . VAL A 1 305 ? 19.266 19.109 1.308 1 98.25 305 VAL A N 1
ATOM 2447 C CA . VAL A 1 305 ? 19.516 18.375 2.543 1 98.25 305 VAL A CA 1
ATOM 2448 C C . VAL A 1 305 ? 20.219 17.062 2.223 1 98.25 305 VAL A C 1
ATOM 2450 O O . VAL A 1 305 ? 21.188 16.703 2.875 1 98.25 305 VAL A O 1
ATOM 2453 N N . ARG A 1 306 ? 19.703 16.328 1.262 1 98 306 ARG A N 1
ATOM 2454 C CA . ARG A 1 306 ? 20.297 15.055 0.863 1 98 306 ARG A CA 1
ATOM 2455 C C . ARG A 1 306 ? 21.75 15.242 0.449 1 98 306 ARG A C 1
ATOM 2457 O O . ARG A 1 306 ? 22.609 14.43 0.802 1 98 306 ARG A O 1
ATOM 2464 N N . ASP A 1 307 ? 22.016 16.297 -0.304 1 96.69 307 ASP A N 1
ATOM 2465 C CA . ASP A 1 307 ? 23.359 16.547 -0.821 1 96.69 307 ASP A CA 1
ATOM 2466 C C . ASP A 1 307 ? 24.297 16.969 0.296 1 96.69 307 ASP A C 1
ATOM 2468 O O . ASP A 1 307 ? 25.516 16.797 0.188 1 96.69 307 ASP A O 1
ATOM 2472 N N . LEU A 1 308 ? 23.781 17.578 1.271 1 96.38 308 LEU A N 1
ATOM 2473 C CA . LEU A 1 308 ? 24.578 18 2.418 1 96.38 308 LEU A CA 1
ATOM 2474 C C . LEU A 1 308 ? 24.875 16.812 3.33 1 96.38 308 LEU A C 1
ATOM 2476 O O . LEU A 1 308 ? 25.984 16.703 3.852 1 96.38 308 LEU A O 1
ATOM 2480 N N . LEU A 1 309 ? 23.891 15.961 3.527 1 97.19 309 LEU A N 1
ATOM 2481 C CA . LEU A 1 309 ? 24.031 14.828 4.434 1 97.19 309 LEU A CA 1
ATOM 2482 C C . LEU A 1 309 ? 24.375 13.555 3.668 1 97.19 309 LEU A C 1
ATOM 2484 O O . LEU A 1 309 ? 23.547 12.641 3.586 1 97.19 309 LEU A O 1
ATOM 2488 N N . LYS A 1 310 ? 25.578 13.414 3.287 1 95.31 310 LYS A N 1
ATOM 2489 C CA . LYS A 1 310 ? 26 12.328 2.4 1 95.31 310 LYS A CA 1
ATOM 2490 C C . LYS A 1 310 ? 26.359 11.07 3.191 1 95.31 310 LYS A C 1
ATOM 2492 O O . LYS A 1 310 ? 26.25 9.961 2.678 1 95.31 310 LYS A O 1
ATOM 2497 N N . ARG A 1 311 ? 26.766 11.305 4.465 1 94.69 311 ARG A N 1
ATOM 2498 C CA . ARG A 1 311 ? 27.266 10.18 5.238 1 94.69 311 ARG A CA 1
ATOM 2499 C C . ARG A 1 311 ? 26.484 10.008 6.531 1 94.69 311 ARG A C 1
ATOM 2501 O O . ARG A 1 311 ? 26.031 10.984 7.133 1 94.69 311 ARG A O 1
ATOM 2508 N N . ASP A 1 312 ? 26.375 8.734 6.891 1 94.31 312 ASP A N 1
ATOM 2509 C CA . ASP A 1 312 ? 25.75 8.43 8.172 1 94.31 312 ASP A CA 1
ATOM 2510 C C . ASP A 1 312 ? 26.406 9.219 9.305 1 94.31 312 ASP A C 1
ATOM 2512 O O . ASP A 1 312 ? 27.641 9.336 9.359 1 94.31 312 ASP A O 1
ATOM 2516 N N . GLY A 1 313 ? 25.578 9.781 10.164 1 93.94 313 GLY A N 1
ATOM 2517 C CA . GLY A 1 313 ? 26.094 10.531 11.297 1 93.94 313 GLY A CA 1
ATOM 2518 C C . GLY A 1 313 ? 26.031 12.039 11.086 1 93.94 313 GLY A C 1
ATOM 2519 O O . GLY A 1 313 ? 26.203 12.805 12.031 1 93.94 313 GLY A O 1
ATOM 2520 N N . GLU A 1 314 ? 25.797 12.445 9.852 1 96.5 314 GLU A N 1
ATOM 2521 C CA . GLU A 1 314 ? 25.703 13.875 9.562 1 96.5 314 GLU A CA 1
ATOM 2522 C C . GLU A 1 314 ? 24.312 14.422 9.891 1 96.5 314 GLU A C 1
ATOM 2524 O O . GLU A 1 314 ? 23.328 13.688 9.828 1 96.5 314 GLU A O 1
ATOM 2529 N N . ALA A 1 315 ? 24.281 15.648 10.258 1 97.44 315 ALA A N 1
ATOM 2530 C CA . ALA A 1 315 ? 23.031 16.281 10.656 1 97.44 315 ALA A CA 1
ATOM 2531 C C . ALA A 1 315 ? 23.031 17.766 10.305 1 97.44 315 ALA A C 1
ATOM 2533 O O . ALA A 1 315 ? 24.094 18.359 10.062 1 97.44 315 ALA A O 1
ATOM 2534 N N . CYS A 1 316 ? 21.875 18.312 10.195 1 97.5 316 CYS A N 1
ATOM 2535 C CA . CYS A 1 316 ? 21.734 19.75 9.953 1 97.5 316 CYS A CA 1
ATOM 2536 C C . CYS A 1 316 ? 20.422 20.281 10.516 1 97.5 316 CYS A C 1
ATOM 2538 O O . CYS A 1 316 ? 19.578 19.5 10.961 1 97.5 316 CYS A O 1
ATOM 2540 N N . ILE A 1 317 ? 20.328 21.547 10.641 1 97.06 317 ILE A N 1
ATOM 2541 C CA . ILE A 1 317 ? 19.109 22.25 11.016 1 97.06 317 ILE A CA 1
ATOM 2542 C C . ILE A 1 317 ? 18.672 23.156 9.867 1 97.06 317 ILE A C 1
ATOM 2544 O O . ILE A 1 317 ? 19.484 23.906 9.312 1 97.06 317 ILE A O 1
ATOM 2548 N N . VAL A 1 318 ? 17.469 23.016 9.461 1 98 318 VAL A N 1
ATOM 2549 C CA . VAL A 1 318 ? 16.891 23.844 8.398 1 98 318 VAL A CA 1
ATOM 2550 C C . VAL A 1 318 ? 15.82 24.766 8.984 1 98 318 VAL A C 1
ATOM 2552 O O . VAL A 1 318 ? 14.984 24.328 9.773 1 98 318 VAL A O 1
ATOM 2555 N N . ARG A 1 319 ? 15.859 26.047 8.492 1 97.25 319 ARG A N 1
ATOM 2556 C CA . ARG A 1 319 ? 14.977 27.016 9.125 1 97.25 319 ARG A CA 1
ATOM 2557 C C . ARG A 1 319 ? 14.43 28 8.102 1 97.25 319 ARG A C 1
ATOM 2559 O O . ARG A 1 319 ? 15.141 28.406 7.176 1 97.25 319 ARG A O 1
ATOM 2566 N N . TYR A 1 320 ? 13.195 28.312 8.297 1 98.12 320 TYR A N 1
ATOM 2567 C CA . TYR A 1 320 ? 12.562 29.438 7.617 1 98.12 320 TYR A CA 1
ATOM 2568 C C . TYR A 1 320 ? 12.023 30.453 8.625 1 98.12 320 TYR A C 1
ATOM 2570 O O . TYR A 1 320 ? 11.156 30.125 9.43 1 98.12 320 TYR A O 1
ATOM 2578 N N . GLU A 1 321 ? 12.547 31.641 8.562 1 95.44 321 GLU A N 1
ATOM 2579 C CA . GLU A 1 321 ? 12.078 32.719 9.422 1 95.44 321 GLU A CA 1
ATOM 2580 C C . GLU A 1 321 ? 10.961 33.531 8.75 1 95.44 321 GLU A C 1
ATOM 2582 O O . GLU A 1 321 ? 10.969 33.719 7.527 1 95.44 321 GLU A O 1
ATOM 2587 N N . GLN A 1 322 ? 10.141 34 9.547 1 93.56 322 GLN A N 1
ATOM 2588 C CA . GLN A 1 322 ? 8.969 34.719 9.07 1 93.56 322 GLN A CA 1
ATOM 2589 C C . GLN A 1 322 ? 9.367 35.875 8.156 1 93.56 322 GLN A C 1
ATOM 2591 O O . GLN A 1 322 ? 10.25 36.656 8.492 1 93.56 322 GLN A O 1
ATOM 2596 N N . ASN A 1 323 ? 8.711 35.938 7.047 1 93.94 323 ASN A N 1
ATOM 2597 C CA . ASN A 1 323 ? 8.789 37.031 6.09 1 93.94 323 ASN A CA 1
ATOM 2598 C C . ASN A 1 323 ? 10.188 37.156 5.488 1 93.94 323 ASN A C 1
ATOM 2600 O O . ASN A 1 323 ? 10.586 38.25 5.047 1 93.94 323 ASN A O 1
ATOM 2604 N N . ARG A 1 324 ? 10.922 36.125 5.551 1 93.19 324 ARG A N 1
ATOM 2605 C CA . ARG A 1 324 ? 12.203 36.094 4.867 1 93.19 324 ARG A CA 1
ATOM 2606 C C . ARG A 1 324 ? 12.062 35.531 3.453 1 93.19 324 ARG A C 1
ATOM 2608 O O . ARG A 1 324 ? 11.07 34.875 3.135 1 93.19 324 ARG A O 1
ATOM 2615 N N . ASP A 1 325 ? 13.086 35.781 2.709 1 95.25 325 ASP A N 1
ATOM 2616 C CA . ASP A 1 325 ? 13.023 35.375 1.311 1 95.25 325 ASP A CA 1
ATOM 2617 C C . ASP A 1 325 ? 13.836 34.094 1.075 1 95.25 325 ASP A C 1
ATOM 2619 O O . ASP A 1 325 ? 13.977 33.656 -0.064 1 95.25 325 ASP A O 1
ATOM 2623 N N . GLU A 1 326 ? 14.359 33.562 2.156 1 97.31 326 GLU A N 1
ATOM 2624 C CA . GLU A 1 326 ? 15.211 32.406 1.984 1 97.31 326 GLU A CA 1
ATOM 2625 C C . GLU A 1 326 ? 15.055 31.422 3.154 1 97.31 326 GLU A C 1
ATOM 2627 O O . GLU A 1 326 ? 14.695 31.828 4.262 1 97.31 326 GLU A O 1
ATOM 2632 N N . ILE A 1 327 ? 15.289 30.188 2.883 1 98.06 327 ILE A N 1
ATOM 2633 C CA . ILE A 1 327 ? 15.477 29.109 3.852 1 98.06 327 ILE A CA 1
ATOM 2634 C C . ILE A 1 327 ? 16.969 28.906 4.129 1 98.06 327 ILE A C 1
ATOM 2636 O O . ILE A 1 327 ? 17.781 28.938 3.203 1 98.06 327 ILE A O 1
ATOM 2640 N N . THR A 1 328 ? 17.281 28.766 5.367 1 97.88 328 THR A N 1
ATOM 2641 C CA . THR A 1 328 ? 18.688 28.562 5.707 1 97.88 328 THR A CA 1
ATOM 2642 C C . THR A 1 328 ? 18.938 27.156 6.219 1 97.88 328 THR A C 1
ATOM 2644 O O . THR A 1 328 ? 18.094 26.594 6.934 1 97.88 328 THR A O 1
ATOM 2647 N N . ILE A 1 329 ? 20 26.547 5.891 1 97.75 329 ILE A N 1
ATOM 2648 C CA . ILE A 1 329 ? 20.438 25.234 6.348 1 97.75 329 ILE A CA 1
ATOM 2649 C C . ILE A 1 329 ? 21.781 25.359 7.074 1 97.75 329 ILE A C 1
ATOM 2651 O O . ILE A 1 329 ? 22.75 25.844 6.512 1 97.75 329 ILE A O 1
ATOM 2655 N N . HIS A 1 330 ? 21.812 24.922 8.258 1 95.62 330 HIS A N 1
ATOM 2656 C CA . HIS A 1 330 ? 23 24.984 9.094 1 95.62 330 HIS A CA 1
ATOM 2657 C C . HIS A 1 330 ? 23.469 23.578 9.469 1 95.62 330 HIS A C 1
ATOM 2659 O O . HIS A 1 330 ? 22.672 22.75 9.883 1 95.62 330 HIS A O 1
ATOM 2665 N N . SER A 1 331 ? 24.75 23.344 9.367 1 93.5 331 SER A N 1
ATOM 2666 C CA . SER A 1 331 ? 25.281 22.062 9.828 1 93.5 331 SER A CA 1
ATOM 2667 C C . SER A 1 331 ? 25.109 21.906 11.336 1 93.5 331 SER A C 1
ATOM 2669 O O . SER A 1 331 ? 25.141 22.891 12.078 1 93.5 331 SER A O 1
ATOM 2671 N N . ALA A 1 332 ? 24.828 20.75 11.711 1 93.56 332 ALA A N 1
ATOM 2672 C CA . ALA A 1 332 ? 24.688 20.406 13.117 1 93.56 332 ALA A CA 1
ATOM 2673 C C . ALA A 1 332 ? 25.406 19.094 13.445 1 93.56 332 ALA A C 1
ATOM 2675 O O . ALA A 1 332 ? 25.812 18.359 12.539 1 93.56 332 ALA A O 1
ATOM 2676 N N . SER A 1 333 ? 25.641 18.922 14.781 1 91.31 333 SER A N 1
ATOM 2677 C CA . SER A 1 333 ? 26.234 17.656 15.219 1 91.31 333 SER A CA 1
ATOM 2678 C C . SER A 1 333 ? 25.141 16.656 15.602 1 91.31 333 SER A C 1
ATOM 2680 O O . SER A 1 333 ? 24.109 17.031 16.156 1 91.31 333 SER A O 1
ATOM 2682 N N . LEU A 1 334 ? 25.422 15.422 15.297 1 86.94 334 LEU A N 1
ATOM 2683 C CA . LEU A 1 334 ? 24.453 14.352 15.531 1 86.94 334 LEU A CA 1
ATOM 2684 C C . LEU A 1 334 ? 24.062 14.289 17 1 86.94 334 LEU A C 1
ATOM 2686 O O . LEU A 1 334 ? 22.891 14.086 17.328 1 86.94 334 LEU A O 1
ATOM 2690 N N . PRO A 1 335 ? 24.969 14.5 17.906 1 84.38 335 PRO A N 1
ATOM 2691 C CA . PRO A 1 335 ? 24.578 14.453 19.312 1 84.38 335 PRO A CA 1
ATOM 2692 C C . PRO A 1 335 ? 23.547 15.508 19.672 1 84.38 335 PRO A C 1
ATOM 2694 O O . PRO A 1 335 ? 22.859 15.383 20.688 1 84.38 335 PRO A O 1
ATOM 2697 N N . ASP A 1 336 ? 23.438 16.516 18.828 1 85.19 336 ASP A N 1
ATOM 2698 C CA . ASP A 1 336 ? 22.453 17.562 19.047 1 85.19 336 ASP A CA 1
ATOM 2699 C C . ASP A 1 336 ? 21.078 17.125 18.562 1 85.19 336 ASP A C 1
ATOM 2701 O O . ASP A 1 336 ? 20.078 17.828 18.766 1 85.19 336 ASP A O 1
ATOM 2705 N N . ILE A 1 337 ? 21.109 16 17.906 1 87.06 337 ILE A N 1
ATOM 2706 C CA . ILE A 1 337 ? 19.875 15.438 17.391 1 87.06 337 ILE A CA 1
ATOM 2707 C C . ILE A 1 337 ? 19.266 14.484 18.422 1 87.06 337 ILE A C 1
ATOM 2709 O O . ILE A 1 337 ? 19.906 13.492 18.797 1 87.06 337 ILE A O 1
ATOM 2713 N N . ASP A 1 338 ? 18.047 14.758 18.906 1 86.69 338 ASP A N 1
ATOM 2714 C CA . ASP A 1 338 ? 17.516 14.078 20.078 1 86.69 338 ASP A CA 1
ATOM 2715 C C . ASP A 1 338 ? 16.234 13.328 19.734 1 86.69 338 ASP A C 1
ATOM 2717 O O . ASP A 1 338 ? 15.438 13.008 20.625 1 86.69 338 ASP A O 1
ATOM 2721 N N . PHE A 1 339 ? 16 13.031 18.453 1 92.94 339 PHE A N 1
ATOM 2722 C CA . PHE A 1 339 ? 14.68 12.484 18.203 1 92.94 339 PHE A CA 1
ATOM 2723 C C . PHE A 1 339 ? 14.758 10.992 17.891 1 92.94 339 PHE A C 1
ATOM 2725 O O . PHE A 1 339 ? 13.734 10.359 17.609 1 92.94 339 PHE A O 1
ATOM 2732 N N . PHE A 1 340 ? 15.859 10.359 18 1 94.88 340 PHE A N 1
ATOM 2733 C CA . PHE A 1 340 ? 15.945 8.906 17.906 1 94.88 340 PHE A CA 1
ATOM 2734 C C . PHE A 1 340 ? 15.797 8.266 19.281 1 94.88 340 PHE A C 1
ATOM 2736 O O . PHE A 1 340 ? 16.625 8.484 20.172 1 94.88 340 PHE A O 1
ATOM 2743 N N . THR A 1 341 ? 14.773 7.535 19.469 1 95.25 341 THR A N 1
ATOM 2744 C CA . THR A 1 341 ? 14.539 6.883 20.75 1 95.25 341 THR A CA 1
ATOM 2745 C C . THR A 1 341 ? 15.555 5.77 20.984 1 95.25 341 THR A C 1
ATOM 2747 O O . THR A 1 341 ? 16.109 5.215 20.031 1 95.25 341 THR A O 1
ATOM 2750 N N . TYR A 1 342 ? 15.773 5.426 22.234 1 94.38 342 TYR A N 1
ATOM 2751 C CA . TYR A 1 342 ? 16.688 4.344 22.594 1 94.38 342 TYR A CA 1
ATOM 2752 C C . TYR A 1 342 ? 16.25 3.025 21.969 1 94.38 342 TYR A C 1
ATOM 2754 O O . TYR A 1 342 ? 17.062 2.309 21.391 1 94.38 342 TYR A O 1
ATOM 2762 N N . ASN A 1 343 ? 15 2.742 22.078 1 95.12 343 ASN A N 1
ATOM 2763 C CA . ASN A 1 343 ? 14.461 1.499 21.531 1 95.12 343 ASN A CA 1
ATOM 2764 C C . ASN A 1 343 ? 14.742 1.375 20.031 1 95.12 343 ASN A C 1
ATOM 2766 O O . ASN A 1 343 ? 15.141 0.309 19.562 1 95.12 343 ASN A O 1
ATOM 2770 N N . PHE A 1 344 ? 14.562 2.465 19.375 1 97.06 344 PHE A N 1
ATOM 2771 C CA . PHE A 1 344 ? 14.789 2.475 17.938 1 97.06 344 PHE A CA 1
ATOM 2772 C C . PHE A 1 344 ? 16.25 2.205 17.609 1 97.06 344 PHE A C 1
ATOM 2774 O O . PHE A 1 344 ? 16.562 1.385 16.75 1 97.06 344 PHE A O 1
ATOM 2781 N N . ARG A 1 345 ? 17.109 2.885 18.328 1 94.81 345 ARG A N 1
ATOM 2782 C CA . ARG A 1 345 ? 18.547 2.748 18.094 1 94.81 345 ARG A CA 1
ATOM 2783 C C . ARG A 1 345 ? 19.016 1.326 18.391 1 94.81 345 ARG A C 1
ATOM 2785 O O . ARG A 1 345 ? 19.797 0.755 17.625 1 94.81 345 ARG A O 1
ATOM 2792 N N . VAL A 1 346 ? 18.484 0.75 19.391 1 95.88 346 VAL A N 1
ATOM 2793 C CA . VAL A 1 346 ? 18.875 -0.609 19.766 1 95.88 346 VAL A CA 1
ATOM 2794 C C . VAL A 1 346 ? 18.297 -1.604 18.766 1 95.88 346 VAL A C 1
ATOM 2796 O O . VAL A 1 346 ? 18.969 -2.541 18.344 1 95.88 346 VAL A O 1
ATOM 2799 N N . HIS A 1 347 ? 17.062 -1.366 18.406 1 96.56 347 HIS A N 1
ATOM 2800 C CA . HIS A 1 347 ? 16.344 -2.273 17.516 1 96.56 347 HIS A CA 1
ATOM 2801 C C . HIS A 1 347 ? 17.062 -2.426 16.188 1 96.56 347 HIS A C 1
ATOM 2803 O O . HIS A 1 347 ? 17.109 -3.521 15.625 1 96.56 347 HIS A O 1
ATOM 2809 N N . PHE A 1 348 ? 17.656 -1.38 15.68 1 95.69 348 PHE A N 1
ATOM 2810 C CA . PHE A 1 348 ? 18.266 -1.398 14.352 1 95.69 348 PHE A CA 1
ATOM 2811 C C . PHE A 1 348 ? 19.781 -1.358 14.461 1 95.69 348 PHE A C 1
ATOM 2813 O O . PHE A 1 348 ? 20.484 -1.062 13.484 1 95.69 348 PHE A O 1
ATOM 2820 N N . ASN A 1 349 ? 20.359 -1.581 15.664 1 93.88 349 ASN A N 1
ATOM 2821 C CA . ASN A 1 349 ? 21.781 -1.645 15.938 1 93.88 349 ASN A CA 1
ATOM 2822 C C . ASN A 1 349 ? 22.5 -0.367 15.5 1 93.88 349 ASN A C 1
ATOM 2824 O O . ASN A 1 349 ? 23.531 -0.425 14.836 1 93.88 349 ASN A O 1
ATOM 2828 N N . LEU A 1 350 ? 21.922 0.728 15.852 1 88.88 350 LEU A N 1
ATOM 2829 C CA . LEU A 1 350 ? 22.469 2.023 15.477 1 88.88 350 LEU A CA 1
ATOM 2830 C C . LEU A 1 350 ? 23.328 2.598 16.609 1 88.88 350 LEU A C 1
ATOM 2832 O O . LEU A 1 350 ? 23.812 3.723 16.5 1 88.88 350 LEU A O 1
ATOM 2836 N N . GLU A 1 351 ? 23.453 1.882 17.688 1 80.56 351 GLU A N 1
ATOM 2837 C CA . GLU A 1 351 ? 24.297 2.322 18.781 1 80.56 351 GLU A CA 1
ATOM 2838 C C . GLU A 1 351 ? 25.781 2.135 18.453 1 80.56 351 GLU A C 1
ATOM 2840 O O . GLU A 1 351 ? 26.141 1.237 17.703 1 80.56 351 GLU A O 1
ATOM 2845 N N . MET B 1 1 ? -31.859 -31.469 -0.941 1 35.19 1 MET B N 1
ATOM 2846 C CA . MET B 1 1 ? -31.75 -30.047 -1.27 1 35.19 1 MET B CA 1
ATOM 2847 C C . MET B 1 1 ? -31.25 -29.859 -2.699 1 35.19 1 MET B C 1
ATOM 2849 O O . MET B 1 1 ? -30.25 -30.453 -3.094 1 35.19 1 MET B O 1
ATOM 2853 N N . ASP B 1 2 ? -31.859 -29.547 -3.615 1 44.91 2 ASP B N 1
ATOM 2854 C CA . ASP B 1 2 ? -31.672 -29.469 -5.062 1 44.91 2 ASP B CA 1
ATOM 2855 C C . ASP B 1 2 ? -30.406 -28.703 -5.41 1 44.91 2 ASP B C 1
ATOM 2857 O O . ASP B 1 2 ? -30.234 -27.547 -5.023 1 44.91 2 ASP B O 1
ATOM 2861 N N . GLN B 1 3 ? -29.234 -29.344 -5.383 1 55.22 3 GLN B N 1
ATOM 2862 C CA . GLN B 1 3 ? -27.891 -28.781 -5.48 1 55.22 3 GLN B CA 1
ATOM 2863 C C . GLN B 1 3 ? -27.75 -27.922 -6.738 1 55.22 3 GLN B C 1
ATOM 2865 O O . GLN B 1 3 ? -27.688 -28.453 -7.852 1 55.22 3 GLN B O 1
ATOM 2870 N N . SER B 1 4 ? -28.297 -26.719 -6.836 1 66.62 4 SER B N 1
ATOM 2871 C CA . SER B 1 4 ? -28.25 -25.75 -7.93 1 66.62 4 SER B CA 1
ATOM 2872 C C . SER B 1 4 ? -26.812 -25.547 -8.422 1 66.62 4 SER B C 1
ATOM 2874 O O . SER B 1 4 ? -25.891 -25.406 -7.625 1 66.62 4 SER B O 1
ATOM 2876 N N . VAL B 1 5 ? -26.609 -26.172 -9.656 1 88.94 5 VAL B N 1
ATOM 2877 C CA . VAL B 1 5 ? -25.328 -26.031 -10.344 1 88.94 5 VAL B CA 1
ATOM 2878 C C . VAL B 1 5 ? -25.391 -24.859 -11.305 1 88.94 5 VAL B C 1
ATOM 2880 O O . VAL B 1 5 ? -26.281 -24.781 -12.156 1 88.94 5 VAL B O 1
ATOM 2883 N N . LEU B 1 6 ? -24.641 -23.844 -10.984 1 94.19 6 LEU B N 1
ATOM 2884 C CA . LEU B 1 6 ? -24.422 -22.766 -11.938 1 94.19 6 LEU B CA 1
ATOM 2885 C C . LEU B 1 6 ? -23.297 -23.094 -12.898 1 94.19 6 LEU B C 1
ATOM 2887 O O . LEU B 1 6 ? -22.312 -23.734 -12.516 1 94.19 6 LEU B O 1
ATOM 2891 N N . ARG B 1 7 ? -23.484 -22.75 -14.172 1 96.69 7 ARG B N 1
ATOM 2892 C CA . ARG B 1 7 ? -22.484 -23.031 -15.195 1 96.69 7 ARG B CA 1
ATOM 2893 C C . ARG B 1 7 ? -22.016 -21.75 -15.867 1 96.69 7 ARG B C 1
ATOM 2895 O O . ARG B 1 7 ? -22.812 -20.844 -16.125 1 96.69 7 ARG B O 1
ATOM 2902 N N . ILE B 1 8 ? -20.734 -21.625 -16 1 97.31 8 ILE B N 1
ATOM 2903 C CA . ILE B 1 8 ? -20.125 -20.469 -16.641 1 97.31 8 ILE B CA 1
ATOM 2904 C C . ILE B 1 8 ? -19.312 -20.906 -17.859 1 97.31 8 ILE B C 1
ATOM 2906 O O . ILE B 1 8 ? -18.406 -21.75 -17.734 1 97.31 8 ILE B O 1
ATOM 2910 N N . SER B 1 9 ? -19.562 -20.344 -18.984 1 96.94 9 SER B N 1
ATOM 2911 C CA . SER B 1 9 ? -18.859 -20.688 -20.203 1 96.94 9 SER B CA 1
ATOM 2912 C C . SER B 1 9 ? -17.422 -20.172 -20.188 1 96.94 9 SER B C 1
ATOM 2914 O O . SER B 1 9 ? -17.172 -19.047 -19.75 1 96.94 9 SER B O 1
ATOM 2916 N N . VAL B 1 10 ? -16.5 -20.953 -20.625 1 97.5 10 VAL B N 1
ATOM 2917 C CA . VAL B 1 10 ? -15.102 -20.516 -20.703 1 97.5 10 VAL B CA 1
ATOM 2918 C C . VAL B 1 10 ? -14.742 -20.203 -22.156 1 97.5 10 VAL B C 1
ATOM 2920 O O . VAL B 1 10 ? -13.57 -20 -22.484 1 97.5 10 VAL B O 1
ATOM 2923 N N . ASP B 1 11 ? -15.734 -20.125 -22.984 1 95.88 11 ASP B N 1
ATOM 2924 C CA . ASP B 1 11 ? -15.547 -19.844 -24.406 1 95.88 11 ASP B CA 1
ATOM 2925 C C . ASP B 1 11 ? -14.898 -18.484 -24.609 1 95.88 11 ASP B C 1
ATOM 2927 O O . ASP B 1 11 ? -15.328 -17.484 -24.031 1 95.88 11 ASP B O 1
ATOM 2931 N N . LYS B 1 12 ? -13.898 -18.438 -25.5 1 96.44 12 LYS B N 1
ATOM 2932 C CA . LYS B 1 12 ? -13.156 -17.203 -25.766 1 96.44 12 LYS B CA 1
ATOM 2933 C C . LYS B 1 12 ? -14.062 -16.141 -26.344 1 96.44 12 LYS B C 1
ATOM 2935 O O . LYS B 1 12 ? -13.969 -14.961 -25.969 1 96.44 12 LYS B O 1
ATOM 2940 N N . LYS B 1 13 ? -14.922 -16.531 -27.188 1 96.38 13 LYS B N 1
ATOM 2941 C CA . LYS B 1 13 ? -15.805 -15.586 -27.859 1 96.38 13 LYS B CA 1
ATOM 2942 C C . LYS B 1 13 ? -16.734 -14.891 -26.859 1 96.38 13 LYS B C 1
ATOM 2944 O O . LYS B 1 13 ? -16.953 -13.688 -26.953 1 96.38 13 LYS B O 1
ATOM 2949 N N . THR B 1 14 ? -17.188 -15.656 -25.938 1 94.88 14 THR B N 1
ATOM 2950 C CA . THR B 1 14 ? -18.125 -15.141 -24.938 1 94.88 14 THR B CA 1
ATOM 2951 C C . THR B 1 14 ? -17.422 -14.141 -24.016 1 94.88 14 THR B C 1
ATOM 2953 O O . THR B 1 14 ? -18.047 -13.195 -23.516 1 94.88 14 THR B O 1
ATOM 2956 N N . ASN B 1 15 ? -16.156 -14.32 -23.812 1 96.19 15 ASN B N 1
ATOM 2957 C CA . ASN B 1 15 ? -15.398 -13.492 -22.875 1 96.19 15 ASN B CA 1
ATOM 2958 C C . ASN B 1 15 ? -14.617 -12.398 -23.594 1 96.19 15 ASN B C 1
ATOM 2960 O O . ASN B 1 15 ? -13.883 -11.633 -22.953 1 96.19 15 ASN B O 1
ATOM 2964 N N . ASP B 1 16 ? -14.758 -12.344 -24.906 1 97.38 16 ASP B N 1
ATOM 2965 C CA . ASP B 1 16 ? -14.039 -11.344 -25.703 1 97.38 16 ASP B CA 1
ATOM 2966 C C . ASP B 1 16 ? -14.758 -10 -25.656 1 97.38 16 ASP B C 1
ATOM 2968 O O . ASP B 1 16 ? -15.297 -9.547 -26.672 1 97.38 16 ASP B O 1
ATOM 2972 N N . LEU B 1 17 ? -14.82 -9.43 -24.547 1 97 17 LEU B N 1
ATOM 2973 C CA . LEU B 1 17 ? -15.367 -8.109 -24.25 1 97 17 LEU B CA 1
ATOM 2974 C C . LEU B 1 17 ? -14.258 -7.117 -23.938 1 97 17 LEU B C 1
ATOM 2976 O O . LEU B 1 17 ? -13.102 -7.512 -23.766 1 97 17 LEU B O 1
ATOM 2980 N N . PRO B 1 18 ? -14.555 -5.844 -24 1 97.06 18 PRO B N 1
ATOM 2981 C CA . PRO B 1 18 ? -13.523 -4.875 -23.609 1 97.06 18 PRO B CA 1
ATOM 2982 C C . PRO B 1 18 ? -12.891 -5.195 -22.266 1 97.06 18 PRO B C 1
ATOM 2984 O O . PRO B 1 18 ? -13.562 -5.719 -21.375 1 97.06 18 PRO B O 1
ATOM 2987 N N . PHE B 1 19 ? -11.672 -4.93 -22.172 1 97.12 19 PHE B N 1
ATOM 2988 C CA . PHE B 1 19 ? -10.953 -5.168 -20.922 1 97.12 19 PHE B CA 1
ATOM 2989 C C . PHE B 1 19 ? -11.688 -4.523 -19.75 1 97.12 19 PHE B C 1
ATOM 2991 O O . PHE B 1 19 ? -11.953 -3.318 -19.766 1 97.12 19 PHE B O 1
ATOM 2998 N N . PRO B 1 20 ? -12.07 -5.324 -18.797 1 97.56 20 PRO B N 1
ATOM 2999 C CA . PRO B 1 20 ? -12.766 -4.73 -17.656 1 97.56 20 PRO B CA 1
ATOM 3000 C C . PRO B 1 20 ? -11.867 -3.826 -16.828 1 97.56 20 PRO B C 1
ATOM 3002 O O . PRO B 1 20 ? -10.656 -4.07 -16.734 1 97.56 20 PRO B O 1
ATOM 3005 N N . ARG B 1 21 ? -12.477 -2.779 -16.25 1 97 21 ARG B N 1
ATOM 3006 C CA . ARG B 1 21 ? -11.703 -1.906 -15.375 1 97 21 ARG B CA 1
ATOM 3007 C C . ARG B 1 21 ? -11.047 -2.699 -14.242 1 97 21 ARG B C 1
ATOM 3009 O O . ARG B 1 21 ? -11.719 -3.475 -13.555 1 97 21 ARG B O 1
ATOM 3016 N N . PHE B 1 22 ? -9.797 -2.539 -14.164 1 97.25 22 PHE B N 1
ATOM 3017 C CA . PHE B 1 22 ? -9.016 -3.186 -13.109 1 97.25 22 PHE B CA 1
ATOM 3018 C C . PHE B 1 22 ? -8.07 -2.191 -12.445 1 97.25 22 PHE B C 1
ATOM 3020 O O . PHE B 1 22 ? -7.164 -1.664 -13.094 1 97.25 22 PHE B O 1
ATOM 3027 N N . GLY B 1 23 ? -8.375 -1.956 -11.172 1 93.94 23 GLY B N 1
ATOM 3028 C CA . GLY B 1 23 ? -7.539 -1.007 -10.453 1 93.94 23 GLY B CA 1
ATOM 3029 C C . GLY B 1 23 ? -6.125 -1.503 -10.234 1 93.94 23 GLY B C 1
ATOM 3030 O O . GLY B 1 23 ? -5.91 -2.688 -9.969 1 93.94 23 GLY B O 1
ATOM 3031 N N . GLN B 1 24 ? -5.176 -0.581 -10.344 1 91.44 24 GLN B N 1
ATOM 3032 C CA . GLN B 1 24 ? -3.793 -0.934 -10.039 1 91.44 24 GLN B CA 1
ATOM 3033 C C . GLN B 1 24 ? -3.682 -1.548 -8.641 1 91.44 24 GLN B C 1
ATOM 3035 O O . GLN B 1 24 ? -4.215 -1.003 -7.676 1 91.44 24 GLN B O 1
ATOM 3040 N N . PRO B 1 25 ? -3.025 -2.697 -8.594 1 95.19 25 PRO B N 1
ATOM 3041 C CA . PRO B 1 25 ? -2.842 -3.312 -7.277 1 95.19 25 PRO B CA 1
ATOM 3042 C C . PRO B 1 25 ? -2.15 -2.383 -6.285 1 95.19 25 PRO B C 1
ATOM 3044 O O . PRO B 1 25 ? -1.094 -1.823 -6.59 1 95.19 25 PRO B O 1
ATOM 3047 N N . GLN B 1 26 ? -2.807 -2.193 -5.156 1 94.25 26 GLN B N 1
ATOM 3048 C CA . GLN B 1 26 ? -2.242 -1.392 -4.074 1 94.25 26 GLN B CA 1
ATOM 3049 C C . GLN B 1 26 ? -1.727 -2.277 -2.943 1 94.25 26 GLN B C 1
ATOM 3051 O O . GLN B 1 26 ? -2.475 -3.086 -2.391 1 94.25 26 GLN B O 1
ATOM 3056 N N . LYS B 1 27 ? -0.541 -2.062 -2.615 1 95 27 LYS B N 1
ATOM 3057 C CA . LYS B 1 27 ? 0.071 -2.887 -1.578 1 95 27 LYS B CA 1
ATOM 3058 C C . LYS B 1 27 ? -0.532 -2.586 -0.209 1 95 27 LYS B C 1
ATOM 3060 O O . LYS B 1 27 ? -0.73 -1.422 0.145 1 95 27 LYS B O 1
ATOM 3065 N N . LEU B 1 28 ? -0.849 -3.66 0.515 1 95.81 28 LEU B N 1
ATOM 3066 C CA . LEU B 1 28 ? -1.363 -3.539 1.875 1 95.81 28 LEU B CA 1
ATOM 3067 C C . LEU B 1 28 ? -0.304 -3.945 2.895 1 95.81 28 LEU B C 1
ATOM 3069 O O . LEU B 1 28 ? -0.346 -3.51 4.047 1 95.81 28 LEU B O 1
ATOM 3073 N N . GLY B 1 29 ? 0.565 -4.785 2.395 1 96 29 GLY B N 1
ATOM 3074 C CA . GLY B 1 29 ? 1.605 -5.254 3.295 1 96 29 GLY B CA 1
ATOM 3075 C C . GLY B 1 29 ? 2.547 -6.254 2.646 1 96 29 GL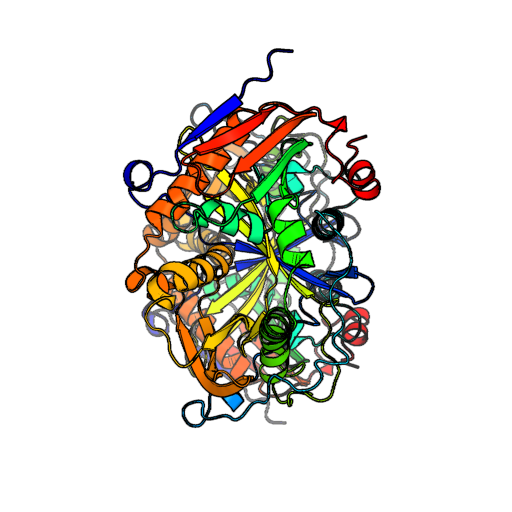Y B C 1
ATOM 3076 O O . GLY B 1 29 ? 2.303 -6.707 1.526 1 96 29 GLY B O 1
ATOM 3077 N N . GLU B 1 30 ? 3.648 -6.434 3.305 1 97.25 30 GLU B N 1
ATOM 3078 C CA . GLU B 1 30 ? 4.652 -7.43 2.949 1 97.25 30 GLU B CA 1
ATOM 3079 C C . GLU B 1 30 ? 5.008 -8.305 4.148 1 97.25 30 GLU B C 1
ATOM 3081 O O . GLU B 1 30 ? 4.93 -7.859 5.293 1 97.25 30 GLU B O 1
ATOM 3086 N N . TYR B 1 31 ? 5.344 -9.539 3.85 1 97.62 31 TYR B N 1
ATOM 3087 C CA . TYR B 1 31 ? 5.734 -10.43 4.938 1 97.62 31 TYR B CA 1
ATOM 3088 C C . TYR B 1 31 ? 6.645 -11.539 4.438 1 97.62 31 TYR B C 1
ATOM 3090 O O . TYR B 1 31 ? 6.738 -11.781 3.23 1 97.62 31 TYR B O 1
ATOM 3098 N N . THR B 1 32 ? 7.289 -12.141 5.352 1 96.31 32 THR B N 1
ATOM 3099 C CA . THR B 1 32 ? 8.086 -13.336 5.094 1 96.31 32 THR B CA 1
ATOM 3100 C C . THR B 1 32 ? 7.543 -14.523 5.883 1 96.31 32 THR B C 1
ATOM 3102 O O . THR B 1 32 ? 7.027 -14.359 6.988 1 96.31 32 THR B O 1
ATOM 3105 N N . VAL B 1 33 ? 7.535 -15.609 5.254 1 96.19 33 VAL B N 1
ATOM 3106 C CA . VAL B 1 33 ? 7.254 -16.875 5.93 1 96.19 33 VAL B CA 1
ATOM 3107 C C . VAL B 1 33 ? 8.562 -17.578 6.273 1 96.19 33 VAL B C 1
ATOM 3109 O O . VAL B 1 33 ? 9.367 -17.875 5.387 1 96.19 33 VAL B O 1
ATOM 3112 N N . THR B 1 34 ? 8.797 -17.797 7.512 1 94.62 34 THR B N 1
ATOM 3113 C CA . THR B 1 34 ? 10.031 -18.422 7.969 1 94.62 34 THR B CA 1
ATOM 3114 C C . THR B 1 34 ? 10.031 -19.922 7.637 1 94.62 34 THR B C 1
ATOM 3116 O O . THR B 1 34 ? 9.023 -20.453 7.16 1 94.62 34 THR B O 1
ATOM 3119 N N . ARG B 1 35 ? 11.125 -20.547 7.883 1 91.62 35 ARG B N 1
ATOM 3120 C CA . ARG B 1 35 ? 11.25 -21.984 7.648 1 91.62 35 ARG B CA 1
ATOM 3121 C C . ARG B 1 35 ? 10.227 -22.766 8.469 1 91.62 35 ARG B C 1
ATOM 3123 O O . ARG B 1 35 ? 9.727 -23.797 8.023 1 91.62 35 ARG B O 1
ATOM 3130 N N . ASP B 1 36 ? 9.93 -22.266 9.633 1 92.06 36 ASP B N 1
ATOM 3131 C CA . ASP B 1 36 ? 8.953 -22.922 10.508 1 92.06 36 ASP B CA 1
ATOM 3132 C C . ASP B 1 36 ? 7.531 -22.484 10.164 1 92.06 36 ASP B C 1
ATOM 3134 O O . ASP B 1 36 ? 6.602 -22.719 10.938 1 92.06 36 ASP B O 1
ATOM 3138 N N . ARG B 1 37 ? 7.363 -21.797 9.078 1 93.69 37 ARG B N 1
ATOM 3139 C CA . ARG B 1 37 ? 6.094 -21.391 8.484 1 93.69 37 ARG B CA 1
ATOM 3140 C C . ARG B 1 37 ? 5.391 -20.344 9.344 1 93.69 37 ARG B C 1
ATOM 3142 O O . ARG B 1 37 ? 4.164 -20.344 9.453 1 93.69 37 ARG B O 1
ATOM 3149 N N . CYS B 1 38 ? 6.203 -19.5 10 1 95.06 38 CYS B N 1
ATOM 3150 C CA . CYS B 1 38 ? 5.672 -18.359 10.742 1 95.06 38 CYS B CA 1
ATOM 3151 C C . CYS B 1 38 ? 5.699 -17.094 9.891 1 95.06 38 CYS B C 1
ATOM 3153 O O . CYS B 1 38 ? 6.641 -16.875 9.133 1 95.06 38 CYS B O 1
ATOM 3155 N N . VAL B 1 39 ? 4.688 -16.312 10.133 1 96.38 39 VAL B N 1
ATOM 3156 C CA . VAL B 1 39 ? 4.59 -15.055 9.391 1 96.38 39 VAL B CA 1
ATOM 3157 C C . VAL B 1 39 ? 5.359 -13.961 10.133 1 96.38 39 VAL B C 1
ATOM 3159 O O . VAL B 1 39 ? 5.164 -13.758 11.328 1 96.38 39 VAL B O 1
ATOM 3162 N N . VAL B 1 40 ? 6.289 -13.344 9.477 1 96.19 40 VAL B N 1
ATOM 3163 C CA . VAL B 1 40 ? 7.016 -12.18 9.969 1 96.19 40 VAL B CA 1
ATOM 3164 C C . VAL B 1 40 ? 6.715 -10.969 9.094 1 96.19 40 VAL B C 1
ATOM 3166 O O . VAL B 1 40 ? 6.973 -10.992 7.887 1 96.19 40 VAL B O 1
ATOM 3169 N N . LEU B 1 41 ? 6.195 -9.914 9.75 1 95.19 41 LEU B N 1
ATOM 3170 C CA . LEU B 1 41 ? 5.801 -8.727 9 1 95.19 41 LEU B CA 1
ATOM 3171 C C . LEU B 1 41 ? 7.027 -7.98 8.477 1 95.19 41 LEU B C 1
ATOM 3173 O O . LEU B 1 41 ? 8.055 -7.926 9.156 1 95.19 41 LEU B O 1
ATOM 3177 N N . GLY B 1 42 ? 6.809 -7.336 7.34 1 95 42 GLY B N 1
ATOM 3178 C CA . GLY B 1 42 ? 7.863 -6.52 6.762 1 95 42 GLY B CA 1
ATOM 3179 C C . GLY B 1 42 ? 8.641 -7.234 5.668 1 95 42 GLY B C 1
ATOM 3180 O O . GLY B 1 42 ? 8.25 -8.32 5.23 1 95 42 GLY B O 1
ATOM 3181 N N . ARG B 1 43 ? 9.727 -6.539 5.176 1 96.12 43 ARG B N 1
ATOM 3182 C CA . ARG B 1 43 ? 10.461 -7.07 4.031 1 96.12 43 ARG B CA 1
ATOM 3183 C C . ARG B 1 43 ? 11.914 -7.348 4.395 1 96.12 43 ARG B C 1
ATOM 3185 O O . ARG B 1 43 ? 12.805 -7.223 3.553 1 96.12 43 ARG B O 1
ATOM 3192 N N . GLU B 1 44 ? 12.188 -7.668 5.637 1 92.12 44 GLU B N 1
ATOM 3193 C CA . GLU B 1 44 ? 13.555 -7.871 6.113 1 92.12 44 GLU B CA 1
ATOM 3194 C C . GLU B 1 44 ? 14.25 -8.977 5.328 1 92.12 44 GLU B C 1
ATOM 3196 O O . GLU B 1 44 ? 15.414 -8.828 4.945 1 92.12 44 GLU B O 1
ATOM 3201 N N . ASP B 1 45 ? 13.5 -10.047 5.012 1 92.69 45 ASP B N 1
ATOM 3202 C CA . ASP B 1 45 ? 14.141 -11.211 4.402 1 92.69 45 ASP B CA 1
ATOM 3203 C C . ASP B 1 45 ? 13.906 -11.234 2.893 1 92.69 45 ASP B C 1
ATOM 3205 O O . ASP B 1 45 ? 14.188 -12.234 2.232 1 92.69 45 ASP B O 1
ATOM 3209 N N . ALA B 1 46 ? 13.266 -10.18 2.373 1 96.25 46 ALA B N 1
ATOM 3210 C CA . ALA B 1 46 ? 13.219 -10.07 0.917 1 96.25 46 ALA B CA 1
ATOM 3211 C C . ALA B 1 46 ? 14.625 -10.102 0.317 1 96.25 46 ALA B C 1
ATOM 3213 O O . ALA B 1 46 ? 15.555 -9.508 0.871 1 96.25 46 ALA B O 1
ATOM 3214 N N . LYS B 1 47 ? 14.781 -10.766 -0.767 1 97.25 47 LYS B N 1
ATOM 3215 C CA . LYS B 1 47 ? 16.094 -10.836 -1.415 1 97.25 47 LYS B CA 1
ATOM 3216 C C . LYS B 1 47 ? 16.188 -9.812 -2.545 1 97.25 47 LYS B C 1
ATOM 3218 O O . LYS B 1 47 ? 15.227 -9.586 -3.277 1 97.25 47 LYS B O 1
ATOM 3223 N N . TYR B 1 48 ? 17.375 -9.219 -2.631 1 97.94 48 TYR B N 1
ATOM 3224 C CA . TYR B 1 48 ? 17.625 -8.297 -3.729 1 97.94 48 TYR B CA 1
ATOM 3225 C C . TYR B 1 48 ? 17.969 -9.047 -5.008 1 97.94 48 TYR B C 1
ATOM 3227 O O . TYR B 1 48 ? 18.594 -10.109 -4.965 1 97.94 48 TYR B O 1
ATOM 3235 N N . LEU B 1 49 ? 17.562 -8.516 -6.09 1 98.19 49 LEU B N 1
ATOM 3236 C CA . LEU B 1 49 ? 18 -8.992 -7.395 1 98.19 49 LEU B CA 1
ATOM 3237 C C . LEU B 1 49 ? 19.516 -8.852 -7.543 1 98.19 49 LEU B C 1
ATOM 3239 O O . LEU B 1 49 ? 20.078 -7.812 -7.199 1 98.19 49 LEU B O 1
ATOM 3243 N N . TYR B 1 50 ? 20.141 -9.922 -7.938 1 98 50 TYR B N 1
ATOM 3244 C CA . TYR B 1 50 ? 21.562 -9.867 -8.273 1 98 50 TYR B CA 1
ATOM 3245 C C . TYR B 1 50 ? 21.781 -9.188 -9.625 1 98 50 TYR B C 1
ATOM 3247 O O . TYR B 1 50 ? 21.984 -9.867 -10.633 1 98 50 TYR B O 1
ATOM 3255 N N . GLU B 1 51 ? 21.906 -7.93 -9.625 1 95.44 51 GLU B N 1
ATOM 3256 C CA . GLU B 1 51 ? 21.859 -7.137 -10.852 1 95.44 51 GLU B CA 1
ATOM 3257 C C . GLU B 1 51 ? 23.156 -7.281 -11.648 1 95.44 51 GLU B C 1
ATOM 3259 O O . GLU B 1 51 ? 23.172 -7.016 -12.852 1 95.44 51 GLU B O 1
ATOM 3264 N N . ALA B 1 52 ? 24.219 -7.664 -10.977 1 94.94 52 ALA B N 1
ATOM 3265 C CA . ALA B 1 52 ? 25.5 -7.875 -11.672 1 94.94 52 ALA B CA 1
ATOM 3266 C C . ALA B 1 52 ? 25.344 -8.914 -12.781 1 94.94 52 ALA B C 1
ATOM 3268 O O . ALA B 1 52 ? 26.078 -8.875 -13.773 1 94.94 52 ALA B O 1
ATOM 3269 N N . ALA B 1 53 ? 24.422 -9.844 -12.602 1 96.06 53 ALA B N 1
ATOM 3270 C CA . ALA B 1 53 ? 24.188 -10.883 -13.602 1 96.06 53 ALA B CA 1
ATOM 3271 C C . ALA B 1 53 ? 23.625 -10.281 -14.891 1 96.06 53 ALA B C 1
ATOM 3273 O O . ALA B 1 53 ? 23.688 -10.914 -15.945 1 96.06 53 ALA B O 1
ATOM 3274 N N . LEU B 1 54 ? 23.031 -9.156 -14.828 1 95.56 54 LEU B N 1
ATOM 3275 C CA . LEU B 1 54 ? 22.438 -8.508 -15.992 1 95.56 54 LEU B CA 1
ATOM 3276 C C . LEU B 1 54 ? 23.469 -7.668 -16.734 1 95.56 54 LEU B C 1
ATOM 3278 O O . LEU B 1 54 ? 23.203 -7.148 -17.812 1 95.56 54 LEU B O 1
ATOM 3282 N N . ALA B 1 55 ? 24.594 -7.551 -16.094 1 92.31 55 ALA B N 1
ATOM 3283 C CA . ALA B 1 55 ? 25.656 -6.766 -16.719 1 92.31 55 ALA B CA 1
ATOM 3284 C C . ALA B 1 55 ? 26.219 -7.484 -17.938 1 92.31 55 ALA B C 1
ATOM 3286 O O . ALA B 1 55 ? 25.953 -8.672 -18.156 1 92.31 55 ALA B O 1
ATOM 3287 N N . ASP B 1 56 ? 26.984 -6.84 -18.75 1 91.19 56 ASP B N 1
ATOM 3288 C CA . ASP B 1 56 ? 27.688 -7.402 -19.891 1 91.19 56 ASP B CA 1
ATOM 3289 C C . ASP B 1 56 ? 26.734 -8.164 -20.812 1 91.19 56 ASP B C 1
ATOM 3291 O O . ASP B 1 56 ? 26.969 -9.328 -21.141 1 91.19 56 ASP B O 1
ATOM 3295 N N . GLY B 1 57 ? 25.594 -7.605 -21.094 1 91.88 57 GLY B N 1
ATOM 3296 C CA . GLY B 1 57 ? 24.641 -8.195 -22.016 1 91.88 57 GLY B CA 1
ATOM 3297 C C . GLY B 1 57 ? 23.922 -9.406 -21.438 1 91.88 57 GLY B C 1
ATOM 3298 O O . GLY B 1 57 ? 23.328 -10.195 -22.188 1 91.88 57 GLY B O 1
ATOM 3299 N N . GLY B 1 58 ? 24.141 -9.625 -20.141 1 96.06 58 GLY B N 1
ATOM 3300 C CA . GLY B 1 58 ? 23.422 -10.688 -19.469 1 96.06 58 GLY B CA 1
ATOM 3301 C C . GLY B 1 58 ? 24.047 -12.055 -19.641 1 96.06 58 GLY B C 1
ATOM 3302 O O . GLY B 1 58 ? 23.422 -13.078 -19.375 1 96.06 58 GLY B O 1
ATOM 3303 N N . ARG B 1 59 ? 25.312 -12.164 -20.25 1 96.19 59 ARG B N 1
ATOM 3304 C CA . ARG B 1 59 ? 25.953 -13.453 -20.453 1 96.19 59 ARG B CA 1
ATOM 3305 C C . ARG B 1 59 ? 26.359 -14.078 -19.125 1 96.19 59 ARG B C 1
ATOM 3307 O O . ARG B 1 59 ? 27.062 -13.445 -18.312 1 96.19 59 ARG B O 1
ATOM 3314 N N . VAL B 1 60 ? 25.812 -15.281 -18.906 1 97.38 60 VAL B N 1
ATOM 3315 C CA . VAL B 1 60 ? 26.109 -16.016 -17.688 1 97.38 60 VAL B CA 1
ATOM 3316 C C . VAL B 1 60 ? 26.266 -17.5 -17.984 1 97.38 60 VAL B C 1
ATOM 3318 O O . VAL B 1 60 ? 26.062 -17.922 -19.125 1 97.38 60 VAL B O 1
ATOM 3321 N N . ARG B 1 61 ? 26.734 -18.25 -17.047 1 96.81 61 ARG B N 1
ATOM 3322 C CA . ARG B 1 61 ? 26.688 -19.703 -17.062 1 96.81 61 ARG B CA 1
ATOM 3323 C C . ARG B 1 61 ? 26.266 -20.266 -15.711 1 96.81 61 ARG B C 1
ATOM 3325 O O . ARG B 1 61 ? 27.109 -20.562 -14.859 1 96.81 61 ARG B O 1
ATOM 3332 N N . PHE B 1 62 ? 25.031 -20.359 -15.547 1 98.25 62 PHE B N 1
ATOM 3333 C CA . PHE B 1 62 ? 24.469 -20.891 -14.312 1 98.25 62 PHE B CA 1
ATOM 3334 C C . PHE B 1 62 ? 24.094 -22.359 -14.477 1 98.25 62 PHE B C 1
ATOM 3336 O O . PHE B 1 62 ? 23.359 -22.734 -15.391 1 98.25 62 PHE B O 1
ATOM 3343 N N . ASP B 1 63 ? 24.594 -23.219 -13.633 1 98.38 63 ASP B N 1
ATOM 3344 C CA . ASP B 1 63 ? 24.203 -24.625 -13.578 1 98.38 63 ASP B CA 1
ATOM 3345 C C . ASP B 1 63 ? 23 -24.828 -12.656 1 98.38 63 ASP B C 1
ATOM 3347 O O . ASP B 1 63 ? 23.156 -24.875 -11.438 1 98.38 63 ASP B O 1
ATOM 3351 N N . LEU B 1 64 ? 21.891 -25.031 -13.25 1 98.25 64 LEU B N 1
ATOM 3352 C CA . LEU B 1 64 ? 20.672 -25.125 -12.469 1 98.25 64 LEU B CA 1
ATOM 3353 C C . LEU B 1 64 ? 20.516 -26.5 -11.836 1 98.25 64 LEU B C 1
ATOM 3355 O O . LEU B 1 64 ? 19.656 -26.703 -10.984 1 98.25 64 LEU B O 1
ATOM 3359 N N . ASN B 1 65 ? 21.344 -27.359 -12.234 1 96.62 65 ASN B N 1
ATOM 3360 C CA . ASN B 1 65 ? 21.266 -28.719 -11.688 1 96.62 65 ASN B CA 1
ATOM 3361 C C . ASN B 1 65 ? 21.891 -28.797 -10.297 1 96.62 65 ASN B C 1
ATOM 3363 O O . ASN B 1 65 ? 21.656 -29.75 -9.562 1 96.62 65 ASN B O 1
ATOM 3367 N N . LYS B 1 66 ? 22.672 -27.875 -10.023 1 96.19 66 LYS B N 1
ATOM 3368 C CA . LYS B 1 66 ? 23.453 -27.891 -8.789 1 96.19 66 LYS B CA 1
ATOM 3369 C C . LYS B 1 66 ? 22.547 -27.953 -7.57 1 96.19 66 LYS B C 1
ATOM 3371 O O . LYS B 1 66 ? 21.641 -27.125 -7.422 1 96.19 66 LYS B O 1
ATOM 3376 N N . GLY B 1 67 ? 22.766 -29 -6.68 1 94.75 67 GLY B N 1
ATOM 3377 C CA . GLY B 1 67 ? 22.094 -29.078 -5.395 1 94.75 67 GLY B CA 1
ATOM 3378 C C . GLY B 1 67 ? 20.75 -29.766 -5.477 1 94.75 67 GLY B C 1
ATOM 3379 O O . GLY B 1 67 ? 20 -29.812 -4.488 1 94.75 67 GLY B O 1
ATOM 3380 N N . PHE B 1 68 ? 20.375 -30.359 -6.598 1 94.88 68 PHE B N 1
ATOM 3381 C CA . PHE B 1 68 ? 19.078 -31 -6.781 1 94.88 68 PHE B CA 1
ATOM 3382 C C . PHE B 1 68 ? 18.844 -32.062 -5.727 1 94.88 68 PHE B C 1
ATOM 3384 O O . PHE B 1 68 ? 17.734 -32.219 -5.211 1 94.88 68 PHE B O 1
ATOM 3391 N N . SER B 1 69 ? 19.859 -32.75 -5.344 1 91.81 69 SER B N 1
ATOM 3392 C CA . SER B 1 69 ? 19.766 -33.875 -4.445 1 91.81 69 SER B CA 1
ATOM 3393 C C . SER B 1 69 ? 19.422 -33.438 -3.027 1 91.81 69 SER B C 1
ATOM 3395 O O . SER B 1 69 ? 18.953 -34.25 -2.223 1 91.81 69 SER B O 1
ATOM 3397 N N . THR B 1 70 ? 19.594 -32.219 -2.707 1 91.62 70 THR B N 1
ATOM 3398 C CA . THR B 1 70 ? 19.359 -31.719 -1.354 1 91.62 70 THR B CA 1
ATOM 3399 C C . THR B 1 70 ? 18.172 -30.75 -1.327 1 91.62 70 THR B C 1
ATOM 3401 O O . THR B 1 70 ? 17.984 -30.016 -0.357 1 91.62 70 THR B O 1
ATOM 3404 N N . PHE B 1 71 ? 17.438 -30.781 -2.383 1 91.31 71 PHE B N 1
ATOM 3405 C CA . PHE B 1 71 ? 16.312 -29.875 -2.525 1 91.31 71 PHE B CA 1
ATOM 3406 C C . PHE B 1 71 ? 15.258 -30.125 -1.446 1 91.31 71 PHE B C 1
ATOM 3408 O O . PHE B 1 71 ? 14.82 -31.266 -1.26 1 91.31 71 PHE B O 1
ATOM 3415 N N . GLU B 1 72 ? 14.945 -29.078 -0.697 1 88.94 72 GLU B N 1
ATOM 3416 C CA . GLU B 1 72 ? 13.891 -29.156 0.306 1 88.94 72 GLU B CA 1
ATOM 3417 C C . GLU B 1 72 ? 12.586 -28.562 -0.223 1 88.94 72 GLU B C 1
ATOM 3419 O O . GLU B 1 72 ? 12.406 -27.344 -0.225 1 88.94 72 GLU B O 1
ATOM 3424 N N . GLU B 1 73 ? 11.648 -29.359 -0.6 1 83.19 73 GLU B N 1
ATOM 3425 C CA . GLU B 1 73 ? 10.359 -28.938 -1.14 1 83.19 73 GLU B CA 1
ATOM 3426 C C . GLU B 1 73 ? 9.383 -28.578 -0.023 1 83.19 73 GLU B C 1
ATOM 3428 O O . GLU B 1 73 ? 9.609 -28.922 1.139 1 83.19 73 GLU B O 1
ATOM 3433 N N . LYS B 1 74 ? 8.383 -27.812 -0.413 1 80.19 74 LYS B N 1
ATOM 3434 C CA . LYS B 1 74 ? 7.312 -27.5 0.528 1 80.19 74 LYS B CA 1
ATOM 3435 C C . LYS B 1 74 ? 6.438 -28.719 0.79 1 80.19 74 LYS B C 1
ATOM 3437 O O . LYS B 1 74 ? 6.145 -29.484 -0.13 1 80.19 74 LYS B O 1
ATOM 3442 N N . GLU B 1 75 ? 6.191 -28.938 2.078 1 76 75 GLU B N 1
ATOM 3443 C CA . GLU B 1 75 ? 5.332 -30.078 2.408 1 76 75 GLU B CA 1
ATOM 3444 C C . GLU B 1 75 ? 3.977 -29.609 2.93 1 76 75 GLU B C 1
ATOM 3446 O O . GLU B 1 75 ? 3.887 -28.578 3.613 1 76 75 GLU B O 1
ATOM 3451 N N . GLY B 1 76 ? 2.961 -30.328 2.486 1 74.69 76 GLY B N 1
ATOM 3452 C CA . GLY B 1 76 ? 1.651 -30.156 3.096 1 74.69 76 GLY B CA 1
ATOM 3453 C C . GLY B 1 76 ? 0.784 -29.156 2.359 1 74.69 76 GLY B C 1
ATOM 3454 O O . GLY B 1 76 ? 1.197 -28.594 1.341 1 74.69 76 GLY B O 1
ATOM 3455 N N . ASP B 1 77 ? -0.45 -29.156 2.699 1 82.56 77 ASP B N 1
ATOM 3456 C CA . ASP B 1 77 ? -1.465 -28.234 2.195 1 82.56 77 ASP B CA 1
ATOM 3457 C C . ASP B 1 77 ? -1.784 -27.156 3.223 1 82.56 77 ASP B C 1
ATOM 3459 O O . ASP B 1 77 ? -2.5 -27.406 4.195 1 82.56 77 ASP B O 1
ATOM 3463 N N . GLU B 1 78 ? -1.188 -25.984 2.971 1 88.56 78 GLU B N 1
ATOM 3464 C CA . GLU B 1 78 ? -1.349 -24.906 3.953 1 88.56 78 GLU B CA 1
ATOM 3465 C C . GLU B 1 78 ? -2.635 -24.125 3.709 1 88.56 78 GLU B C 1
ATOM 3467 O O . GLU B 1 78 ? -3.061 -23.344 4.559 1 88.56 78 GLU B O 1
ATOM 3472 N N . ARG B 1 79 ? -3.316 -24.453 2.637 1 94.44 79 ARG B N 1
ATOM 3473 C CA . ARG B 1 79 ? -4.578 -23.781 2.336 1 94.44 79 ARG B CA 1
ATOM 3474 C C . ARG B 1 79 ? -4.449 -22.266 2.486 1 94.44 79 ARG B C 1
ATOM 3476 O O . ARG B 1 79 ? -3.633 -21.641 1.808 1 94.44 79 ARG B O 1
ATOM 3483 N N . LEU B 1 80 ? -5.25 -21.672 3.396 1 97.38 80 LEU B N 1
ATOM 3484 C CA . LEU B 1 80 ? -5.18 -20.219 3.594 1 97.38 80 LEU B CA 1
ATOM 3485 C C . LEU B 1 80 ? -4.484 -19.891 4.906 1 97.38 80 LEU B C 1
ATOM 3487 O O . LEU B 1 80 ? -4.477 -18.734 5.336 1 97.38 80 LEU B O 1
ATOM 3491 N N . ASP B 1 81 ? -3.799 -20.828 5.539 1 97.19 81 ASP B N 1
ATOM 3492 C CA . ASP B 1 81 ? -3.301 -20.688 6.902 1 97.19 81 ASP B CA 1
ATOM 3493 C C . ASP B 1 81 ? -2.393 -19.469 7.027 1 97.19 81 ASP B C 1
ATOM 3495 O O . ASP B 1 81 ? -2.562 -18.641 7.934 1 97.19 81 ASP B O 1
ATOM 3499 N N . ILE B 1 82 ? -1.448 -19.375 6.109 1 97 82 ILE B N 1
ATOM 3500 C CA . ILE B 1 82 ? -0.478 -18.281 6.156 1 97 82 ILE B CA 1
ATOM 3501 C C . ILE B 1 82 ? -1.193 -16.953 5.977 1 97 82 ILE B C 1
ATOM 3503 O O . ILE B 1 82 ? -0.917 -15.992 6.695 1 97 82 ILE B O 1
ATOM 3507 N N . LEU B 1 83 ? -2.096 -16.891 5.043 1 97.69 83 LEU B N 1
ATOM 3508 C CA . LEU B 1 83 ? -2.84 -15.664 4.777 1 97.69 83 LEU B CA 1
ATOM 3509 C C . LEU B 1 83 ? -3.701 -15.281 5.977 1 97.69 83 LEU B C 1
ATOM 3511 O O . LEU B 1 83 ? -3.789 -14.109 6.332 1 97.69 83 LEU B O 1
ATOM 3515 N N . LEU B 1 84 ? -4.316 -16.266 6.574 1 98.06 84 LEU B N 1
ATOM 3516 C CA . LEU B 1 84 ? -5.125 -16.016 7.762 1 98.06 84 LEU B CA 1
ATOM 3517 C C . LEU B 1 84 ? -4.27 -15.5 8.914 1 98.06 84 LEU B C 1
ATOM 3519 O O . LEU B 1 84 ? -4.688 -14.609 9.656 1 98.06 84 LEU B O 1
ATOM 3523 N N . ASP B 1 85 ? -3.078 -16.078 9.031 1 97.75 85 ASP B N 1
ATOM 3524 C CA . ASP B 1 85 ? -2.152 -15.586 10.047 1 97.75 85 ASP B CA 1
ATOM 3525 C C . ASP B 1 85 ? -1.793 -14.117 9.805 1 97.75 85 ASP B C 1
ATOM 3527 O O . ASP B 1 85 ? -1.709 -13.336 10.75 1 97.75 85 ASP B O 1
ATOM 3531 N N . TRP B 1 86 ? -1.567 -13.781 8.602 1 97.5 86 TRP B N 1
ATOM 3532 C CA . TRP B 1 86 ? -1.26 -12.391 8.281 1 97.5 86 TRP B CA 1
ATOM 3533 C C . TRP B 1 86 ? -2.422 -11.477 8.648 1 97.5 86 TRP B C 1
ATOM 3535 O O . TRP B 1 86 ? -2.221 -10.422 9.258 1 97.5 86 TRP B O 1
ATOM 3545 N N . ILE B 1 87 ? -3.646 -11.875 8.32 1 97.75 87 ILE B N 1
ATOM 3546 C CA . ILE B 1 87 ? -4.828 -11.07 8.625 1 97.75 87 ILE B CA 1
ATOM 3547 C C . ILE B 1 87 ? -4.922 -10.836 10.125 1 97.75 87 ILE B C 1
ATOM 3549 O O . ILE B 1 87 ? -5.199 -9.711 10.57 1 97.75 87 ILE B O 1
ATOM 3553 N N . THR B 1 88 ? -4.664 -11.883 10.891 1 96.94 88 THR B N 1
ATOM 3554 C CA . THR B 1 88 ? -4.734 -11.789 12.344 1 96.94 88 THR B CA 1
ATOM 3555 C C . THR B 1 88 ? -3.721 -10.773 12.867 1 96.94 88 THR B C 1
ATOM 3557 O O . THR B 1 88 ? -3.975 -10.086 13.859 1 96.94 88 THR B O 1
ATOM 3560 N N . SER B 1 89 ? -2.623 -10.664 12.156 1 94.88 89 SER B N 1
ATOM 3561 C CA . SER B 1 89 ? -1.567 -9.758 12.578 1 94.88 89 SER B CA 1
ATOM 3562 C C . SER B 1 89 ? -1.929 -8.305 12.266 1 94.88 89 SER B C 1
ATOM 3564 O O . SER B 1 89 ? -1.282 -7.379 12.758 1 94.88 89 SER B O 1
ATOM 3566 N N . GLN B 1 90 ? -2.975 -8.094 11.492 1 94.69 90 GLN B N 1
ATOM 3567 C CA . GLN B 1 90 ? -3.316 -6.746 11.039 1 94.69 90 GLN B CA 1
ATOM 3568 C C . GLN B 1 90 ? -4.297 -6.078 11.992 1 94.69 90 GLN B C 1
ATOM 3570 O O . GLN B 1 90 ? -4.66 -4.914 11.805 1 94.69 90 GLN B O 1
ATOM 3575 N N . ALA B 1 91 ? -4.77 -6.742 13.008 1 94.31 91 ALA B N 1
ATOM 3576 C CA . ALA B 1 91 ? -5.719 -6.164 13.953 1 94.31 91 ALA B CA 1
ATOM 3577 C C . ALA B 1 91 ? -5.648 -6.875 15.305 1 94.31 91 ALA B C 1
ATOM 3579 O O . ALA B 1 91 ? -5.305 -8.062 15.367 1 94.31 91 ALA B O 1
ATOM 3580 N N . PRO B 1 92 ? -6.043 -6.133 16.344 1 93.44 92 PRO B N 1
ATOM 3581 C CA . PRO B 1 92 ? -6.223 -6.812 17.625 1 93.44 92 PRO B CA 1
ATOM 3582 C C . PRO B 1 92 ? -7.402 -7.781 17.609 1 93.44 92 PRO B C 1
ATOM 3584 O O . PRO B 1 92 ? -8.211 -7.773 16.688 1 93.44 92 PRO B O 1
ATOM 3587 N N . ARG B 1 93 ? -7.387 -8.609 18.641 1 93.25 93 ARG B N 1
ATOM 3588 C CA . ARG B 1 93 ? -8.477 -9.562 18.797 1 93.25 93 ARG B CA 1
ATOM 3589 C C . ARG B 1 93 ? -9.828 -8.844 18.844 1 93.25 93 ARG B C 1
ATOM 3591 O O . ARG B 1 93 ? -9.961 -7.816 19.516 1 93.25 93 ARG B O 1
ATOM 3598 N N . GLY B 1 94 ? -10.766 -9.414 18.062 1 90.5 94 GLY B N 1
ATOM 3599 C CA . GLY B 1 94 ? -12.117 -8.867 18.047 1 90.5 94 GLY B CA 1
ATOM 3600 C C . GLY B 1 94 ? -12.297 -7.777 17 1 90.5 94 GLY B C 1
ATOM 3601 O O . GLY B 1 94 ? -13.375 -7.191 16.891 1 90.5 94 GLY B O 1
ATOM 3602 N N . GLY B 1 95 ? -11.281 -7.426 16.25 1 88.94 95 GLY B N 1
ATOM 3603 C CA . GLY B 1 95 ? -11.398 -6.406 15.219 1 88.94 95 GLY B CA 1
ATOM 3604 C C . GLY B 1 95 ? -12.367 -6.781 14.117 1 88.94 95 GLY B C 1
ATOM 3605 O O . GLY B 1 95 ? -12.539 -7.961 13.812 1 88.94 95 GLY B O 1
ATOM 3606 N N . PRO B 1 96 ? -13.078 -5.809 13.617 1 92.12 96 PRO B N 1
ATOM 3607 C CA . PRO B 1 96 ? -14.023 -6.074 12.531 1 92.12 96 PRO B CA 1
ATOM 3608 C C . PRO B 1 96 ? -13.336 -6.516 11.242 1 92.12 96 PRO B C 1
ATOM 3610 O O . PRO B 1 96 ? -12.672 -5.707 10.586 1 92.12 96 PRO B O 1
ATOM 3613 N N . LEU B 1 97 ? -13.617 -7.754 10.867 1 95.81 97 LEU B N 1
ATOM 3614 C CA . LEU B 1 97 ? -12.898 -8.398 9.773 1 95.81 97 LEU B CA 1
ATOM 3615 C C . LEU B 1 97 ? -13.062 -7.605 8.477 1 95.81 97 LEU B C 1
ATOM 3617 O O . LEU B 1 97 ? -12.078 -7.34 7.781 1 95.81 97 LEU B O 1
ATOM 3621 N N . LYS B 1 98 ? -14.305 -7.215 8.141 1 96.5 98 LYS B N 1
ATOM 3622 C CA . LYS B 1 98 ? -14.594 -6.48 6.914 1 96.5 98 LYS B CA 1
ATOM 3623 C C . LYS B 1 98 ? -13.805 -5.18 6.848 1 96.5 98 LYS B C 1
ATOM 3625 O O . LYS B 1 98 ? -13.242 -4.84 5.801 1 96.5 98 LYS B O 1
ATOM 3630 N N . LYS B 1 99 ? -13.703 -4.461 7.926 1 96.31 99 LYS B N 1
ATOM 3631 C CA . LYS B 1 99 ? -12.938 -3.217 8.016 1 96.31 99 LYS B CA 1
ATOM 3632 C C . LYS B 1 99 ? -11.438 -3.484 7.918 1 96.31 99 LYS B C 1
ATOM 3634 O O . LYS B 1 99 ? -10.727 -2.783 7.199 1 96.31 99 LYS B O 1
ATOM 3639 N N . VAL B 1 100 ? -10.961 -4.547 8.625 1 96.25 100 VAL B N 1
ATOM 3640 C CA . VAL B 1 100 ? -9.555 -4.926 8.648 1 96.25 100 VAL B CA 1
ATOM 3641 C C . VAL B 1 100 ? -9.078 -5.242 7.23 1 96.25 100 VAL B C 1
ATOM 3643 O O . VAL B 1 100 ? -7.957 -4.898 6.852 1 96.25 100 VAL B O 1
ATOM 3646 N N . LEU B 1 101 ? -10 -5.793 6.453 1 97.25 101 LEU B N 1
ATOM 3647 C CA . LEU B 1 101 ? -9.656 -6.211 5.098 1 97.25 101 LEU B CA 1
ATOM 3648 C C . LEU B 1 101 ? -10.078 -5.156 4.082 1 97.25 101 LEU B C 1
ATOM 3650 O O . LEU B 1 101 ? -10.375 -5.48 2.932 1 97.25 101 LEU B O 1
ATOM 3654 N N . HIS B 1 102 ? -10.188 -3.914 4.5 1 96.81 102 HIS B N 1
ATOM 3655 C CA . HIS B 1 102 ? -10.391 -2.77 3.621 1 96.81 102 HIS B CA 1
ATOM 3656 C C . HIS B 1 102 ? -11.641 -2.951 2.764 1 96.81 102 HIS B C 1
ATOM 3658 O O . HIS B 1 102 ? -11.617 -2.682 1.561 1 96.81 102 HIS B O 1
ATOM 3664 N N . GLU B 1 103 ? -12.656 -3.504 3.283 1 97.06 103 GLU B N 1
ATOM 3665 C CA . GLU B 1 103 ? -13.977 -3.652 2.682 1 97.06 103 GLU B CA 1
ATOM 3666 C C . GLU B 1 103 ? -13.938 -4.617 1.5 1 97.06 103 GLU B C 1
ATOM 3668 O O . GLU B 1 103 ? -14.719 -4.48 0.555 1 97.06 103 GLU B O 1
ATOM 3673 N N . ALA B 1 104 ? -13.016 -5.559 1.527 1 98 104 ALA B N 1
ATOM 3674 C CA . ALA B 1 104 ? -12.844 -6.527 0.449 1 98 104 ALA B CA 1
ATOM 3675 C C . ALA B 1 104 ? -14.062 -7.426 0.317 1 98 104 ALA B C 1
ATOM 3677 O O . ALA B 1 104 ? -14.68 -7.801 1.318 1 98 104 ALA B O 1
ATOM 3678 N N . ASP B 1 105 ? -14.383 -7.762 -0.932 1 98.38 105 ASP B N 1
ATOM 3679 C CA . ASP B 1 105 ? -15.367 -8.805 -1.19 1 98.38 105 ASP B CA 1
ATOM 3680 C C . ASP B 1 105 ? -14.727 -10.195 -1.131 1 98.38 105 ASP B C 1
ATOM 3682 O O . ASP B 1 105 ? -15.336 -11.141 -0.636 1 98.38 105 ASP B O 1
ATOM 3686 N N . PHE B 1 106 ? -13.492 -10.242 -1.613 1 98.88 106 PHE B N 1
ATOM 3687 C CA . PHE B 1 106 ? -12.844 -11.539 -1.75 1 98.88 106 PHE B CA 1
ATOM 3688 C C . PHE B 1 106 ? -11.453 -11.516 -1.114 1 98.88 106 PHE B C 1
ATOM 3690 O O . PHE B 1 106 ? -10.773 -10.492 -1.138 1 98.88 106 PHE B O 1
ATOM 3697 N N . LEU B 1 107 ? -11.078 -12.641 -0.566 1 98.81 107 LEU B N 1
ATOM 3698 C CA . LEU B 1 107 ? -9.711 -12.914 -0.121 1 98.81 107 LEU B CA 1
ATOM 3699 C C . LEU B 1 107 ? -9.211 -14.242 -0.685 1 98.81 107 LEU B C 1
ATOM 3701 O O . LEU B 1 107 ? -9.891 -15.258 -0.582 1 98.81 107 LEU B O 1
ATOM 3705 N N . CYS B 1 108 ? -8.039 -14.227 -1.337 1 98.69 108 CYS B N 1
ATOM 3706 C CA . CYS B 1 108 ? -7.496 -15.477 -1.864 1 98.69 108 CYS B CA 1
ATOM 3707 C C . CYS B 1 108 ? -6.023 -15.328 -2.219 1 98.69 108 CYS B C 1
ATOM 3709 O O . CYS B 1 108 ? -5.414 -14.297 -1.931 1 98.69 108 CYS B O 1
ATOM 3711 N N . TRP B 1 109 ? -5.465 -16.406 -2.627 1 98.5 109 TRP B N 1
ATOM 3712 C CA . TRP B 1 109 ? -4.113 -16.359 -3.17 1 98.5 109 TRP B CA 1
ATOM 3713 C C . TRP B 1 109 ? -4.125 -15.883 -4.617 1 98.5 109 TRP B C 1
ATOM 3715 O O . TRP B 1 109 ? -5.02 -16.234 -5.387 1 98.5 109 TRP B O 1
ATOM 3725 N N . ARG B 1 110 ? -3.09 -15.117 -4.984 1 98.5 110 ARG B N 1
ATOM 3726 C CA . ARG B 1 110 ? -2.936 -14.648 -6.359 1 98.5 110 ARG B CA 1
ATOM 3727 C C . ARG B 1 110 ? -2.922 -15.82 -7.336 1 98.5 110 ARG B C 1
ATOM 3729 O O . ARG B 1 110 ? -3.457 -15.719 -8.445 1 98.5 110 ARG B O 1
ATOM 3736 N N . GLY B 1 111 ? -2.408 -16.953 -6.934 1 97.56 111 GLY B N 1
ATOM 3737 C CA . GLY B 1 111 ? -2.334 -18.109 -7.801 1 97.56 111 GLY B CA 1
ATOM 3738 C C . GLY B 1 111 ? -3.693 -18.594 -8.266 1 97.56 111 GLY B C 1
ATOM 3739 O O . GLY B 1 111 ? -3.844 -19.031 -9.414 1 97.56 111 GLY B O 1
ATOM 3740 N N . LEU B 1 112 ? -4.629 -18.547 -7.406 1 98.31 112 LEU B N 1
ATOM 3741 C CA . LEU B 1 112 ? -5.973 -18.969 -7.773 1 98.31 112 LEU B CA 1
ATOM 3742 C C . LEU B 1 112 ? -6.566 -18.062 -8.836 1 98.31 112 LEU B C 1
ATOM 3744 O O . LEU B 1 112 ? -7.176 -18.531 -9.805 1 98.31 112 LEU B O 1
ATOM 3748 N N . LEU B 1 113 ? -6.453 -16.75 -8.641 1 98.75 113 LEU B N 1
ATOM 3749 C CA . LEU B 1 113 ? -6.926 -15.797 -9.641 1 98.75 113 LEU B CA 1
ATOM 3750 C C . LEU B 1 113 ? -6.309 -16.078 -11.008 1 98.75 113 LEU B C 1
ATOM 3752 O O . LEU B 1 113 ? -7.004 -16.062 -12.023 1 98.75 113 LEU B O 1
ATOM 3756 N N . THR B 1 114 ? -5.035 -16.375 -10.969 1 98.31 114 THR B N 1
ATOM 3757 C CA . THR B 1 114 ? -4.309 -16.688 -12.195 1 98.31 114 THR B CA 1
ATOM 3758 C C . THR B 1 114 ? -4.891 -17.922 -12.875 1 98.31 114 THR B C 1
ATOM 3760 O O . THR B 1 114 ? -5.125 -17.922 -14.078 1 98.31 114 THR B O 1
ATOM 3763 N N . ARG B 1 115 ? -5.121 -18.938 -12.102 1 97.25 115 ARG B N 1
ATOM 3764 C CA . ARG B 1 115 ? -5.645 -20.188 -12.641 1 97.25 115 ARG B CA 1
ATOM 3765 C C . ARG B 1 115 ? -7.02 -19.969 -13.273 1 97.25 115 ARG B C 1
ATOM 3767 O O . ARG B 1 115 ? -7.285 -20.469 -14.367 1 97.25 115 ARG B O 1
ATOM 3774 N N . ILE B 1 116 ? -7.832 -19.281 -12.586 1 98.56 116 ILE B N 1
ATOM 3775 C CA . ILE B 1 116 ? -9.172 -19.016 -13.102 1 98.56 116 ILE B CA 1
ATOM 3776 C C . ILE B 1 116 ? -9.07 -18.219 -14.406 1 98.56 116 ILE B C 1
ATOM 3778 O O . ILE B 1 116 ? -9.648 -18.609 -15.422 1 98.56 116 ILE B O 1
ATOM 3782 N N . ALA B 1 117 ? -8.32 -17.172 -14.406 1 98.56 117 ALA B N 1
ATOM 3783 C CA . ALA B 1 117 ? -8.227 -16.25 -15.539 1 98.56 117 ALA B CA 1
ATOM 3784 C C . ALA B 1 117 ? -7.602 -16.938 -16.75 1 98.56 117 ALA B C 1
ATOM 3786 O O . ALA B 1 117 ? -7.922 -16.594 -17.891 1 98.56 117 ALA B O 1
ATOM 3787 N N . ALA B 1 118 ? -6.781 -17.906 -16.516 1 97.81 118 ALA B N 1
ATOM 3788 C CA . ALA B 1 118 ? -6.031 -18.547 -17.594 1 97.81 118 ALA B CA 1
ATOM 3789 C C . ALA B 1 118 ? -6.875 -19.609 -18.297 1 97.81 118 ALA B C 1
ATOM 3791 O O . ALA B 1 118 ? -6.508 -20.094 -19.375 1 97.81 118 ALA B O 1
ATOM 3792 N N . THR B 1 119 ? -7.969 -19.953 -17.828 1 97.75 119 THR B N 1
ATOM 3793 C CA . THR B 1 119 ? -8.75 -21.125 -18.203 1 97.75 119 THR B CA 1
ATOM 3794 C C . THR B 1 119 ? -9.055 -21.125 -19.688 1 97.75 119 THR B C 1
ATOM 3796 O O . THR B 1 119 ? -8.906 -22.156 -20.359 1 97.75 119 THR B O 1
ATOM 3799 N N . PRO B 1 120 ? -9.414 -19.984 -20.312 1 97 120 PRO B N 1
ATOM 3800 C CA . PRO B 1 120 ? -9.773 -20.031 -21.734 1 97 120 PRO B CA 1
ATOM 3801 C C . PRO B 1 120 ? -8.625 -20.5 -22.609 1 97 120 PRO B C 1
ATOM 3803 O O . PRO B 1 120 ? -8.859 -21.047 -23.703 1 97 120 PRO B O 1
ATOM 3806 N N . PHE B 1 121 ? -7.426 -20.359 -22.141 1 96.38 121 PHE B N 1
ATOM 3807 C CA . PHE B 1 121 ? -6.258 -20.656 -22.969 1 96.38 121 PHE B CA 1
ATOM 3808 C C . PHE B 1 121 ? -5.5 -21.844 -22.422 1 96.38 121 PHE B C 1
ATOM 3810 O O . PHE B 1 121 ? -4.441 -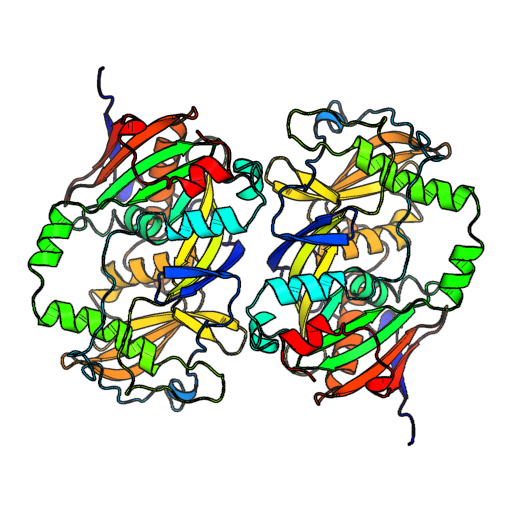22.219 -22.938 1 96.38 121 PHE B O 1
ATOM 3817 N N . CYS B 1 122 ? -5.988 -22.375 -21.312 1 94.62 122 CYS B N 1
ATOM 3818 C CA . CYS B 1 122 ? -5.387 -23.562 -20.703 1 94.62 122 CYS B CA 1
ATOM 3819 C C . CYS B 1 122 ? -6.438 -24.625 -20.422 1 94.62 122 CYS B C 1
ATOM 3821 O O . CYS B 1 122 ? -6.625 -25.031 -19.266 1 94.62 122 CYS B O 1
ATOM 3823 N N . PRO B 1 123 ? -7.016 -25.141 -21.438 1 94.06 123 PRO B N 1
ATOM 3824 C CA . PRO B 1 123 ? -8.125 -26.078 -21.234 1 94.06 123 PRO B CA 1
ATOM 3825 C C . PRO B 1 123 ? -7.684 -27.391 -20.578 1 94.06 123 PRO B C 1
ATOM 3827 O O . PRO B 1 123 ? -8.508 -28.109 -20.031 1 94.06 123 PRO B O 1
ATOM 3830 N N . LYS B 1 124 ? -6.445 -27.688 -20.594 1 92.06 124 LYS B N 1
ATOM 3831 C CA . LYS B 1 124 ? -5.953 -28.953 -20.031 1 92.06 124 LYS B CA 1
ATOM 3832 C C . LYS B 1 124 ? -5.777 -28.844 -18.516 1 92.06 124 LYS B C 1
ATOM 3834 O O . LYS B 1 124 ? -5.602 -29.859 -17.844 1 92.06 124 LYS B O 1
ATOM 3839 N N . ASP B 1 125 ? -5.762 -27.656 -17.984 1 93.62 125 ASP B N 1
ATOM 3840 C CA . ASP B 1 125 ? -5.52 -27.453 -16.562 1 93.62 125 ASP B CA 1
ATOM 3841 C C . ASP B 1 125 ? -6.832 -27.453 -15.781 1 93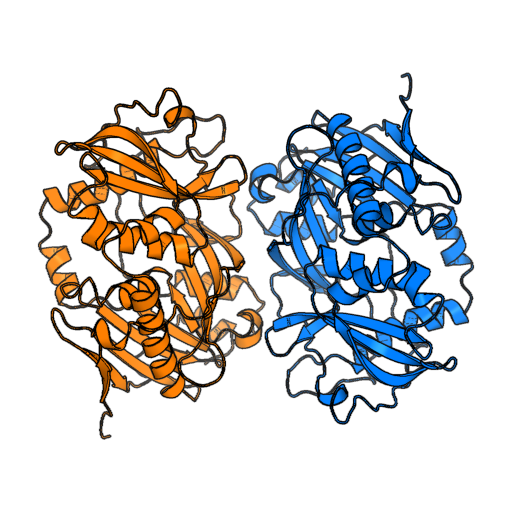.62 125 ASP B C 1
ATOM 3843 O O . ASP B 1 125 ? -7.598 -26.484 -15.844 1 93.62 125 ASP B O 1
ATOM 3847 N N . SER B 1 126 ? -7.035 -28.516 -15.055 1 96 126 SER B N 1
ATOM 3848 C CA . SER B 1 126 ? -8.203 -28.547 -14.18 1 96 126 SER B CA 1
ATOM 3849 C C . SER B 1 126 ? -7.922 -27.828 -12.859 1 96 126 SER B C 1
ATOM 3851 O O . SER B 1 126 ? -6.77 -27.719 -12.438 1 96 126 SER B O 1
ATOM 3853 N N . TRP B 1 127 ? -8.945 -27.312 -12.273 1 97.44 127 TRP B N 1
ATOM 3854 C CA . TRP B 1 127 ? -8.789 -26.703 -10.961 1 97.44 127 TRP B CA 1
ATOM 3855 C C . TRP B 1 127 ? -10.109 -26.719 -10.188 1 97.44 127 TRP B C 1
ATOM 3857 O O . TRP B 1 127 ? -11.172 -26.953 -10.773 1 97.44 127 TRP B O 1
ATOM 3867 N N . GLU B 1 128 ? -9.992 -26.562 -8.906 1 97.12 128 GLU B N 1
ATOM 3868 C CA . GLU B 1 128 ? -11.117 -26.5 -7.977 1 97.12 128 GLU B CA 1
ATOM 3869 C C . GLU B 1 128 ? -10.82 -25.594 -6.789 1 97.12 128 GLU B C 1
ATOM 3871 O O . GLU B 1 128 ? -9.68 -25.547 -6.312 1 97.12 128 GLU B O 1
ATOM 3876 N N . PHE B 1 129 ? -11.812 -24.859 -6.359 1 97.69 129 PHE B N 1
ATOM 3877 C CA . PHE B 1 129 ? -11.648 -24.125 -5.113 1 97.69 129 PHE B CA 1
ATOM 3878 C C . PHE B 1 129 ? -12.953 -24.109 -4.32 1 97.69 129 PHE B C 1
ATOM 3880 O O . PHE B 1 129 ? -14.039 -24.266 -4.891 1 97.69 129 PHE B O 1
ATOM 3887 N N . ALA B 1 130 ? -12.812 -24.047 -3.053 1 97.75 130 ALA B N 1
ATOM 3888 C CA . ALA B 1 130 ? -13.93 -23.797 -2.145 1 97.75 130 ALA B CA 1
ATOM 3889 C C . ALA B 1 130 ? -14.047 -22.312 -1.818 1 97.75 130 ALA B C 1
ATOM 3891 O O . ALA B 1 130 ? -13.039 -21.609 -1.729 1 97.75 130 ALA B O 1
ATOM 3892 N N . ALA B 1 131 ? -15.227 -21.859 -1.717 1 98.31 131 ALA B N 1
ATOM 3893 C CA . ALA B 1 131 ? -15.523 -20.469 -1.344 1 98.31 131 ALA B CA 1
ATOM 3894 C C . ALA B 1 131 ? -16.5 -20.422 -0.173 1 98.31 131 ALA B C 1
ATOM 3896 O O . ALA B 1 131 ? -17.438 -21.219 -0.105 1 98.31 131 ALA B O 1
ATOM 3897 N N . ALA B 1 132 ? -16.25 -19.562 0.737 1 98 132 ALA B N 1
ATOM 3898 C CA . ALA B 1 132 ? -17.172 -19.375 1.866 1 98 132 ALA B CA 1
ATOM 3899 C C . ALA B 1 132 ? -17.203 -17.922 2.305 1 98 132 ALA B C 1
ATOM 3901 O O . ALA B 1 132 ? -16.172 -17.25 2.348 1 98 132 ALA B O 1
ATOM 3902 N N . ARG B 1 133 ? -18.375 -17.453 2.602 1 97.12 133 ARG B N 1
ATOM 3903 C CA . ARG B 1 133 ? -18.547 -16.109 3.135 1 97.12 133 ARG B CA 1
ATOM 3904 C C . ARG B 1 133 ? -18.562 -16.125 4.66 1 97.12 133 ARG B C 1
ATOM 3906 O O . ARG B 1 133 ? -19.375 -16.812 5.273 1 97.12 133 ARG B O 1
ATOM 3913 N N . ILE B 1 134 ? -17.656 -15.477 5.215 1 95.56 134 ILE B N 1
ATOM 3914 C CA . ILE B 1 134 ? -17.609 -15.297 6.664 1 95.56 134 ILE B CA 1
ATOM 3915 C C . ILE B 1 134 ? -17.219 -13.852 6.992 1 95.56 134 ILE B C 1
ATOM 3917 O O . ILE B 1 134 ? -16.297 -13.297 6.391 1 95.56 134 ILE B O 1
ATOM 3921 N N . GLY B 1 135 ? -17.922 -13.234 7.977 1 94.25 135 GLY B N 1
ATOM 3922 C CA . GLY B 1 135 ? -17.641 -11.852 8.32 1 94.25 135 GLY B CA 1
ATOM 3923 C C . GLY B 1 135 ? -17.766 -10.898 7.141 1 94.25 135 GLY B C 1
ATOM 3924 O O . GLY B 1 135 ? -16.969 -9.977 6.988 1 94.25 135 GLY B O 1
ATOM 3925 N N . ASP B 1 136 ? -18.594 -11.234 6.207 1 95.38 136 ASP B N 1
ATOM 3926 C CA . ASP B 1 136 ? -18.953 -10.43 5.047 1 95.38 136 ASP B CA 1
ATOM 3927 C C . ASP B 1 136 ? -17.828 -10.414 4.016 1 95.38 136 ASP B C 1
ATOM 3929 O O . ASP B 1 136 ? -17.781 -9.523 3.162 1 95.38 136 ASP B O 1
ATOM 3933 N N . VAL B 1 137 ? -16.922 -11.336 4.16 1 98 137 VAL B N 1
ATOM 3934 C CA . VAL B 1 137 ? -15.859 -11.523 3.182 1 98 137 VAL B CA 1
ATOM 3935 C C . VAL B 1 137 ? -15.922 -12.938 2.617 1 98 137 VAL B C 1
ATOM 3937 O O . VAL B 1 137 ? -16.172 -13.898 3.354 1 98 137 VAL B O 1
ATOM 3940 N N . ILE B 1 138 ? -15.734 -13.078 1.331 1 98.75 138 ILE B N 1
ATOM 3941 C CA . ILE B 1 138 ? -15.711 -14.391 0.705 1 98.75 138 ILE B CA 1
ATOM 3942 C C . ILE B 1 138 ? -14.266 -14.867 0.562 1 98.75 138 ILE B C 1
ATOM 3944 O O . ILE B 1 138 ? -13.469 -14.258 -0.155 1 98.75 138 ILE B O 1
ATOM 3948 N N . PHE B 1 139 ? -13.977 -15.945 1.216 1 98.75 139 PHE B N 1
ATOM 3949 C CA . PHE B 1 139 ? -12.656 -16.562 1.146 1 98.75 139 PHE B CA 1
ATOM 3950 C C . PHE B 1 139 ? -12.633 -17.656 0.081 1 98.75 139 PHE B C 1
ATOM 3952 O O . PHE B 1 139 ? -13.539 -18.484 0.013 1 98.75 139 PHE B O 1
ATOM 3959 N N . LEU B 1 140 ? -11.633 -17.562 -0.773 1 98.75 140 LEU B N 1
ATOM 3960 C CA . LEU B 1 140 ? -11.422 -18.609 -1.781 1 98.75 140 LEU B CA 1
ATOM 3961 C C . LEU B 1 140 ? -10.211 -19.453 -1.443 1 98.75 140 LEU B C 1
ATOM 3963 O O . LEU B 1 140 ? -9.117 -18.922 -1.216 1 98.75 140 LEU B O 1
ATOM 3967 N N . CYS B 1 141 ? -10.398 -20.75 -1.376 1 98.19 141 CYS B N 1
ATOM 3968 C CA . CYS B 1 141 ? -9.305 -21.672 -1.092 1 98.19 141 CYS B CA 1
ATOM 3969 C C . CYS B 1 141 ? -9.211 -22.75 -2.17 1 98.19 141 CYS B C 1
ATOM 3971 O O . CYS B 1 141 ? -10.117 -23.562 -2.322 1 98.19 141 CYS B O 1
ATOM 3973 N N . GLU B 1 142 ? -8.094 -22.688 -2.855 1 96.38 142 GLU B N 1
ATOM 3974 C CA . GLU B 1 142 ? -7.863 -23.688 -3.895 1 96.38 142 GLU B CA 1
ATOM 3975 C C . GLU B 1 142 ? -7.77 -25.094 -3.299 1 96.38 142 GLU B C 1
ATOM 3977 O O . GLU B 1 142 ? -7.242 -25.266 -2.201 1 96.38 142 GLU B O 1
ATOM 3982 N N . ARG B 1 143 ? -8.336 -26.016 -3.996 1 93.5 143 ARG B N 1
ATOM 3983 C CA . ARG B 1 143 ? -8.266 -27.438 -3.664 1 93.5 143 ARG B CA 1
ATOM 3984 C C . ARG B 1 143 ? -7.562 -28.219 -4.77 1 93.5 143 ARG B C 1
ATOM 3986 O O . ARG B 1 143 ? -7.758 -27.953 -5.953 1 93.5 143 ARG B O 1
ATOM 3993 N N . GLU B 1 144 ? -6.777 -29.094 -4.344 1 90.44 144 GLU B N 1
ATOM 3994 C CA . GLU B 1 144 ? -6.102 -29.922 -5.34 1 90.44 144 GLU B CA 1
ATOM 3995 C C . GLU B 1 144 ? -7.07 -30.906 -5.98 1 90.44 144 GLU B C 1
ATOM 3997 O O . GLU B 1 144 ? -7.777 -31.641 -5.281 1 90.44 144 GLU B O 1
ATOM 4002 N N . THR B 1 145 ? -7.07 -30.875 -7.223 1 90.94 145 THR B N 1
ATOM 4003 C CA . THR B 1 145 ? -7.918 -31.828 -7.93 1 90.94 145 THR B CA 1
ATOM 4004 C C . THR B 1 145 ? -7.262 -33.219 -7.98 1 90.94 145 THR B C 1
ATOM 4006 O O . THR B 1 145 ? -6.051 -33.312 -7.773 1 90.94 145 THR B O 1
ATOM 4009 N N . GLU B 1 146 ? -8.047 -34.156 -8.25 1 89.38 146 GLU B N 1
ATOM 4010 C CA . GLU B 1 146 ? -7.516 -35.531 -8.422 1 89.38 146 GLU B CA 1
ATOM 4011 C C . GLU B 1 146 ? -6.52 -35.562 -9.578 1 89.38 146 GLU B C 1
ATOM 4013 O O . GLU B 1 146 ? -5.5 -36.25 -9.492 1 89.38 146 GLU B O 1
ATOM 4018 N N . GLU B 1 147 ? -6.859 -34.875 -10.555 1 88.5 147 GLU B N 1
ATOM 4019 C CA . GLU B 1 147 ? -5.984 -34.844 -11.719 1 88.5 147 GLU B CA 1
ATOM 4020 C C . GLU B 1 147 ? -4.621 -34.25 -11.375 1 88.5 147 GLU B C 1
ATOM 4022 O O . GLU B 1 147 ? -3.586 -34.781 -11.781 1 88.5 147 GLU B O 1
ATOM 4027 N N . THR B 1 148 ? -4.668 -33.188 -10.695 1 85.62 148 THR B N 1
ATOM 4028 C CA . THR B 1 148 ? -3.424 -32.562 -10.289 1 85.62 148 THR B CA 1
ATOM 4029 C C . THR B 1 148 ? -2.623 -33.438 -9.352 1 85.62 148 THR B C 1
ATOM 4031 O O . THR B 1 148 ? -1.396 -33.531 -9.445 1 85.62 148 THR B O 1
ATOM 4034 N N . GLN B 1 149 ? -3.307 -34.094 -8.492 1 87.31 149 GLN B N 1
ATOM 4035 C CA . GLN B 1 149 ? -2.65 -35 -7.574 1 87.31 149 GLN B CA 1
ATOM 4036 C C . GLN B 1 149 ? -1.968 -36.156 -8.328 1 87.31 149 GLN B C 1
ATOM 4038 O O . GLN B 1 149 ? -0.834 -36.5 -8.016 1 87.31 149 GLN B O 1
ATOM 4043 N N . GLN B 1 150 ? -2.648 -36.625 -9.281 1 89 150 GLN B N 1
ATOM 4044 C CA . GLN B 1 150 ? -2.109 -37.719 -10.07 1 89 150 GLN B CA 1
ATOM 4045 C C . GLN B 1 150 ? -0.904 -37.25 -10.891 1 89 150 GLN B C 1
ATOM 4047 O O . GLN B 1 150 ? 0.075 -38 -11.023 1 89 150 GLN B O 1
ATOM 4052 N N . ARG B 1 151 ? -1.035 -36.094 -11.375 1 85.38 151 ARG B N 1
ATOM 4053 C CA . ARG B 1 151 ? 0.077 -35.531 -12.141 1 85.38 151 ARG B CA 1
ATOM 4054 C C . ARG B 1 151 ? 1.314 -35.375 -11.266 1 85.38 151 ARG B C 1
ATOM 4056 O O . ARG B 1 151 ? 2.428 -35.688 -11.688 1 85.38 151 ARG B O 1
ATOM 4063 N N . LYS B 1 152 ? 1.099 -34.906 -10.125 1 84 152 LYS B N 1
ATOM 4064 C CA . LYS B 1 152 ? 2.209 -34.719 -9.188 1 84 152 LYS B CA 1
ATOM 4065 C C . LYS B 1 152 ? 2.871 -36.062 -8.859 1 84 152 LYS B C 1
ATOM 4067 O O . LYS B 1 152 ? 4.098 -36.156 -8.781 1 84 152 LYS B O 1
ATOM 4072 N N . LEU B 1 153 ? 2.053 -37.031 -8.742 1 85.94 153 LEU B N 1
ATOM 4073 C CA . LEU B 1 153 ? 2.541 -38.375 -8.383 1 85.94 153 LEU B CA 1
ATOM 4074 C C . LEU B 1 153 ? 3.258 -39 -9.562 1 85.94 153 LEU B C 1
ATOM 4076 O O . LEU B 1 153 ? 4.137 -39.844 -9.367 1 85.94 153 LEU B O 1
ATOM 4080 N N . SER B 1 154 ? 2.91 -38.594 -10.719 1 89.31 154 SER B N 1
ATOM 4081 C CA . SER B 1 154 ? 3.443 -39.219 -11.914 1 89.31 154 SER B CA 1
ATOM 4082 C C . SER B 1 154 ? 4.582 -38.406 -12.516 1 89.31 154 SER B C 1
ATOM 4084 O O . SER B 1 154 ? 5.039 -38.688 -13.625 1 89.31 154 SER B O 1
ATOM 4086 N N . MET B 1 155 ? 4.922 -37.438 -11.781 1 87.88 155 MET B N 1
ATOM 4087 C CA . MET B 1 155 ? 5.977 -36.594 -12.305 1 87.88 155 MET B CA 1
ATOM 4088 C C . MET B 1 155 ? 7.266 -37.375 -12.516 1 87.88 155 MET B C 1
ATOM 4090 O O . MET B 1 155 ? 7.691 -38.125 -11.641 1 87.88 155 MET B O 1
ATOM 4094 N N . SER B 1 156 ? 7.891 -37.156 -13.656 1 90.88 156 SER B N 1
ATOM 4095 C CA . SER B 1 156 ? 9.188 -37.781 -13.945 1 90.88 156 SER B CA 1
ATOM 4096 C C . SER B 1 156 ? 10.312 -37.031 -13.234 1 90.88 156 SER B C 1
ATOM 4098 O O . SER B 1 156 ? 10.102 -35.938 -12.688 1 90.88 156 SER B O 1
ATOM 4100 N N . GLN B 1 157 ? 11.375 -37.656 -13.156 1 89.56 157 GLN B N 1
ATOM 4101 C CA . GLN B 1 157 ? 12.555 -37 -12.594 1 89.56 157 GLN B CA 1
ATOM 4102 C C . GLN B 1 157 ? 12.891 -35.719 -13.352 1 89.56 157 GLN B C 1
ATOM 4104 O O . GLN B 1 157 ? 13.312 -34.719 -12.75 1 89.56 157 GLN B O 1
ATOM 4109 N N . ARG B 1 158 ? 12.672 -35.812 -14.57 1 90.81 158 ARG B N 1
ATOM 4110 C CA . ARG B 1 158 ? 12.938 -34.656 -15.398 1 90.81 158 ARG B CA 1
ATOM 4111 C C . ARG B 1 158 ? 12 -33.5 -15.047 1 90.81 158 ARG B C 1
ATOM 4113 O O . ARG B 1 158 ? 12.422 -32.344 -14.961 1 90.81 158 ARG B O 1
ATOM 4120 N N . ASP B 1 159 ? 10.773 -33.844 -14.875 1 90.5 159 ASP B N 1
ATOM 4121 C CA . ASP B 1 159 ? 9.797 -32.812 -14.484 1 90.5 159 ASP B CA 1
ATOM 4122 C C . ASP B 1 159 ? 10.172 -32.188 -13.156 1 90.5 159 ASP B C 1
ATOM 4124 O O . ASP B 1 159 ? 10.07 -30.969 -13 1 90.5 159 ASP B O 1
ATOM 4128 N N . LYS B 1 160 ? 10.562 -33 -12.273 1 91.31 160 LYS B N 1
ATOM 4129 C CA . LYS B 1 160 ? 10.984 -32.5 -10.969 1 91.31 160 LYS B CA 1
ATOM 4130 C C . LYS B 1 160 ? 12.211 -31.609 -11.086 1 91.31 160 LYS B C 1
ATOM 4132 O O . LYS B 1 160 ? 12.297 -30.578 -10.422 1 91.31 160 LYS B O 1
ATOM 4137 N N . MET B 1 161 ? 13.078 -32.031 -11.891 1 93.88 161 MET B N 1
ATOM 4138 C CA . MET B 1 161 ? 14.281 -31.25 -12.133 1 93.88 161 MET B CA 1
ATOM 4139 C C . MET B 1 161 ? 13.938 -29.891 -12.727 1 93.88 161 MET B C 1
ATOM 4141 O O . MET B 1 161 ? 14.492 -28.875 -12.312 1 93.88 161 MET B O 1
ATOM 4145 N N . MET B 1 162 ? 13.055 -29.875 -13.625 1 92.56 162 MET B N 1
ATOM 4146 C CA . MET B 1 162 ? 12.648 -28.625 -14.258 1 92.56 162 MET B CA 1
ATOM 4147 C C . MET B 1 162 ? 12.008 -27.688 -13.242 1 92.56 162 MET B C 1
ATOM 4149 O O . MET B 1 162 ? 12.211 -26.469 -13.297 1 92.56 162 MET B O 1
ATOM 4153 N N . THR B 1 163 ? 11.234 -28.266 -12.414 1 91.69 163 THR B N 1
ATOM 4154 C CA . THR B 1 163 ? 10.672 -27.469 -11.32 1 91.69 163 THR B CA 1
ATOM 4155 C C . THR B 1 163 ? 11.781 -26.906 -10.438 1 91.69 163 THR B C 1
ATOM 4157 O O . THR B 1 163 ? 11.773 -25.719 -10.102 1 91.69 163 THR B O 1
ATOM 4160 N N . TYR B 1 164 ? 12.734 -27.75 -10.109 1 95.81 164 TYR B N 1
ATOM 4161 C CA . TYR B 1 164 ? 13.875 -27.359 -9.289 1 95.81 164 TYR B CA 1
ATOM 4162 C C . TYR B 1 164 ? 14.664 -26.234 -9.953 1 95.81 164 TYR B C 1
ATOM 4164 O O . TYR B 1 164 ? 15.172 -25.344 -9.281 1 95.81 164 TYR B O 1
ATOM 4172 N N . TRP B 1 165 ? 14.789 -26.25 -11.258 1 97.62 165 TRP B N 1
ATOM 4173 C CA . TRP B 1 165 ? 15.562 -25.266 -12 1 97.62 165 TRP B CA 1
ATOM 4174 C C . TRP B 1 165 ? 15.07 -23.844 -11.703 1 97.62 165 TRP B C 1
ATOM 4176 O O . TRP B 1 165 ? 15.867 -22.906 -11.609 1 97.62 165 TRP B O 1
ATOM 4186 N N . GLY B 1 166 ? 13.75 -23.672 -11.531 1 96.81 166 GLY B N 1
ATOM 4187 C CA . GLY B 1 166 ? 13.219 -22.359 -11.188 1 96.81 166 GLY B CA 1
ATOM 4188 C C . GLY B 1 166 ? 13.734 -21.828 -9.859 1 96.81 166 GLY B C 1
ATOM 4189 O O . GLY B 1 166 ? 14.141 -20.672 -9.766 1 96.81 166 GLY B O 1
ATOM 4190 N N . PHE B 1 167 ? 13.789 -22.703 -8.953 1 96.44 167 PHE B N 1
ATOM 4191 C CA . PHE B 1 167 ? 14.227 -22.312 -7.617 1 96.44 167 PHE B CA 1
ATOM 4192 C C . PHE B 1 167 ? 15.727 -22.047 -7.602 1 96.44 167 PHE B C 1
ATOM 4194 O O . PHE B 1 167 ? 16.188 -21.109 -6.941 1 96.44 167 PHE B O 1
ATOM 4201 N N . LYS B 1 168 ? 16.422 -22.891 -8.234 1 97.94 168 LYS B N 1
ATOM 4202 C CA . LYS B 1 168 ? 17.859 -22.703 -8.289 1 97.94 168 LYS B CA 1
ATOM 4203 C C . LYS B 1 168 ? 18.219 -21.406 -9.031 1 97.94 168 LYS B C 1
ATOM 4205 O O . LYS B 1 168 ? 19.156 -20.719 -8.648 1 97.94 168 LYS B O 1
ATOM 4210 N N . PHE B 1 169 ? 17.531 -21.172 -10.141 1 98.44 169 PHE B N 1
ATOM 4211 C CA . PHE B 1 169 ? 17.75 -19.906 -10.852 1 98.44 169 PHE B CA 1
ATOM 4212 C C . PHE B 1 169 ? 17.547 -18.734 -9.914 1 98.44 169 PHE B C 1
ATOM 4214 O O . PHE B 1 169 ? 18.328 -17.781 -9.922 1 98.44 169 PHE B O 1
ATOM 4221 N N . GLU B 1 170 ? 16.438 -18.781 -9.133 1 97.88 170 GLU B N 1
ATOM 4222 C CA . GLU B 1 170 ? 16.188 -17.734 -8.141 1 97.88 170 GLU B CA 1
ATOM 4223 C C . GLU B 1 170 ? 17.391 -17.562 -7.219 1 97.88 170 GLU B C 1
ATOM 4225 O O . GLU B 1 170 ? 17.781 -16.438 -6.891 1 97.88 170 GLU B O 1
ATOM 4230 N N . GLN B 1 171 ? 17.938 -18.641 -6.828 1 97.44 171 GLN B N 1
ATOM 4231 C CA . GLN B 1 171 ? 19.094 -18.578 -5.949 1 97.44 171 GLN B CA 1
ATOM 4232 C C . GLN B 1 171 ? 20.266 -17.891 -6.637 1 97.44 171 GLN B C 1
ATOM 4234 O O . GLN B 1 171 ? 21 -17.125 -6.004 1 97.44 171 GLN B O 1
ATOM 4239 N N . TYR B 1 172 ? 20.484 -18.156 -7.93 1 98.12 172 TYR B N 1
ATOM 4240 C CA . TYR B 1 172 ? 21.547 -17.516 -8.695 1 98.12 172 TYR B CA 1
ATOM 4241 C C . TYR B 1 172 ? 21.312 -16.016 -8.82 1 98.12 172 TYR B C 1
ATOM 4243 O O . TYR B 1 172 ? 22.266 -15.242 -8.922 1 98.12 172 TYR B O 1
ATOM 4251 N N . MET B 1 173 ? 20.047 -15.648 -8.781 1 98.31 173 MET B N 1
ATOM 4252 C CA . MET B 1 173 ? 19.703 -14.297 -9.203 1 98.31 173 MET B CA 1
ATOM 4253 C C . MET B 1 173 ? 19.406 -13.406 -8 1 98.31 173 MET B C 1
ATOM 4255 O O . MET B 1 173 ? 19.016 -12.25 -8.156 1 98.31 173 MET B O 1
ATOM 4259 N N . THR B 1 174 ? 19.547 -13.867 -6.793 1 97.94 174 THR B N 1
ATOM 4260 C CA . THR B 1 174 ? 19.172 -13.047 -5.645 1 97.94 174 THR B CA 1
ATOM 4261 C C . THR B 1 174 ? 20.281 -13.016 -4.605 1 97.94 174 THR B C 1
ATOM 4263 O O . THR B 1 174 ? 21.109 -13.93 -4.547 1 97.94 174 THR B O 1
ATOM 4266 N N . VAL B 1 175 ? 20.312 -11.938 -3.873 1 97.5 175 VAL B N 1
ATOM 4267 C CA . VAL B 1 175 ? 21.25 -11.734 -2.783 1 97.5 175 VAL B CA 1
ATOM 4268 C C . VAL B 1 175 ? 20.531 -11.125 -1.58 1 97.5 175 VAL B C 1
ATOM 4270 O O . VAL B 1 175 ? 19.547 -10.414 -1.736 1 97.5 175 VAL B O 1
ATOM 4273 N N . ALA B 1 176 ? 21.016 -11.43 -0.386 1 93.25 176 ALA B N 1
ATOM 4274 C CA . ALA B 1 176 ? 20.422 -10.883 0.831 1 93.25 176 ALA B CA 1
ATOM 4275 C C . ALA B 1 176 ? 20.719 -9.391 0.963 1 93.25 176 ALA B C 1
ATOM 4277 O O . ALA B 1 176 ? 19.859 -8.609 1.354 1 93.25 176 ALA B O 1
ATOM 4278 N N . GLU B 1 177 ? 22 -9.07 0.591 1 93 177 GLU B N 1
ATOM 4279 C CA . GLU B 1 177 ? 22.453 -7.684 0.627 1 93 177 GLU B CA 1
ATOM 4280 C C . GLU B 1 177 ? 22.812 -7.188 -0.77 1 93 177 GLU B C 1
ATOM 4282 O O . GLU B 1 177 ? 23.375 -7.93 -1.575 1 93 177 GLU B O 1
ATOM 4287 N N . LYS B 1 178 ? 22.578 -5.953 -1.079 1 90.38 178 LYS B N 1
ATOM 4288 C CA . LYS B 1 178 ? 22.734 -5.379 -2.412 1 90.38 178 LYS B CA 1
ATOM 4289 C C . LYS B 1 178 ? 24.125 -5.652 -2.977 1 90.38 178 LYS B C 1
ATOM 4291 O O . LYS B 1 178 ? 24.266 -5.973 -4.156 1 90.38 178 LYS B O 1
ATOM 4296 N N . GLU B 1 179 ? 25.109 -5.488 -2.141 1 90.19 179 GLU B N 1
ATOM 4297 C CA . GLU B 1 179 ? 26.484 -5.625 -2.611 1 90.19 179 GLU B CA 1
ATOM 4298 C C . GLU B 1 179 ? 27 -7.047 -2.422 1 90.19 179 GLU B C 1
ATOM 4300 O O . GLU B 1 179 ? 28.172 -7.324 -2.639 1 90.19 179 GLU B O 1
ATOM 4305 N N . GLY B 1 180 ? 26.125 -7.91 -2.092 1 93.5 180 GLY B N 1
ATOM 4306 C CA . GLY B 1 180 ? 26.531 -9.289 -1.855 1 93.5 180 GLY B CA 1
ATOM 4307 C C . GLY B 1 180 ? 26.625 -10.109 -3.129 1 93.5 180 GLY B C 1
ATOM 4308 O O . GLY B 1 180 ? 26.516 -9.562 -4.23 1 93.5 180 GLY B O 1
ATOM 4309 N N . GLN B 1 181 ? 26.984 -11.398 -2.906 1 95.69 181 GLN B N 1
ATOM 4310 C CA . GLN B 1 181 ? 27.031 -12.406 -3.959 1 95.69 181 GLN B CA 1
ATOM 4311 C C . GLN B 1 181 ? 26.109 -13.578 -3.646 1 95.69 181 GLN B C 1
ATOM 4313 O O . GLN B 1 181 ? 25.938 -13.953 -2.484 1 95.69 181 GLN B O 1
ATOM 4318 N N . PRO B 1 182 ? 25.516 -14.062 -4.742 1 96.62 182 PRO B N 1
ATOM 4319 C CA . PRO B 1 182 ? 24.672 -15.227 -4.48 1 96.62 182 PRO B CA 1
ATOM 4320 C C . PRO B 1 182 ? 25.422 -16.391 -3.869 1 96.62 182 PRO B C 1
ATOM 4322 O O . PRO B 1 182 ? 26.578 -16.656 -4.25 1 96.62 182 PRO B O 1
ATOM 4325 N N . ASN B 1 183 ? 24.859 -16.953 -2.873 1 94 183 ASN B N 1
ATOM 4326 C CA . ASN B 1 183 ? 25.391 -18.203 -2.324 1 94 183 ASN B CA 1
ATOM 4327 C C . ASN B 1 183 ? 24.719 -19.422 -2.959 1 94 183 ASN B C 1
ATOM 4329 O O . ASN B 1 183 ? 23.719 -19.922 -2.445 1 94 183 ASN B O 1
ATOM 4333 N N . VAL B 1 184 ? 25.312 -19.953 -3.924 1 93.69 184 VAL B N 1
ATOM 4334 C CA . VAL B 1 184 ? 24.672 -20.984 -4.742 1 93.69 184 VAL B CA 1
ATOM 4335 C C . VAL B 1 184 ? 25.016 -22.375 -4.199 1 93.69 184 VAL B C 1
ATOM 4337 O O . VAL B 1 184 ? 24.516 -23.375 -4.707 1 93.69 184 VAL B O 1
ATOM 4340 N N . ASP B 1 185 ? 25.828 -22.406 -3.156 1 92.38 185 ASP B N 1
ATOM 4341 C CA . ASP B 1 185 ? 26.219 -23.688 -2.576 1 92.38 185 ASP B CA 1
ATOM 4342 C C . ASP B 1 185 ? 25.266 -24.094 -1.454 1 92.38 185 ASP B C 1
ATOM 4344 O O . ASP B 1 185 ? 25.266 -25.234 -1.017 1 92.38 185 ASP B O 1
ATOM 4348 N N . GLN B 1 186 ? 24.516 -23.156 -1.044 1 91.38 186 GLN B N 1
ATOM 4349 C CA . GLN B 1 186 ? 23.516 -23.484 -0.046 1 91.38 186 GLN B CA 1
ATOM 4350 C C . GLN B 1 186 ? 22.375 -24.297 -0.662 1 91.38 186 GLN B C 1
ATOM 4352 O O . GLN B 1 186 ? 22.062 -24.141 -1.844 1 91.38 186 GLN B O 1
ATOM 4357 N N . PHE B 1 187 ? 21.812 -25.172 0.117 1 92.62 187 PHE B N 1
ATOM 4358 C CA . PHE B 1 187 ? 20.703 -25.953 -0.404 1 92.62 187 PHE B CA 1
ATOM 4359 C C . PHE B 1 187 ? 19.5 -25.047 -0.723 1 92.62 187 PHE B C 1
ATOM 4361 O O . PHE B 1 187 ? 19.297 -24.031 -0.052 1 92.62 187 PHE B O 1
ATOM 4368 N N . VAL B 1 188 ? 18.812 -25.422 -1.686 1 93.5 188 VAL B N 1
ATOM 4369 C CA . VAL B 1 188 ? 17.609 -24.719 -2.092 1 93.5 188 VAL B CA 1
ATOM 4370 C C . VAL B 1 188 ? 16.422 -25.172 -1.238 1 93.5 188 VAL B C 1
ATOM 4372 O O . VAL B 1 188 ? 16.172 -26.375 -1.101 1 93.5 188 VAL B O 1
ATOM 4375 N N . THR B 1 189 ? 15.773 -24.234 -0.663 1 90.31 189 THR B N 1
ATOM 4376 C CA . THR B 1 189 ? 14.602 -24.547 0.146 1 90.31 189 THR B CA 1
ATOM 4377 C C . THR B 1 189 ? 13.391 -23.734 -0.309 1 90.31 189 THR B C 1
ATOM 4379 O O . THR B 1 189 ? 13.531 -22.578 -0.717 1 90.31 189 THR B O 1
ATOM 4382 N N . CYS B 1 190 ? 12.227 -24.344 -0.243 1 88.75 190 CYS B N 1
ATOM 4383 C CA . CYS B 1 190 ? 10.977 -23.672 -0.588 1 88.75 190 CYS B CA 1
ATOM 4384 C C . CYS B 1 190 ? 10.156 -23.375 0.66 1 88.75 190 CYS B C 1
ATOM 4386 O O . CYS B 1 190 ? 8.977 -23.031 0.565 1 88.75 190 CYS B O 1
ATOM 4388 N N . ARG B 1 191 ? 10.742 -23.453 1.762 1 90.12 191 ARG B N 1
ATOM 4389 C CA . ARG B 1 191 ? 10.016 -23.281 3.014 1 90.12 191 ARG B CA 1
ATOM 4390 C C . ARG B 1 191 ? 9.961 -21.812 3.404 1 90.12 191 ARG B C 1
ATOM 4392 O O . ARG B 1 191 ? 9.094 -21.406 4.188 1 90.12 191 ARG B O 1
ATOM 4399 N N . GLU B 1 192 ? 10.922 -21.109 2.934 1 92.25 192 GLU B N 1
ATOM 4400 C CA . GLU B 1 192 ? 10.93 -19.672 3.166 1 92.25 192 GLU B CA 1
ATOM 4401 C C . GLU B 1 192 ? 10.367 -18.922 1.967 1 92.25 192 GLU B C 1
ATOM 4403 O O . GLU B 1 192 ? 10.68 -19.234 0.818 1 92.25 192 GLU B O 1
ATOM 4408 N N . GLU B 1 193 ? 9.516 -18 2.291 1 94.69 193 GLU B N 1
ATOM 4409 C CA . GLU B 1 193 ? 8.852 -17.266 1.226 1 94.69 193 GLU B CA 1
ATOM 4410 C C . GLU B 1 193 ? 8.734 -15.781 1.575 1 94.69 193 GLU B C 1
ATOM 4412 O O . GLU B 1 193 ? 8.633 -15.422 2.75 1 94.69 193 GLU B O 1
ATOM 4417 N N . PHE B 1 194 ? 8.93 -14.984 0.626 1 97.25 194 PHE B N 1
ATOM 4418 C CA . PHE B 1 194 ? 8.562 -13.57 0.698 1 97.25 194 PHE B CA 1
ATOM 4419 C C . PHE B 1 194 ? 7.316 -13.297 -0.13 1 97.25 194 PHE B C 1
ATOM 4421 O O . PHE B 1 194 ? 7.188 -13.773 -1.257 1 97.25 194 PHE B O 1
ATOM 4428 N N . ALA B 1 195 ? 6.355 -12.562 0.479 1 98.12 195 ALA B N 1
ATOM 4429 C CA . ALA B 1 195 ? 5.078 -12.344 -0.197 1 98.12 195 ALA B CA 1
ATOM 4430 C C . ALA B 1 195 ? 4.559 -10.938 0.066 1 98.12 195 ALA B C 1
ATOM 4432 O O . ALA B 1 195 ? 5.039 -10.242 0.967 1 98.12 195 ALA B O 1
ATOM 4433 N N . VAL B 1 196 ? 3.699 -10.523 -0.828 1 98.12 196 VAL B N 1
ATOM 4434 C CA . VAL B 1 196 ? 3.035 -9.234 -0.689 1 98.12 196 VAL B CA 1
ATOM 4435 C C . VAL B 1 196 ? 1.521 -9.43 -0.661 1 98.12 196 VAL B C 1
ATOM 4437 O O . VAL B 1 196 ? 1.005 -10.406 -1.216 1 98.12 196 VAL B O 1
ATOM 4440 N N . VAL B 1 197 ? 0.847 -8.617 0.08 1 98.31 197 VAL B N 1
ATOM 4441 C CA . VAL B 1 197 ? -0.61 -8.547 0.079 1 98.31 197 VAL B CA 1
ATOM 4442 C C . VAL B 1 197 ? -1.062 -7.281 -0.642 1 98.31 197 VAL B C 1
ATOM 4444 O O . VAL B 1 197 ? -0.57 -6.184 -0.357 1 98.31 197 VAL B O 1
ATOM 4447 N N . VAL B 1 198 ? -1.971 -7.457 -1.619 1 98.06 198 VAL B N 1
ATOM 4448 C CA . VAL B 1 198 ? -2.416 -6.297 -2.381 1 98.06 198 VAL B CA 1
ATOM 4449 C C . VAL B 1 198 ? -3.943 -6.254 -2.416 1 98.06 198 VAL B C 1
ATOM 4451 O O . VAL B 1 198 ? -4.602 -7.262 -2.154 1 98.06 198 VAL B O 1
ATOM 4454 N N . ARG B 1 199 ? -4.449 -5.121 -2.664 1 97.56 199 ARG B N 1
ATOM 4455 C CA . ARG B 1 199 ? -5.867 -4.961 -2.963 1 97.56 199 ARG B CA 1
ATOM 4456 C C . ARG B 1 199 ? -6.07 -4.375 -4.355 1 97.56 199 ARG B C 1
ATOM 4458 O O . ARG B 1 199 ? -5.254 -3.582 -4.828 1 97.56 199 ARG B O 1
ATOM 4465 N N . SER B 1 200 ? -7.055 -4.777 -4.996 1 97.62 200 SER B N 1
ATOM 4466 C CA . SER B 1 200 ? -7.457 -4.262 -6.301 1 97.62 200 SER B CA 1
ATOM 4467 C C . SER B 1 200 ? -8.969 -4.309 -6.469 1 97.62 200 SER B C 1
ATOM 4469 O O . SER B 1 200 ? -9.664 -4.965 -5.691 1 97.62 200 SER B O 1
ATOM 4471 N N . THR B 1 201 ? -9.422 -3.557 -7.402 1 97.81 201 THR B N 1
ATOM 4472 C CA . THR B 1 201 ? -10.836 -3.547 -7.754 1 97.81 201 THR B CA 1
ATOM 4473 C C . THR B 1 201 ? -11.039 -3.996 -9.203 1 97.81 201 THR B C 1
ATOM 4475 O O . THR B 1 201 ? -10.344 -3.52 -10.102 1 97.81 201 THR B O 1
ATOM 4478 N N . LEU B 1 202 ? -11.875 -4.957 -9.352 1 98.56 202 LEU B N 1
ATOM 4479 C CA . LEU B 1 202 ? -12.219 -5.488 -10.664 1 98.56 202 LEU B CA 1
ATOM 4480 C C . LEU B 1 202 ? -13.68 -5.207 -11.008 1 98.56 202 LEU B C 1
ATOM 4482 O O . LEU B 1 202 ? -14.57 -5.445 -10.188 1 98.56 202 LEU B O 1
ATOM 4486 N N . ALA B 1 203 ? -13.844 -4.652 -12.164 1 98 203 ALA B N 1
ATOM 4487 C CA . ALA B 1 203 ? -15.219 -4.414 -12.586 1 98 203 ALA B CA 1
ATOM 4488 C C . ALA B 1 203 ? -16.031 -5.707 -12.57 1 98 203 ALA B C 1
ATOM 4490 O O . ALA B 1 203 ? -15.531 -6.77 -12.953 1 98 203 ALA B O 1
ATOM 4491 N N . SER B 1 204 ? -17.188 -5.605 -12.109 1 96.12 204 SER B N 1
ATOM 4492 C CA . SER B 1 204 ? -18.094 -6.75 -12.094 1 96.12 204 SER B CA 1
ATOM 4493 C C . SER B 1 204 ? -18.969 -6.777 -13.336 1 96.12 204 SER B C 1
ATOM 4495 O O . SER B 1 204 ? -19.172 -5.75 -13.984 1 96.12 204 SER B O 1
ATOM 4497 N N . THR B 1 205 ? -19.5 -7.934 -13.602 1 91.75 205 THR B N 1
ATOM 4498 C CA . THR B 1 205 ? -20.453 -8.047 -14.711 1 91.75 205 THR B CA 1
ATOM 4499 C C . THR B 1 205 ? -21.812 -7.5 -14.305 1 91.75 205 THR B C 1
ATOM 4501 O O . THR B 1 205 ? -22.656 -7.207 -15.164 1 91.75 205 THR B O 1
ATOM 4504 N N . ALA B 1 206 ? -22.016 -7.438 -13.023 1 88.25 206 ALA B N 1
ATOM 4505 C CA . ALA B 1 206 ? -23.266 -6.891 -12.531 1 88.25 206 ALA B CA 1
ATOM 4506 C C . ALA B 1 206 ? -23.094 -6.266 -11.148 1 88.25 206 ALA B C 1
ATOM 4508 O O . ALA B 1 206 ? -22.516 -6.883 -10.25 1 88.25 206 ALA B O 1
ATOM 4509 N N . GLY B 1 207 ? -23.562 -5.027 -11.055 1 90.62 207 GLY B N 1
ATOM 4510 C CA . GLY B 1 207 ? -23.531 -4.395 -9.75 1 90.62 207 GLY B CA 1
ATOM 4511 C C . GLY B 1 207 ? -22.25 -3.637 -9.484 1 90.62 207 GLY B C 1
ATOM 4512 O O . GLY B 1 207 ? -21.688 -3.021 -10.391 1 90.62 207 GLY B O 1
ATOM 4513 N N . LYS B 1 208 ? -21.844 -3.615 -8.188 1 94.44 208 LYS B N 1
ATOM 4514 C CA . LYS B 1 208 ? -20.656 -2.881 -7.754 1 94.44 208 LYS B CA 1
ATOM 4515 C C . LYS B 1 208 ? -19.375 -3.637 -8.109 1 94.44 208 LYS B C 1
ATOM 4517 O O . LYS B 1 208 ? -19.375 -4.867 -8.18 1 94.44 208 LYS B O 1
ATOM 4522 N N . PRO B 1 209 ? -18.344 -2.945 -8.336 1 97.56 209 PRO B N 1
ATOM 4523 C CA . PRO B 1 209 ? -17.078 -3.607 -8.625 1 97.56 209 PRO B CA 1
ATOM 4524 C C . PRO B 1 209 ? -16.656 -4.594 -7.531 1 97.56 209 PRO B C 1
ATOM 4526 O O . PRO B 1 209 ? -17.156 -4.512 -6.402 1 97.56 209 PRO B O 1
ATOM 4529 N N . LEU B 1 210 ? -15.852 -5.516 -7.93 1 98.56 210 LEU B N 1
ATOM 4530 C CA . LEU B 1 210 ? -15.32 -6.523 -7.02 1 98.56 210 LEU B CA 1
ATOM 4531 C C . LEU B 1 210 ? -14.062 -6.02 -6.324 1 98.56 210 LEU B C 1
ATOM 4533 O O . LEU B 1 210 ? -13.086 -5.648 -6.984 1 98.56 210 LEU B O 1
ATOM 4537 N N . LYS B 1 211 ? -14.148 -5.977 -5.027 1 98.38 211 LYS B N 1
ATOM 4538 C CA . LYS B 1 211 ? -12.969 -5.605 -4.246 1 98.38 211 LYS B CA 1
ATOM 4539 C C . LYS B 1 211 ? -12.203 -6.844 -3.789 1 98.38 211 LYS B C 1
ATOM 4541 O O . LYS B 1 211 ? -12.734 -7.672 -3.047 1 98.38 211 LYS B O 1
ATOM 4546 N N . LEU B 1 212 ? -10.977 -6.883 -4.227 1 98.75 212 LEU B N 1
ATOM 4547 C CA . LEU B 1 212 ? -10.164 -8.07 -3.98 1 98.75 212 LEU B CA 1
ATOM 4548 C C . LEU B 1 212 ? -8.992 -7.746 -3.055 1 98.75 212 LEU B C 1
ATOM 4550 O O . LEU B 1 212 ? -8.375 -6.691 -3.182 1 98.75 212 LEU B O 1
ATOM 4554 N N . VAL B 1 213 ? -8.742 -8.586 -2.09 1 98.62 213 VAL B N 1
ATOM 4555 C CA . VAL B 1 213 ? -7.473 -8.664 -1.376 1 98.62 213 VAL B CA 1
ATOM 4556 C C . VAL B 1 213 ? -6.828 -10.023 -1.618 1 98.62 213 VAL B C 1
ATOM 4558 O O . VAL B 1 213 ? -7.469 -11.062 -1.442 1 98.62 213 VAL B O 1
ATOM 4561 N N . TYR B 1 214 ? -5.633 -10 -2.066 1 98.81 214 TYR B N 1
ATOM 4562 C CA . TYR B 1 214 ? -4.961 -11.266 -2.352 1 98.81 214 TYR B CA 1
ATOM 4563 C C . TYR B 1 214 ? -3.455 -11.141 -2.146 1 98.81 214 TYR B C 1
ATOM 4565 O O . TYR B 1 214 ? -2.922 -10.031 -2.072 1 98.81 214 TYR B O 1
ATOM 4573 N N . SER B 1 215 ? -2.875 -12.258 -1.921 1 98.62 215 SER B N 1
ATOM 4574 C CA . SER B 1 215 ? -1.439 -12.328 -1.668 1 98.62 215 SER B CA 1
ATOM 4575 C C . SER B 1 215 ? -0.738 -13.211 -2.691 1 98.62 215 SER B C 1
ATOM 4577 O O . SER B 1 215 ? -1.348 -14.125 -3.248 1 98.62 215 SER B O 1
ATOM 4579 N N . GLY B 1 216 ? 0.449 -12.859 -3.012 1 98.12 216 GLY B N 1
ATOM 4580 C CA . GLY B 1 216 ? 1.291 -13.648 -3.898 1 98.12 216 GLY B CA 1
ATOM 4581 C C . GLY B 1 216 ? 2.756 -13.625 -3.504 1 98.12 216 GLY B C 1
ATOM 4582 O O . GLY B 1 216 ? 3.254 -12.617 -2.994 1 98.12 216 GLY B O 1
ATOM 4583 N N . GLU B 1 217 ? 3.359 -14.711 -3.746 1 96.69 217 GLU B N 1
ATOM 4584 C CA . GLU B 1 217 ? 4.801 -14.797 -3.531 1 96.69 217 GLU B CA 1
ATOM 4585 C C . GLU B 1 217 ? 5.559 -13.914 -4.52 1 96.69 217 GLU B C 1
ATOM 4587 O O . GLU B 1 217 ? 5.172 -13.805 -5.688 1 96.69 217 GLU B O 1
ATOM 4592 N N . VAL B 1 218 ? 6.594 -13.312 -4.004 1 96.94 218 VAL B N 1
ATOM 4593 C CA . VAL B 1 218 ? 7.473 -12.461 -4.801 1 96.94 218 VAL B CA 1
ATOM 4594 C C . VAL B 1 218 ? 8.906 -12.992 -4.73 1 96.94 218 VAL B C 1
ATOM 4596 O O . VAL B 1 218 ? 9.391 -13.344 -3.654 1 96.94 218 VAL B O 1
ATOM 4599 N N . ASP B 1 219 ? 9.578 -12.977 -5.844 1 97.25 219 ASP B N 1
ATOM 4600 C CA . ASP B 1 219 ? 10.883 -13.617 -5.926 1 97.25 219 ASP B CA 1
ATOM 4601 C C . ASP B 1 219 ? 11.984 -12.711 -5.383 1 97.25 219 ASP B C 1
ATOM 4603 O O . ASP B 1 219 ? 12.906 -13.172 -4.715 1 97.25 219 ASP B O 1
ATOM 4607 N N . ALA B 1 220 ? 11.875 -11.477 -5.711 1 98 220 ALA B N 1
ATOM 4608 C CA . ALA B 1 220 ? 12.953 -10.562 -5.34 1 98 220 ALA B CA 1
ATOM 4609 C C . ALA B 1 220 ? 12.492 -9.109 -5.418 1 98 220 ALA B C 1
ATOM 4611 O O . ALA B 1 220 ? 11.398 -8.82 -5.918 1 98 220 ALA B O 1
ATOM 4612 N N . ILE B 1 221 ? 13.297 -8.242 -4.875 1 97.81 221 ILE B N 1
ATOM 4613 C CA . ILE B 1 221 ? 13.18 -6.805 -5.086 1 97.81 221 ILE B CA 1
ATOM 4614 C C . ILE B 1 221 ? 14.43 -6.285 -5.797 1 97.81 221 ILE B C 1
ATOM 4616 O O . ILE B 1 221 ? 15.516 -6.848 -5.645 1 97.81 221 ILE B O 1
ATOM 4620 N N . ASN B 1 222 ? 14.312 -5.238 -6.633 1 96.75 222 ASN B N 1
ATOM 4621 C CA . ASN B 1 222 ? 15.484 -4.629 -7.242 1 96.75 222 ASN B CA 1
ATOM 4622 C C . ASN B 1 222 ? 16.141 -3.619 -6.305 1 96.75 222 ASN B C 1
ATOM 4624 O O . ASN B 1 222 ? 15.727 -3.475 -5.156 1 96.75 222 ASN B O 1
ATOM 4628 N N . LYS B 1 223 ? 17.141 -2.961 -6.754 1 93.69 223 LYS B N 1
ATOM 4629 C CA . LYS B 1 223 ? 17.938 -2.061 -5.93 1 93.69 223 LYS B CA 1
ATOM 4630 C C . LYS B 1 223 ? 17.094 -0.895 -5.414 1 93.69 223 LYS B C 1
ATOM 4632 O O . LYS B 1 223 ? 17.422 -0.306 -4.379 1 93.69 223 LYS B O 1
ATOM 4637 N N . ASP B 1 224 ? 16.047 -0.591 -6.113 1 93.31 224 ASP B N 1
ATOM 4638 C CA . ASP B 1 224 ? 15.18 0.514 -5.727 1 93.31 224 ASP B CA 1
ATOM 4639 C C . ASP B 1 224 ? 14.039 0.028 -4.828 1 93.31 224 ASP B C 1
ATOM 4641 O O . ASP B 1 224 ? 13.195 0.819 -4.406 1 93.31 224 ASP B O 1
ATOM 4645 N N . GLY B 1 225 ? 14 -1.269 -4.559 1 94.5 225 GLY B N 1
ATOM 4646 C CA . GLY B 1 225 ? 13 -1.825 -3.656 1 94.5 225 GLY B CA 1
ATOM 4647 C C . GLY B 1 225 ? 11.742 -2.281 -4.367 1 94.5 225 GLY B C 1
ATOM 4648 O O . GLY B 1 225 ? 10.766 -2.674 -3.725 1 94.5 225 GLY B O 1
ATOM 4649 N N . ASP B 1 226 ? 11.734 -2.238 -5.645 1 95.69 226 ASP B N 1
ATOM 4650 C CA . ASP B 1 226 ? 10.562 -2.658 -6.406 1 95.69 226 ASP B CA 1
ATOM 4651 C C . ASP B 1 226 ? 10.555 -4.172 -6.609 1 95.69 226 ASP B C 1
ATOM 4653 O O . ASP B 1 226 ? 11.617 -4.797 -6.699 1 95.69 226 ASP B O 1
ATOM 4657 N N . LEU B 1 227 ? 9.391 -4.738 -6.707 1 97.56 227 LEU B N 1
ATOM 4658 C CA . LEU B 1 227 ? 9.219 -6.18 -6.859 1 97.56 227 LEU B CA 1
ATOM 4659 C C . LEU B 1 227 ? 9.672 -6.637 -8.242 1 97.56 227 LEU B C 1
ATOM 4661 O O . LEU B 1 227 ? 9.445 -5.945 -9.234 1 97.56 227 LEU B O 1
ATOM 4665 N N . VAL B 1 228 ? 10.266 -7.766 -8.289 1 98 228 VAL B N 1
ATOM 4666 C CA . VAL B 1 228 ? 10.688 -8.352 -9.555 1 98 228 VAL B CA 1
ATOM 4667 C C . VAL B 1 228 ? 10.305 -9.828 -9.594 1 98 228 VAL B C 1
ATOM 4669 O O . VAL B 1 228 ? 10.32 -10.508 -8.57 1 98 228 VAL B O 1
ATOM 4672 N N . GLU B 1 229 ? 9.891 -10.25 -10.742 1 98.12 229 GLU B N 1
ATOM 4673 C CA . GLU B 1 229 ? 9.586 -11.656 -10.984 1 98.12 229 GLU B CA 1
ATOM 4674 C C . GLU B 1 229 ? 10.719 -12.352 -11.734 1 98.12 229 GLU B C 1
ATOM 4676 O O . GLU B 1 229 ? 11.328 -11.766 -12.633 1 98.12 229 GLU B O 1
ATOM 4681 N N . LEU B 1 230 ? 11.055 -13.586 -11.305 1 98.56 230 LEU B N 1
ATOM 4682 C CA . LEU B 1 230 ? 12.109 -14.367 -11.945 1 98.56 230 LEU B CA 1
ATOM 4683 C C . LEU B 1 230 ? 11.531 -15.594 -12.641 1 98.56 230 LEU B C 1
ATOM 4685 O O . LEU B 1 230 ? 10.68 -16.297 -12.07 1 98.56 230 LEU B O 1
ATOM 4689 N N . LYS B 1 231 ? 11.891 -15.797 -13.883 1 98.19 231 LYS B N 1
ATOM 4690 C CA . LYS B 1 231 ? 11.438 -16.938 -14.672 1 98.19 231 LYS B CA 1
ATOM 4691 C C . LYS B 1 231 ? 12.594 -17.562 -15.461 1 98.19 231 LYS B C 1
ATOM 4693 O O . LYS B 1 231 ? 13.57 -16.875 -15.773 1 98.19 231 LYS B O 1
ATOM 4698 N N . THR B 1 232 ? 12.492 -18.797 -15.75 1 97.88 232 THR B N 1
ATOM 4699 C CA . THR B 1 232 ? 13.375 -19.453 -16.703 1 97.88 232 THR B CA 1
ATOM 4700 C C . THR B 1 232 ? 12.625 -19.812 -17.984 1 97.88 232 THR B C 1
ATOM 4702 O O . THR B 1 232 ? 11.414 -20.062 -17.938 1 97.88 232 THR B O 1
ATOM 4705 N N . GLN B 1 233 ? 13.305 -19.75 -19.016 1 97.06 233 GLN B N 1
ATOM 4706 C CA . GLN B 1 233 ? 12.734 -20.078 -20.312 1 97.06 233 GLN B CA 1
ATOM 4707 C C . GLN B 1 233 ? 13.75 -20.812 -21.188 1 97.06 233 GLN B C 1
ATOM 4709 O O . GLN B 1 233 ? 14.938 -20.484 -21.188 1 97.06 233 GLN B O 1
ATOM 4714 N N . ARG B 1 234 ? 13.266 -21.812 -21.812 1 95.81 234 ARG B N 1
ATOM 4715 C CA . ARG B 1 234 ? 14.102 -22.578 -22.734 1 95.81 234 ARG B CA 1
ATOM 4716 C C . ARG B 1 234 ? 14.5 -21.734 -23.938 1 95.81 234 ARG B C 1
ATOM 4718 O O . ARG B 1 234 ? 13.641 -21.328 -24.734 1 95.81 234 ARG B O 1
ATOM 4725 N N . ASN B 1 235 ? 15.742 -21.422 -24.141 1 92.38 235 ASN B N 1
ATOM 4726 C CA . ASN B 1 235 ? 16.438 -20.828 -25.281 1 92.38 235 ASN B CA 1
ATOM 4727 C C . ASN B 1 235 ? 15.984 -19.391 -25.516 1 92.38 235 ASN B C 1
ATOM 4729 O O . ASN B 1 235 ? 16.781 -18.453 -25.391 1 92.38 235 ASN B O 1
ATOM 4733 N N . ALA B 1 236 ? 14.75 -19.219 -25.875 1 93.31 236 ALA B N 1
ATOM 4734 C CA . ALA B 1 236 ? 14.258 -17.891 -26.25 1 93.31 236 ALA B CA 1
ATOM 4735 C C . ALA B 1 236 ? 12.75 -17.781 -26.047 1 93.31 236 ALA B C 1
ATOM 4737 O O . ALA B 1 236 ? 12.086 -18.781 -25.75 1 93.31 236 ALA B O 1
ATOM 4738 N N . LEU B 1 237 ? 12.281 -16.609 -26.078 1 94.81 237 LEU B N 1
ATOM 4739 C CA . LEU B 1 237 ? 10.844 -16.359 -26.016 1 94.81 237 LEU B CA 1
ATOM 4740 C C . LEU B 1 237 ? 10.203 -16.562 -27.391 1 94.81 237 LEU B C 1
ATOM 4742 O O . LEU B 1 237 ? 9.992 -15.586 -28.125 1 94.81 237 LEU B O 1
ATOM 4746 N N . GLU B 1 238 ? 9.867 -17.766 -27.672 1 92.69 238 GLU B N 1
ATOM 4747 C CA . GLU B 1 238 ? 9.328 -18.078 -29 1 92.69 238 GLU B CA 1
ATOM 4748 C C . GLU B 1 238 ? 8.328 -19.219 -28.938 1 92.69 238 GLU B C 1
ATOM 4750 O O . GLU B 1 238 ? 8.211 -19.891 -27.906 1 92.69 238 GLU B O 1
ATOM 4755 N N . GLY B 1 239 ? 7.547 -19.312 -29.969 1 90.62 239 GLY B N 1
ATOM 4756 C CA . GLY B 1 239 ? 6.648 -20.438 -30.125 1 90.62 239 GLY B CA 1
ATOM 4757 C C . GLY B 1 239 ? 5.629 -20.547 -29.016 1 90.62 239 GLY B C 1
ATOM 4758 O O . GLY B 1 239 ? 4.871 -19.609 -28.766 1 90.62 239 GLY B O 1
ATOM 4759 N N . PHE B 1 240 ? 5.801 -21.703 -28.375 1 88.12 240 PHE B N 1
ATOM 4760 C CA . PHE B 1 240 ? 4.844 -22.078 -27.344 1 88.12 240 PHE B CA 1
ATOM 4761 C C . PHE B 1 240 ? 4.824 -21.031 -26.219 1 88.12 240 PHE B C 1
ATOM 4763 O O . PHE B 1 240 ? 3.803 -20.844 -25.562 1 88.12 240 PHE B O 1
ATOM 4770 N N . PHE B 1 241 ? 5.879 -20.391 -26.109 1 93.62 241 PHE B N 1
ATOM 4771 C CA . PHE B 1 241 ? 5.961 -19.359 -25.094 1 93.62 241 PHE B CA 1
ATOM 4772 C C . PHE B 1 241 ? 4.875 -18.312 -25.297 1 93.62 241 PHE B C 1
ATOM 4774 O O . PHE B 1 241 ? 4.133 -17.984 -24.359 1 93.62 241 PHE B O 1
ATOM 4781 N N . TRP B 1 242 ? 4.703 -17.812 -26.453 1 94.94 242 TRP B N 1
ATOM 4782 C CA . TRP B 1 242 ? 3.791 -16.719 -26.734 1 94.94 242 TRP B CA 1
ATOM 4783 C C . TRP B 1 242 ? 2.346 -17.203 -26.766 1 94.94 242 TRP B C 1
ATOM 4785 O O . TRP B 1 242 ? 1.414 -16.391 -26.688 1 94.94 242 TRP B O 1
ATOM 4795 N N . LYS B 1 243 ? 2.188 -18.484 -26.844 1 91 243 LYS B N 1
ATOM 4796 C CA . LYS B 1 243 ? 0.844 -19.047 -26.922 1 91 243 LYS B CA 1
ATOM 4797 C C . LYS B 1 243 ? 0.259 -19.25 -25.531 1 91 243 LYS B C 1
ATOM 4799 O O . LYS B 1 243 ? -0.944 -19.078 -25.312 1 91 243 LYS B O 1
ATOM 4804 N N . GLN B 1 244 ? 1.064 -19.625 -24.625 1 90.94 244 GLN B N 1
ATOM 4805 C CA . GLN B 1 244 ? 0.49 -20.031 -23.344 1 90.94 244 GLN B CA 1
ATOM 4806 C C . GLN B 1 244 ? 1.314 -19.484 -22.188 1 90.94 244 GLN B C 1
ATOM 4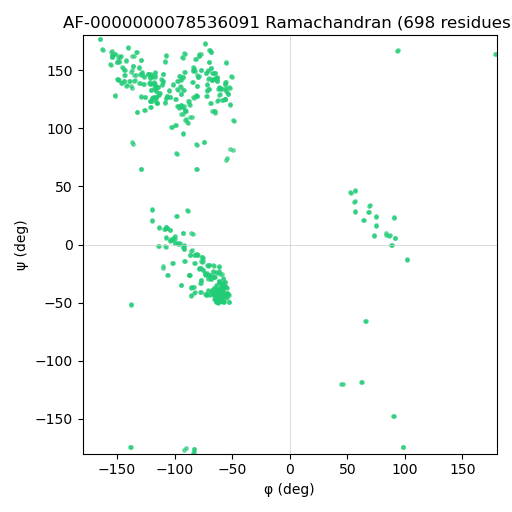808 O O . GLN B 1 244 ? 0.778 -18.828 -21.281 1 90.94 244 GLN B O 1
ATOM 4813 N N . LYS B 1 245 ? 2.615 -19.734 -22.219 1 94.44 245 LYS B N 1
ATOM 4814 C CA . LYS B 1 245 ? 3.459 -19.422 -21.062 1 94.44 245 LYS B CA 1
ATOM 4815 C C . LYS B 1 245 ? 3.461 -17.922 -20.781 1 94.44 245 LYS B C 1
ATOM 4817 O O . LYS B 1 245 ? 3.48 -17.5 -19.625 1 94.44 245 LYS B O 1
ATOM 4822 N N . SER B 1 246 ? 3.502 -17.094 -21.844 1 97.44 246 SER B N 1
ATOM 4823 C CA . SER B 1 246 ? 3.529 -15.641 -21.672 1 97.44 246 SER B CA 1
ATOM 4824 C C . SER B 1 246 ? 2.277 -15.148 -20.969 1 97.44 246 SER B C 1
ATOM 4826 O O . SER B 1 246 ? 2.33 -14.164 -20.219 1 97.44 246 SER B O 1
ATOM 4828 N N . MET B 1 247 ? 1.156 -15.812 -21.188 1 97.69 247 MET B N 1
ATOM 4829 C CA . MET B 1 247 ? -0.086 -15.445 -20.5 1 97.69 247 MET B CA 1
ATOM 4830 C C . MET B 1 247 ? 0.038 -15.641 -19 1 97.69 247 MET B C 1
ATOM 4832 O O . MET B 1 247 ? -0.318 -14.75 -18.219 1 97.69 247 MET B O 1
ATOM 4836 N N . LYS B 1 248 ? 0.538 -16.75 -18.625 1 97.12 248 LYS B N 1
ATOM 4837 C CA . LYS B 1 248 ? 0.697 -17.062 -17.203 1 97.12 248 LYS B CA 1
ATOM 4838 C C . LYS B 1 248 ? 1.674 -16.078 -16.547 1 97.12 248 LYS B C 1
ATOM 4840 O O . LYS B 1 248 ? 1.431 -15.609 -15.438 1 97.12 248 LYS B O 1
ATOM 4845 N N . TRP B 1 249 ? 2.805 -15.789 -17.266 1 98.12 249 TRP B N 1
ATOM 4846 C CA . TRP B 1 249 ? 3.754 -14.805 -16.75 1 98.12 249 TRP B CA 1
ATOM 4847 C C . TRP B 1 249 ? 3.076 -13.453 -16.547 1 98.12 249 TRP B C 1
ATOM 4849 O O . TRP B 1 249 ? 3.299 -12.781 -15.539 1 98.12 249 TRP B O 1
ATOM 4859 N N . TRP B 1 250 ? 2.262 -13.078 -17.562 1 98.5 250 TRP B N 1
ATOM 4860 C CA . TRP B 1 250 ? 1.567 -11.797 -17.516 1 98.5 250 TRP B CA 1
ATOM 4861 C C . TRP B 1 250 ? 0.608 -11.742 -16.328 1 98.5 250 TRP B C 1
ATOM 4863 O O . TRP B 1 250 ? 0.66 -10.812 -15.516 1 98.5 250 TRP B O 1
ATOM 4873 N N . LEU B 1 251 ? -0.218 -12.742 -16.172 1 98.38 251 LEU B N 1
ATOM 4874 C CA . LEU B 1 251 ? -1.212 -12.766 -15.102 1 98.38 251 LEU B CA 1
ATOM 4875 C C . LEU B 1 251 ? -0.542 -12.711 -13.734 1 98.38 251 LEU B C 1
ATOM 4877 O O . LEU B 1 251 ? -0.97 -11.953 -12.859 1 98.38 251 LEU B O 1
ATOM 4881 N N . GLN B 1 252 ? 0.536 -13.477 -13.602 1 97.69 252 GLN B N 1
ATOM 4882 C CA . GLN B 1 252 ? 1.229 -13.562 -12.32 1 97.69 252 GLN B CA 1
ATOM 4883 C C . GLN B 1 252 ? 1.863 -12.227 -11.945 1 97.69 252 GLN B C 1
ATOM 4885 O O . GLN B 1 252 ? 1.83 -11.828 -10.773 1 97.69 252 GLN B O 1
ATOM 4890 N N . SER B 1 253 ? 2.369 -11.555 -12.906 1 98.31 253 SER B N 1
ATOM 4891 C CA . SER B 1 253 ? 3.045 -10.289 -12.656 1 98.31 253 SER B CA 1
ATOM 4892 C C . SER B 1 253 ? 2.051 -9.133 -12.617 1 98.31 253 SER B C 1
ATOM 4894 O O . SER B 1 253 ? 2.1 -8.289 -11.711 1 98.31 253 SER B O 1
ATOM 4896 N N . PHE B 1 254 ? 1.106 -9.117 -13.57 1 98.12 254 PHE B N 1
ATOM 4897 C CA . PHE B 1 254 ? 0.105 -8.07 -13.727 1 98.12 254 PHE B CA 1
ATOM 4898 C C . PHE B 1 254 ? -0.742 -7.945 -12.461 1 98.12 254 PHE B C 1
ATOM 4900 O O . PHE B 1 254 ? -0.99 -6.836 -11.984 1 98.12 254 PHE B O 1
ATOM 4907 N N . LEU B 1 255 ? -1.133 -9.023 -11.875 1 98.31 255 LEU B N 1
ATOM 4908 C CA . LEU B 1 255 ? -2.027 -9.031 -10.727 1 98.31 255 LEU B CA 1
ATOM 4909 C C . LEU B 1 255 ? -1.321 -8.5 -9.484 1 98.31 255 LEU B C 1
ATOM 4911 O O . LEU B 1 255 ? -1.974 -8.109 -8.516 1 98.31 255 LEU B O 1
ATOM 4915 N N . LEU B 1 256 ? -0.002 -8.461 -9.477 1 97.88 256 LEU B N 1
ATOM 4916 C CA . LEU B 1 256 ? 0.727 -7.945 -8.32 1 97.88 256 LEU B CA 1
ATOM 4917 C C . LEU B 1 256 ? 1.337 -6.582 -8.625 1 97.88 256 LEU B C 1
ATOM 4919 O O . LEU B 1 256 ? 1.976 -5.977 -7.762 1 97.88 256 LEU B O 1
ATOM 4923 N N . GLY B 1 257 ? 1.147 -6.152 -9.805 1 96.5 257 GLY B N 1
ATOM 4924 C CA . GLY B 1 257 ? 1.725 -4.875 -10.195 1 96.5 257 GLY B CA 1
ATOM 4925 C C . GLY B 1 257 ? 3.221 -4.945 -10.43 1 96.5 257 GLY B C 1
ATOM 4926 O O . GLY B 1 257 ? 3.932 -3.955 -10.242 1 96.5 257 GLY B O 1
ATOM 4927 N N . VAL B 1 258 ? 3.717 -6.082 -10.734 1 97.75 258 VAL B N 1
ATOM 4928 C CA . VAL B 1 258 ? 5.133 -6.254 -11.047 1 97.75 258 VAL B CA 1
ATOM 4929 C C . VAL B 1 258 ? 5.395 -5.84 -12.492 1 97.75 258 VAL B C 1
ATOM 4931 O O . VAL B 1 258 ? 4.746 -6.34 -13.422 1 97.75 258 VAL B O 1
ATOM 4934 N N . ARG B 1 259 ? 6.332 -5 -12.719 1 96.19 259 ARG B N 1
ATOM 4935 C CA . ARG B 1 259 ? 6.57 -4.438 -14.039 1 96.19 259 ARG B CA 1
ATOM 4936 C C . ARG B 1 259 ? 7.633 -5.238 -14.789 1 96.19 259 ARG B C 1
ATOM 4938 O O . ARG B 1 259 ? 7.551 -5.398 -16.016 1 96.19 259 ARG B O 1
ATOM 4945 N N . ASP B 1 260 ? 8.617 -5.738 -14.008 1 97.62 260 ASP B N 1
ATOM 4946 C CA . ASP B 1 260 ? 9.773 -6.332 -14.656 1 97.62 260 ASP B CA 1
ATOM 4947 C C . ASP B 1 260 ? 9.883 -7.824 -14.336 1 97.62 260 ASP B C 1
ATOM 4949 O O . ASP B 1 260 ? 9.805 -8.219 -13.172 1 97.62 260 ASP B O 1
ATOM 4953 N N . ILE B 1 261 ? 10.078 -8.547 -15.312 1 98.44 261 ILE B N 1
ATOM 4954 C CA . ILE B 1 261 ? 10.344 -9.977 -15.203 1 98.44 261 ILE B CA 1
ATOM 4955 C C . ILE B 1 261 ? 11.758 -10.281 -15.711 1 98.44 261 ILE B C 1
ATOM 4957 O O . ILE B 1 261 ? 12.102 -9.953 -16.844 1 98.44 261 ILE B O 1
ATOM 4961 N N . ILE B 1 262 ? 12.547 -10.836 -14.883 1 98.56 262 ILE B N 1
ATOM 4962 C CA . ILE B 1 262 ? 13.891 -11.258 -15.273 1 98.56 262 ILE B CA 1
ATOM 4963 C C . ILE B 1 262 ? 13.859 -12.711 -15.75 1 98.56 262 ILE B C 1
ATOM 4965 O O . ILE B 1 262 ? 13.281 -13.57 -15.086 1 98.56 262 ILE B O 1
ATOM 4969 N N . VAL B 1 263 ? 14.484 -12.969 -16.875 1 98.5 263 VAL B N 1
ATOM 4970 C CA . VAL B 1 263 ? 14.352 -14.273 -17.516 1 98.5 263 VAL B CA 1
ATOM 4971 C C . VAL B 1 263 ? 15.734 -14.914 -17.656 1 98.5 263 VAL B C 1
ATOM 4973 O O . VAL B 1 263 ? 16.656 -14.305 -18.203 1 98.5 263 VAL B O 1
ATOM 4976 N N . GLY B 1 264 ? 15.875 -16.078 -17.125 1 98.62 264 GLY B N 1
ATOM 4977 C CA . GLY B 1 264 ? 17.031 -16.906 -17.422 1 98.62 264 GLY B CA 1
ATOM 4978 C C . GLY B 1 264 ? 16.797 -17.828 -18.594 1 98.62 264 GLY B C 1
ATOM 4979 O O . GLY B 1 264 ? 15.977 -18.75 -18.516 1 98.62 264 GLY B O 1
ATOM 4980 N N . TYR B 1 265 ? 17.516 -17.641 -19.641 1 98.31 265 TYR B N 1
ATOM 4981 C CA . TYR B 1 265 ? 17.391 -18.484 -20.828 1 98.31 265 TYR B CA 1
ATOM 4982 C C . TYR B 1 265 ? 18.281 -19.719 -20.688 1 98.31 265 TYR B C 1
ATOM 4984 O O . TYR B 1 265 ? 19.5 -19.625 -20.797 1 98.31 265 TYR B O 1
ATOM 4992 N N . ARG B 1 266 ? 17.609 -20.812 -20.516 1 97.75 266 ARG B N 1
ATOM 4993 C CA . ARG B 1 266 ? 18.344 -22.047 -20.25 1 97.75 266 ARG B CA 1
ATOM 4994 C C . ARG B 1 266 ? 18.312 -22.984 -21.438 1 97.75 266 ARG B C 1
ATOM 4996 O O . ARG B 1 266 ? 17.422 -22.891 -22.281 1 97.75 266 ARG B O 1
ATOM 5003 N N . ASP B 1 267 ? 19.266 -23.891 -21.547 1 97.38 267 ASP B N 1
ATOM 5004 C CA . ASP B 1 267 ? 19.219 -24.984 -22.531 1 97.38 267 ASP B CA 1
ATOM 5005 C C . ASP B 1 267 ? 18.531 -26.219 -21.938 1 97.38 267 ASP B C 1
ATOM 5007 O O . ASP B 1 267 ? 17.953 -26.156 -20.844 1 97.38 267 ASP B O 1
ATOM 5011 N N . ASP B 1 268 ? 18.516 -27.25 -22.656 1 95.81 268 ASP B N 1
ATOM 5012 C CA . ASP B 1 268 ? 17.797 -28.453 -22.266 1 95.81 268 ASP B CA 1
ATOM 5013 C C . ASP B 1 268 ? 18.547 -29.219 -21.172 1 95.81 268 ASP B C 1
ATOM 5015 O O . ASP B 1 268 ? 17.984 -30.109 -20.547 1 95.81 268 ASP B O 1
ATOM 5019 N N . ASP B 1 269 ? 19.797 -28.828 -21 1 96.38 269 ASP B N 1
ATOM 5020 C CA . ASP B 1 269 ? 20.609 -29.516 -19.984 1 96.38 269 ASP B CA 1
ATOM 5021 C C . ASP B 1 269 ? 20.594 -28.75 -18.656 1 96.38 269 ASP B C 1
ATOM 5023 O O . ASP B 1 269 ? 21.266 -29.141 -17.719 1 96.38 269 ASP B O 1
ATOM 5027 N N . GLY B 1 270 ? 19.891 -27.672 -18.562 1 97.62 270 GLY B N 1
ATOM 5028 C CA . GLY B 1 270 ? 19.734 -26.953 -17.312 1 97.62 270 GLY B CA 1
ATOM 5029 C C . GLY B 1 270 ? 20.781 -25.891 -17.094 1 97.62 270 GLY B C 1
ATOM 5030 O O . GLY B 1 270 ? 21.109 -25.562 -15.945 1 97.62 270 GLY B O 1
ATOM 5031 N N . PHE B 1 271 ? 21.391 -25.406 -18.156 1 98.44 271 PHE B N 1
ATOM 5032 C CA . PHE B 1 271 ? 22.359 -24.328 -18.031 1 98.44 271 PHE B CA 1
ATOM 5033 C C . PHE B 1 271 ? 21.781 -23.031 -18.594 1 98.44 271 PHE B C 1
ATOM 5035 O O . PHE B 1 271 ? 21.328 -22.969 -19.734 1 98.44 271 PHE B O 1
ATOM 5042 N N . VAL B 1 272 ? 21.75 -22.031 -17.719 1 98.5 272 VAL B N 1
ATOM 5043 C CA . VAL B 1 272 ? 21.375 -20.703 -18.188 1 98.5 272 VAL B CA 1
ATOM 5044 C C . VAL B 1 272 ? 22.578 -20.016 -18.828 1 98.5 272 VAL B C 1
ATOM 5046 O O . VAL B 1 272 ? 23.625 -19.875 -18.188 1 98.5 272 VAL B O 1
ATOM 5049 N N . LYS B 1 273 ? 22.406 -19.531 -19.984 1 97.44 273 LYS B N 1
ATOM 5050 C CA . LYS B 1 273 ? 23.531 -18.938 -20.719 1 97.44 273 LYS B CA 1
ATOM 5051 C C . LYS B 1 273 ? 23.359 -17.422 -20.828 1 97.44 273 LYS B C 1
ATOM 5053 O O . LYS B 1 273 ? 24.328 -16.719 -21.109 1 97.44 273 LYS B O 1
ATOM 5058 N N . LYS B 1 274 ? 22.172 -17.047 -20.656 1 97.94 274 LYS B N 1
ATOM 5059 C CA . LYS B 1 274 ? 21.859 -15.625 -20.75 1 97.94 274 LYS B CA 1
ATOM 5060 C C . LYS B 1 274 ? 20.703 -15.242 -19.844 1 97.94 274 LYS B C 1
ATOM 5062 O O . LYS B 1 274 ? 19.766 -16.016 -19.656 1 97.94 274 LYS B O 1
ATOM 5067 N N . VAL B 1 275 ? 20.859 -14.07 -19.281 1 98.19 275 VAL B N 1
ATOM 5068 C CA . VAL B 1 275 ? 19.766 -13.492 -18.5 1 98.19 275 VAL B CA 1
ATOM 5069 C C . VAL B 1 275 ? 19.281 -12.211 -19.172 1 98.19 275 VAL B C 1
ATOM 5071 O O . VAL B 1 275 ? 20.078 -11.438 -19.703 1 98.19 275 VAL B O 1
ATOM 5074 N N . GLY B 1 276 ? 18.016 -12.055 -19.266 1 96.81 276 GLY B N 1
ATOM 5075 C CA . GLY B 1 276 ? 17.391 -10.859 -19.812 1 96.81 276 GLY B CA 1
ATOM 5076 C C . GLY B 1 276 ? 16.188 -10.391 -19.016 1 96.81 276 GLY B C 1
ATOM 5077 O O . GLY B 1 276 ? 15.977 -10.828 -17.891 1 96.81 276 GLY B O 1
ATOM 5078 N N . SER B 1 277 ? 15.516 -9.375 -19.547 1 96.31 277 SER B N 1
ATOM 5079 C CA . SER B 1 277 ? 14.328 -8.828 -18.891 1 96.31 277 SER B CA 1
ATOM 5080 C C . SER B 1 277 ? 13.203 -8.602 -19.891 1 96.31 277 SER B C 1
ATOM 5082 O O . SER B 1 277 ? 13.453 -8.359 -21.078 1 96.31 277 SER B O 1
ATOM 5084 N N . VAL B 1 278 ? 12.055 -8.797 -19.438 1 97 278 VAL B N 1
ATOM 5085 C CA . VAL B 1 278 ? 10.859 -8.477 -20.203 1 97 278 VAL B CA 1
ATOM 5086 C C . VAL B 1 278 ? 9.891 -7.664 -19.359 1 97 278 VAL B C 1
ATOM 5088 O O . VAL B 1 278 ? 9.742 -7.926 -18.156 1 97 278 VAL B O 1
ATOM 5091 N N . HIS B 1 279 ? 9.289 -6.66 -19.969 1 97.62 279 HIS B N 1
ATOM 5092 C CA . HIS B 1 279 ? 8.258 -5.898 -19.281 1 97.62 279 H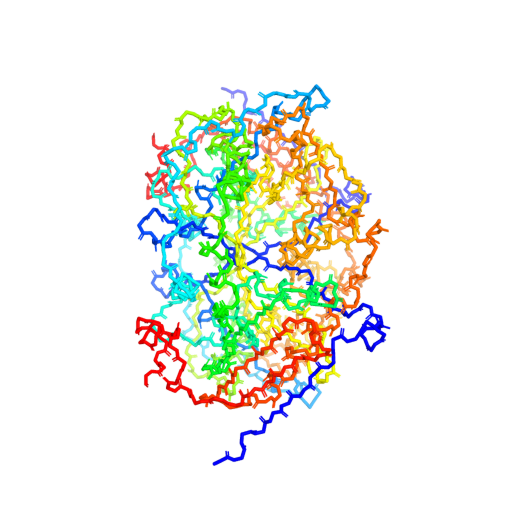IS B CA 1
ATOM 5093 C C . HIS B 1 279 ? 6.918 -6.633 -19.312 1 97.62 279 HIS B C 1
ATOM 5095 O O . HIS B 1 279 ? 6.516 -7.16 -20.344 1 97.62 279 HIS B O 1
ATOM 5101 N N . THR B 1 280 ? 6.246 -6.641 -18.203 1 97.62 280 THR B N 1
ATOM 5102 C CA . THR B 1 280 ? 4.973 -7.34 -18.062 1 97.62 280 THR B CA 1
ATOM 5103 C C . THR B 1 280 ? 3.994 -6.887 -19.141 1 97.62 280 THR B C 1
ATOM 5105 O O . THR B 1 280 ? 3.332 -7.711 -19.781 1 97.62 280 THR B O 1
ATOM 5108 N N . ASP B 1 281 ? 4.008 -5.613 -19.484 1 95.94 281 ASP B N 1
ATOM 5109 C CA . ASP B 1 281 ? 3.068 -5.051 -20.453 1 95.94 281 ASP B CA 1
ATOM 5110 C C . ASP B 1 281 ? 3.355 -5.566 -21.859 1 95.94 281 ASP B C 1
ATOM 5112 O O . ASP B 1 281 ? 2.461 -5.609 -22.703 1 95.94 281 ASP B O 1
ATOM 5116 N N . ASP B 1 282 ? 4.555 -5.926 -22.109 1 96.31 282 ASP B N 1
ATOM 5117 C CA . ASP B 1 282 ? 4.941 -6.398 -23.438 1 96.31 282 ASP B CA 1
ATOM 5118 C C . ASP B 1 282 ? 4.402 -7.801 -23.703 1 96.31 282 ASP B C 1
ATOM 5120 O O . ASP B 1 282 ? 4.223 -8.195 -24.859 1 96.31 282 ASP B O 1
ATOM 5124 N N . LEU B 1 283 ? 4.168 -8.523 -22.656 1 97 283 LEU B N 1
ATOM 5125 C CA . LEU B 1 283 ? 3.697 -9.891 -22.812 1 97 283 LEU B CA 1
ATOM 5126 C C . LEU B 1 283 ? 2.297 -9.922 -23.422 1 97 283 LEU B C 1
ATOM 5128 O O . LEU B 1 283 ? 2.008 -10.75 -24.281 1 97 283 LEU B O 1
ATOM 5132 N N . CYS B 1 284 ? 1.487 -9.047 -22.938 1 92.81 284 CYS B N 1
ATOM 5133 C CA . CYS B 1 284 ? 0.111 -9.031 -23.422 1 92.81 284 CYS B CA 1
ATOM 5134 C C . CYS B 1 284 ? 0.044 -8.531 -24.859 1 92.81 284 CYS B C 1
ATOM 5136 O O . CYS B 1 284 ? -0.805 -8.969 -25.641 1 92.81 284 CYS B O 1
ATOM 5138 N N . LYS B 1 285 ? 1.005 -7.734 -25.266 1 93.31 285 LYS B N 1
ATOM 5139 C CA . LYS B 1 285 ? 1.037 -7.16 -26.609 1 93.31 285 LYS B CA 1
ATOM 5140 C C . LYS B 1 285 ? 1.503 -8.188 -27.641 1 93.31 285 LYS B C 1
ATOM 5142 O O . LYS B 1 285 ? 1.024 -8.195 -28.781 1 93.31 285 LYS B O 1
ATOM 5147 N N . ARG B 1 286 ? 2.346 -9.039 -27.234 1 94 286 ARG B N 1
ATOM 5148 C CA . ARG B 1 286 ? 2.973 -9.969 -28.172 1 94 286 ARG B CA 1
ATOM 5149 C C . ARG B 1 286 ? 2.334 -11.352 -28.078 1 94 286 ARG B C 1
ATOM 5151 O O . ARG B 1 286 ? 2.527 -12.18 -28.969 1 94 286 ARG B O 1
ATOM 5158 N N . GLY B 1 287 ? 1.595 -11.609 -27.031 1 93.62 287 GLY B N 1
ATOM 5159 C CA . GLY B 1 287 ? 1.023 -12.922 -26.781 1 93.62 287 GLY B CA 1
ATOM 5160 C C . GLY B 1 287 ? -0.064 -13.297 -27.781 1 93.62 287 GLY B C 1
ATOM 5161 O O . GLY B 1 287 ? -0.695 -12.422 -28.375 1 93.62 287 GLY B O 1
ATOM 5162 N N . GLU B 1 288 ? -0.196 -14.594 -27.984 1 95.25 288 GLU B N 1
ATOM 5163 C CA . GLU B 1 288 ? -1.295 -15.141 -28.781 1 95.25 288 GLU B CA 1
ATOM 5164 C C . GLU B 1 288 ? -2.514 -15.422 -27.906 1 95.25 288 GLU B C 1
ATOM 5166 O O . GLU B 1 288 ? -3.16 -16.469 -28.047 1 95.25 288 GLU B O 1
ATOM 5171 N N . TRP B 1 289 ? -2.637 -14.734 -26.969 1 96.56 289 TRP B N 1
ATOM 5172 C CA . TRP B 1 289 ? -3.729 -14.695 -26 1 96.56 289 TRP B CA 1
ATOM 5173 C C . TRP B 1 289 ? -4.172 -13.258 -25.719 1 96.56 289 TRP B C 1
ATOM 5175 O O . TRP B 1 289 ? -3.533 -12.312 -26.188 1 96.56 289 TRP B O 1
ATOM 5185 N N . SER B 1 290 ? -5.348 -13.117 -25.078 1 96.69 290 SER B N 1
ATOM 5186 C CA . SER B 1 290 ? -5.879 -11.773 -24.844 1 96.69 290 SER B CA 1
ATOM 5187 C C . SER B 1 290 ? -6.191 -11.562 -23.359 1 96.69 290 SER B C 1
ATOM 5189 O O . SER B 1 290 ? -6.973 -12.32 -22.781 1 96.69 290 SER B O 1
ATOM 5191 N N . GLY B 1 291 ? -5.637 -10.516 -22.859 1 97.12 291 GLY B N 1
ATOM 5192 C CA . GLY B 1 291 ? -5.836 -10.211 -21.453 1 97.12 291 GLY B CA 1
ATOM 5193 C C . GLY B 1 291 ? -7.285 -9.922 -21.109 1 97.12 291 GLY B C 1
ATOM 5194 O O . GLY B 1 291 ? -7.746 -10.258 -20.016 1 97.12 291 GLY B O 1
ATOM 5195 N N . ASN B 1 292 ? -7.984 -9.273 -22.078 1 97.88 292 ASN B N 1
ATOM 5196 C CA . ASN B 1 292 ? -9.383 -8.961 -21.812 1 97.88 292 ASN B CA 1
ATOM 5197 C C . ASN B 1 292 ? -10.211 -10.227 -21.609 1 97.88 292 ASN B C 1
ATOM 5199 O O . ASN B 1 292 ? -11.094 -10.273 -20.75 1 97.88 292 ASN B O 1
ATOM 5203 N N . ILE B 1 293 ? -9.922 -11.242 -22.391 1 98.12 293 ILE B N 1
ATOM 5204 C CA . ILE B 1 293 ? -10.641 -12.508 -22.266 1 98.12 293 ILE B CA 1
ATOM 5205 C C . ILE B 1 293 ? -10.391 -13.117 -20.891 1 98.12 293 ILE B C 1
ATOM 5207 O O . ILE B 1 293 ? -11.32 -13.539 -20.203 1 98.12 293 ILE B O 1
ATOM 5211 N N . CYS B 1 294 ? -9.156 -13.109 -20.484 1 98.38 294 CYS B N 1
ATOM 5212 C CA . CYS B 1 294 ? -8.758 -13.656 -19.203 1 98.38 294 CYS B CA 1
ATOM 5213 C C . CYS B 1 294 ? -9.469 -12.938 -18.062 1 98.38 294 CYS B C 1
ATOM 5215 O O . CYS B 1 294 ? -10.109 -13.578 -17.219 1 98.38 294 CYS B O 1
ATOM 5217 N N . MET B 1 295 ? -9.453 -11.648 -18.094 1 98.5 295 MET B N 1
ATOM 5218 C CA . MET B 1 295 ? -9.953 -10.852 -16.969 1 98.5 295 MET B CA 1
ATOM 5219 C C . MET B 1 295 ? -11.484 -10.828 -16.969 1 98.5 295 MET B C 1
ATOM 5221 O O . MET B 1 295 ? -12.102 -10.734 -15.906 1 98.5 295 MET B O 1
ATOM 5225 N N . ASN B 1 296 ? -12.086 -10.906 -18.125 1 98.56 296 ASN B N 1
ATOM 5226 C CA . ASN B 1 296 ? -13.539 -10.992 -18.172 1 98.56 296 ASN B CA 1
ATOM 5227 C C . ASN B 1 296 ? -14.039 -12.305 -17.578 1 98.56 296 ASN B C 1
ATOM 5229 O O . ASN B 1 296 ? -15.047 -12.328 -16.875 1 98.56 296 ASN B O 1
ATOM 5233 N N . LEU B 1 297 ? -13.359 -13.375 -17.875 1 98.62 297 LEU B N 1
ATOM 5234 C CA . LEU B 1 297 ? -13.75 -14.633 -17.25 1 98.62 297 LEU B CA 1
ATOM 5235 C C . LEU B 1 297 ? -13.617 -14.555 -15.742 1 98.62 297 LEU B C 1
ATOM 5237 O O . LEU B 1 297 ? -14.516 -14.984 -15.008 1 98.62 297 LEU B O 1
ATOM 5241 N N . LEU B 1 298 ? -12.484 -14.07 -15.352 1 98.75 298 LEU B N 1
ATOM 5242 C CA . LEU B 1 298 ? -12.273 -13.906 -13.914 1 98.75 298 LEU B CA 1
ATOM 5243 C C . LEU B 1 298 ? -13.414 -13.117 -13.281 1 98.75 298 LEU B C 1
ATOM 5245 O O . LEU B 1 298 ? -13.961 -13.531 -12.258 1 98.75 298 LEU B O 1
ATOM 5249 N N . SER B 1 299 ? -13.75 -11.984 -13.875 1 98.62 299 SER B N 1
ATOM 5250 C CA . SER B 1 299 ? -14.844 -11.141 -13.398 1 98.62 299 SER B CA 1
ATOM 5251 C C . SER B 1 299 ? -16.156 -11.922 -13.336 1 98.62 299 SER B C 1
ATOM 5253 O O . SER B 1 299 ? -16.875 -11.844 -12.336 1 98.62 299 SER B O 1
ATOM 5255 N N . THR B 1 300 ? -16.422 -12.672 -14.344 1 98.38 300 THR B N 1
ATOM 5256 C CA . THR B 1 300 ? -17.656 -13.438 -14.414 1 98.38 300 THR B CA 1
ATOM 5257 C C . THR B 1 300 ? -17.719 -14.477 -13.305 1 98.38 300 THR B C 1
ATOM 5259 O O . THR B 1 300 ? -18.734 -14.602 -12.625 1 98.38 300 THR B O 1
ATOM 5262 N N . VAL B 1 301 ? -16.656 -15.164 -13.125 1 98.62 301 VAL B N 1
ATOM 5263 C CA . VAL B 1 301 ? -16.625 -16.219 -12.109 1 98.62 301 VAL B CA 1
ATOM 5264 C C . VAL B 1 301 ? -16.797 -15.609 -10.719 1 98.62 301 VAL B C 1
ATOM 5266 O O . VAL B 1 301 ? -17.641 -16.062 -9.945 1 98.62 301 VAL B O 1
ATOM 5269 N N . LEU B 1 302 ? -16.062 -14.602 -10.43 1 98.75 302 LEU B N 1
ATOM 5270 C CA . LEU B 1 302 ? -16.125 -13.992 -9.102 1 98.75 302 LEU B CA 1
ATOM 5271 C C . LEU B 1 302 ? -17.469 -13.344 -8.859 1 98.75 302 LEU B C 1
ATOM 5273 O O . LEU B 1 302 ? -18.016 -13.414 -7.75 1 98.75 302 LEU B O 1
ATOM 5277 N N . THR B 1 303 ? -18.016 -12.68 -9.883 1 98.5 303 THR B N 1
ATOM 5278 C CA . THR B 1 303 ? -19.344 -12.102 -9.758 1 98.5 303 THR B CA 1
ATOM 5279 C C . THR B 1 303 ? -20.375 -13.18 -9.438 1 98.5 303 THR B C 1
ATOM 5281 O O . THR B 1 303 ? -21.234 -12.984 -8.562 1 98.5 303 THR B O 1
ATOM 5284 N N . SER B 1 304 ? -20.297 -14.312 -10.141 1 98.12 304 SER B N 1
ATOM 5285 C CA . SER B 1 304 ? -21.219 -15.414 -9.914 1 98.12 304 SER B CA 1
ATOM 5286 C C . SER B 1 304 ? -21.109 -15.938 -8.484 1 98.12 304 SER B C 1
ATOM 5288 O O . SER B 1 304 ? -22.125 -16.203 -7.836 1 98.12 304 SER B O 1
ATOM 5290 N N . VAL B 1 305 ? -19.922 -16.062 -8.016 1 98.25 305 VAL B N 1
ATOM 5291 C CA . VAL B 1 305 ? -19.688 -16.547 -6.652 1 98.25 305 VAL B CA 1
ATOM 5292 C C . VAL B 1 305 ? -20.266 -15.547 -5.652 1 98.25 305 VAL B C 1
ATOM 5294 O O . VAL B 1 305 ? -20.953 -15.938 -4.703 1 98.25 305 VAL B O 1
ATOM 5297 N N . ARG B 1 306 ? -19.953 -14.289 -5.82 1 98.06 306 ARG B N 1
ATOM 5298 C CA . ARG B 1 306 ? -20.469 -13.25 -4.93 1 98.06 306 ARG B CA 1
ATOM 5299 C C . ARG B 1 306 ? -21.984 -13.258 -4.891 1 98.06 306 ARG B C 1
ATOM 5301 O O . ARG B 1 306 ? -22.594 -13.109 -3.82 1 98.06 306 ARG B O 1
ATOM 5308 N N . ASP B 1 307 ? -22.594 -13.414 -6.059 1 96.62 307 ASP B N 1
ATOM 5309 C CA . ASP B 1 307 ? -24.062 -13.375 -6.156 1 96.62 307 ASP B CA 1
ATOM 5310 C C . ASP B 1 307 ? -24.688 -14.617 -5.535 1 96.62 307 ASP B C 1
ATOM 5312 O O . ASP B 1 307 ? -25.844 -14.594 -5.113 1 96.62 307 ASP B O 1
ATOM 5316 N N . LEU B 1 308 ? -23.984 -15.672 -5.551 1 96.38 308 LEU B N 1
ATOM 5317 C CA . LEU B 1 308 ? -24.453 -16.906 -4.949 1 96.38 308 LEU B CA 1
ATOM 5318 C C . LEU B 1 308 ? -24.312 -16.875 -3.432 1 96.38 308 LEU B C 1
ATOM 5320 O O . LEU B 1 308 ? -25.188 -17.344 -2.707 1 96.38 308 LEU B O 1
ATOM 5324 N N . LEU B 1 309 ? -23.203 -16.328 -2.969 1 97.19 309 LEU B N 1
ATOM 5325 C CA . LEU B 1 309 ? -22.922 -16.281 -1.539 1 97.19 309 LEU B CA 1
ATOM 5326 C C . LEU B 1 309 ? -23.281 -14.93 -0.946 1 97.19 309 LEU B C 1
ATOM 5328 O O . LEU B 1 309 ? -22.406 -14.156 -0.559 1 97.19 309 LEU B O 1
ATOM 5332 N N . LYS B 1 310 ? -24.516 -14.711 -0.707 1 95.31 310 LYS B N 1
ATOM 5333 C CA . LYS B 1 310 ? -25.016 -13.406 -0.308 1 95.31 310 LYS B CA 1
ATOM 5334 C C . LYS B 1 310 ? -24.953 -13.227 1.205 1 95.31 310 LYS B C 1
ATOM 5336 O O . LYS B 1 310 ? -24.844 -12.094 1.698 1 95.31 310 LYS B O 1
ATOM 5341 N N . ARG B 1 311 ? -25 -14.391 1.922 1 94.75 311 ARG B N 1
ATOM 5342 C CA . ARG B 1 311 ? -25.094 -14.305 3.375 1 94.75 311 ARG B CA 1
ATOM 5343 C C . ARG B 1 311 ? -23.938 -15.055 4.047 1 94.75 311 ARG B C 1
ATOM 5345 O O . ARG B 1 311 ? -23.484 -16.078 3.539 1 94.75 311 ARG B O 1
ATOM 5352 N N . ASP B 1 312 ? -23.562 -14.477 5.18 1 94.38 312 ASP B N 1
ATOM 5353 C CA . ASP B 1 312 ? -22.562 -15.148 5.988 1 94.38 312 ASP B CA 1
ATOM 5354 C C . ASP B 1 312 ? -22.953 -16.594 6.262 1 94.38 312 ASP B C 1
ATOM 5356 O O . ASP B 1 312 ? -24.109 -16.891 6.566 1 94.38 312 ASP B O 1
ATOM 5360 N N . GLY B 1 313 ? -22 -17.5 6.102 1 94.06 313 GLY B N 1
ATOM 5361 C CA . GLY B 1 313 ? -22.25 -18.906 6.359 1 94.06 313 GLY B CA 1
ATOM 5362 C C . GLY B 1 313 ? -22.469 -19.703 5.094 1 94.06 313 GLY B C 1
ATOM 5363 O O . GLY B 1 313 ? -22.469 -20.938 5.129 1 94.06 313 GLY B O 1
ATOM 5364 N N . GLU B 1 314 ? -22.656 -19.016 3.986 1 96.5 314 GLU B N 1
ATOM 5365 C CA . GLU B 1 314 ? -22.859 -19.719 2.721 1 96.5 314 GLU B CA 1
ATOM 5366 C C . GLU B 1 314 ? -21.531 -20.125 2.096 1 96.5 314 GLU B C 1
ATOM 5368 O O . GLU B 1 314 ? -20.516 -19.469 2.316 1 96.5 314 GLU B O 1
ATOM 5373 N N . ALA B 1 315 ? -21.562 -21.188 1.385 1 97.5 315 ALA B N 1
ATOM 5374 C CA . ALA B 1 315 ? -20.344 -21.734 0.78 1 97.5 315 ALA B CA 1
ATOM 5375 C C . ALA B 1 315 ? -20.656 -22.438 -0.541 1 97.5 315 ALA B C 1
ATOM 5377 O O . ALA B 1 315 ? -21.812 -22.781 -0.815 1 97.5 315 ALA B O 1
ATOM 5378 N N . CYS B 1 316 ? -19.672 -22.547 -1.356 1 97.5 316 CYS B N 1
ATOM 5379 C CA . CYS B 1 316 ? -19.812 -23.281 -2.613 1 97.5 316 CYS B CA 1
ATOM 5380 C C . CYS B 1 316 ? -18.484 -23.875 -3.059 1 97.5 316 CYS B C 1
ATOM 5382 O O . CYS B 1 316 ? -17.453 -23.578 -2.459 1 97.5 316 CYS B O 1
ATOM 5384 N N . ILE B 1 317 ? -18.531 -24.781 -3.953 1 97.12 317 ILE B N 1
ATOM 5385 C CA . ILE B 1 317 ? -17.359 -25.344 -4.621 1 97.12 317 ILE B CA 1
ATOM 5386 C C . ILE B 1 317 ? -17.406 -25.016 -6.113 1 97.12 317 ILE B C 1
ATOM 5388 O O . ILE B 1 317 ? -18.453 -25.203 -6.762 1 97.12 317 ILE B O 1
ATOM 5392 N N . VAL B 1 318 ? -16.375 -24.453 -6.613 1 98.06 318 VAL B N 1
ATOM 5393 C CA . VAL B 1 318 ? -16.25 -24.109 -8.031 1 98.06 318 VAL B CA 1
ATOM 5394 C C . VAL B 1 318 ? -15.203 -25 -8.688 1 98.06 318 VAL B C 1
ATOM 5396 O O . VAL B 1 318 ? -14.117 -25.203 -8.141 1 98.06 318 VAL B O 1
ATOM 5399 N N . ARG B 1 319 ? -15.555 -25.469 -9.914 1 97.31 319 ARG B N 1
ATOM 5400 C CA . ARG B 1 319 ? -14.664 -26.453 -10.523 1 97.31 319 ARG B CA 1
ATOM 5401 C C . ARG B 1 319 ? -14.586 -26.25 -12.031 1 97.31 319 ARG B C 1
ATOM 5403 O O . ARG B 1 319 ? -15.578 -25.922 -12.68 1 97.31 319 ARG B O 1
ATOM 5410 N N . TYR B 1 320 ? -13.406 -26.422 -12.516 1 98.12 320 TYR B N 1
ATOM 5411 C CA . TYR B 1 320 ? -13.164 -26.562 -13.945 1 98.12 320 TYR B CA 1
ATOM 5412 C C . TYR B 1 320 ? -12.5 -27.891 -14.258 1 98.12 320 TYR B C 1
ATOM 5414 O O . TYR B 1 320 ? -11.391 -28.156 -13.797 1 98.12 320 TYR B O 1
ATOM 5422 N N . GLU B 1 321 ? -13.172 -28.688 -15.031 1 95.44 321 GLU B N 1
ATOM 5423 C CA . GLU B 1 321 ? -12.625 -29.969 -15.469 1 95.44 321 GLU B CA 1
ATOM 5424 C C . GLU B 1 321 ? -11.875 -29.828 -16.797 1 95.44 321 GLU B C 1
ATOM 5426 O O . GLU B 1 321 ? -12.266 -29.047 -17.641 1 95.44 321 GLU B O 1
ATOM 5431 N N . GLN B 1 322 ? -10.93 -30.625 -16.906 1 93.62 322 GLN B N 1
ATOM 5432 C CA . GLN B 1 322 ? -10.055 -30.578 -18.078 1 93.62 322 GLN B CA 1
ATOM 5433 C C . GLN B 1 322 ? -10.852 -30.688 -19.359 1 93.62 322 GLN B C 1
ATOM 5435 O O . GLN B 1 322 ? -11.703 -31.578 -19.5 1 93.62 322 GLN B O 1
ATOM 5440 N N . ASN B 1 323 ? -10.578 -29.812 -20.281 1 93.94 323 ASN B N 1
ATOM 5441 C CA . ASN B 1 323 ? -11.078 -29.828 -21.656 1 93.94 323 ASN B CA 1
ATOM 5442 C C . ASN B 1 323 ? -12.594 -29.641 -21.688 1 93.94 323 ASN B C 1
ATOM 5444 O O . ASN B 1 323 ? -13.242 -30.078 -22.641 1 93.94 323 ASN B O 1
ATOM 5448 N N . ARG B 1 324 ? -13.109 -29.109 -20.656 1 93.19 324 ARG B N 1
ATOM 5449 C CA . ARG B 1 324 ? -14.531 -28.766 -20.672 1 93.19 324 ARG B CA 1
ATOM 5450 C C . ARG B 1 324 ? -14.734 -27.328 -21.141 1 93.19 324 ARG B C 1
ATOM 5452 O O . ARG B 1 324 ? -13.789 -26.531 -21.141 1 93.19 324 ARG B O 1
ATOM 5459 N N . ASP B 1 325 ? -15.953 -27.062 -21.469 1 95.19 325 ASP B N 1
ATOM 5460 C CA . ASP B 1 325 ? -16.25 -25.75 -22 1 95.19 325 ASP B CA 1
ATOM 5461 C C . ASP B 1 325 ? -16.922 -24.859 -20.953 1 95.19 325 ASP B C 1
ATOM 5463 O O . ASP B 1 325 ? -17.344 -23.734 -21.25 1 95.19 325 ASP B O 1
ATOM 5467 N N . GLU B 1 326 ? -17.016 -25.391 -19.766 1 97.31 326 GLU B N 1
ATOM 5468 C CA . GLU B 1 326 ? -17.719 -24.625 -18.734 1 97.31 326 GLU B CA 1
ATOM 5469 C C . GLU B 1 326 ? -17.094 -24.859 -17.359 1 97.31 326 GLU B C 1
ATOM 5471 O O . GLU B 1 326 ? -16.469 -25.891 -17.109 1 97.31 326 GLU B O 1
ATOM 5476 N N . ILE B 1 327 ? -17.234 -23.875 -16.516 1 98.06 327 ILE B N 1
ATOM 5477 C CA . ILE B 1 327 ? -16.969 -23.938 -15.078 1 98.06 327 ILE B CA 1
ATOM 5478 C C . ILE B 1 327 ? -18.266 -24.219 -14.328 1 98.06 327 ILE B C 1
ATOM 5480 O O . ILE B 1 327 ? -19.312 -23.656 -14.664 1 98.06 327 ILE B O 1
ATOM 5484 N N . THR B 1 328 ? -18.188 -25.094 -13.383 1 97.94 328 THR B N 1
ATOM 5485 C CA . THR B 1 328 ? -19.391 -25.406 -12.625 1 97.94 328 THR B CA 1
ATOM 5486 C C . THR B 1 328 ? -19.266 -24.906 -11.188 1 97.94 328 THR B C 1
ATOM 5488 O O . THR B 1 328 ? -18.188 -24.969 -10.594 1 97.94 328 THR B O 1
ATOM 5491 N N . ILE B 1 329 ? -20.297 -24.422 -10.625 1 97.81 329 ILE B N 1
ATOM 5492 C CA . ILE B 1 329 ? -20.391 -23.969 -9.242 1 97.81 329 ILE B CA 1
ATOM 5493 C C . ILE B 1 329 ? -21.469 -24.781 -8.508 1 97.81 329 ILE B C 1
ATOM 5495 O O . ILE B 1 329 ? -22.625 -24.812 -8.93 1 97.81 329 ILE B O 1
ATOM 5499 N N . HIS B 1 330 ? -21.094 -25.391 -7.469 1 95.62 330 HIS B N 1
ATOM 5500 C CA . HIS B 1 330 ? -21.984 -26.219 -6.66 1 95.62 330 HIS B CA 1
ATOM 5501 C C . HIS B 1 330 ? -22.125 -25.656 -5.25 1 95.62 330 HIS B C 1
ATOM 5503 O O . HIS B 1 330 ? -21.125 -25.312 -4.613 1 95.62 330 HIS B O 1
ATOM 5509 N N . SER B 1 331 ? -23.328 -25.578 -4.762 1 93.5 331 SER B N 1
ATOM 5510 C CA . SER B 1 331 ? -23.516 -25.172 -3.377 1 93.5 331 SER B CA 1
ATOM 5511 C C . SER B 1 331 ? -22.891 -26.172 -2.41 1 93.5 331 SER B C 1
ATOM 5513 O O . SER B 1 331 ? -22.844 -27.375 -2.695 1 93.5 331 SER B O 1
ATOM 5515 N N . ALA B 1 332 ? -22.375 -25.656 -1.405 1 93.62 332 ALA B N 1
ATOM 5516 C CA . ALA B 1 332 ? -21.781 -26.484 -0.35 1 93.62 332 ALA B CA 1
ATOM 5517 C C . ALA B 1 332 ? -22.172 -25.969 1.031 1 93.62 332 ALA B C 1
ATOM 5519 O O . ALA B 1 332 ? -22.734 -24.875 1.158 1 93.62 332 ALA B O 1
ATOM 5520 N N . SER B 1 333 ? -21.984 -26.891 2.02 1 91.38 333 SER B N 1
ATOM 5521 C CA . SER B 1 333 ? -22.234 -26.469 3.398 1 91.38 333 SER B CA 1
ATOM 5522 C C . SER B 1 333 ? -20.953 -25.969 4.059 1 91.38 333 SER B C 1
ATOM 5524 O O . SER B 1 333 ? -19.875 -26.484 3.807 1 91.38 333 SER B O 1
ATOM 5526 N N . LEU B 1 334 ? -21.141 -24.969 4.883 1 87.12 334 LEU B N 1
ATOM 5527 C CA . LEU B 1 334 ? -20 -24.328 5.535 1 87.12 334 LEU B CA 1
ATOM 5528 C C . LEU B 1 334 ? -19.188 -25.328 6.336 1 87.12 334 LEU B C 1
ATOM 5530 O O . LEU B 1 334 ? -17.953 -25.281 6.332 1 87.12 334 LEU B O 1
ATOM 5534 N N . PRO B 1 335 ? -19.797 -26.266 6.992 1 84.62 335 PRO B N 1
ATOM 5535 C CA . PRO B 1 335 ? -19.016 -27.234 7.75 1 84.62 335 PRO B CA 1
ATOM 5536 C C . PRO B 1 335 ? -18.078 -28.047 6.867 1 84.62 335 PRO B C 1
ATOM 5538 O O . PRO B 1 335 ? -17.109 -28.641 7.359 1 84.62 335 PRO B O 1
ATOM 5541 N N . ASP B 1 336 ? -18.375 -28.062 5.582 1 85.19 336 ASP B N 1
ATOM 5542 C CA . ASP B 1 336 ? -17.516 -28.766 4.641 1 85.19 336 ASP B CA 1
ATOM 5543 C C . ASP B 1 336 ? -16.297 -27.938 4.262 1 85.19 336 ASP B C 1
ATOM 5545 O O . ASP B 1 336 ? -15.406 -28.406 3.568 1 85.19 336 ASP B O 1
ATOM 5549 N N . ILE B 1 337 ? -16.375 -26.719 4.723 1 87 337 ILE B N 1
ATOM 5550 C CA . ILE B 1 337 ? -15.281 -25.797 4.469 1 87 337 ILE B CA 1
ATOM 5551 C C . ILE B 1 337 ? -14.281 -25.844 5.625 1 87 337 ILE B C 1
ATOM 5553 O O . ILE B 1 337 ? -14.633 -25.562 6.77 1 87 337 ILE B O 1
ATOM 5557 N N . ASP B 1 338 ? -13.023 -26.234 5.359 1 86.62 338 ASP B N 1
ATOM 5558 C CA . ASP B 1 338 ? -12.078 -26.578 6.418 1 86.62 338 ASP B CA 1
ATOM 5559 C C . ASP B 1 338 ? -10.859 -25.672 6.395 1 86.62 338 ASP B C 1
ATOM 5561 O O . ASP B 1 338 ? -9.805 -26.016 6.934 1 86.62 338 ASP B O 1
ATOM 5565 N N . PHE B 1 339 ? -10.977 -24.5 5.789 1 93 339 PHE B N 1
ATOM 5566 C CA . PHE B 1 339 ? -9.727 -23.766 5.652 1 93 339 PHE B CA 1
ATOM 5567 C C . PHE B 1 339 ? -9.688 -22.578 6.605 1 93 339 PHE B C 1
ATOM 5569 O O . PHE B 1 339 ? -8.719 -21.812 6.617 1 93 339 PHE B O 1
ATOM 5576 N N . PHE B 1 340 ? -10.617 -22.391 7.461 1 94.94 340 PHE B N 1
ATOM 5577 C CA . PHE B 1 340 ? -10.531 -21.391 8.523 1 94.94 340 PHE B CA 1
ATOM 5578 C C . PHE B 1 340 ? -9.906 -22 9.773 1 94.94 340 PHE B C 1
ATOM 5580 O O . PHE B 1 340 ? -10.469 -22.906 10.391 1 94.94 340 PHE B O 1
ATOM 5587 N N . THR B 1 341 ? -8.773 -21.531 10.125 1 95.31 341 THR B N 1
ATOM 5588 C CA . THR B 1 341 ? -8.086 -22.047 11.312 1 95.31 341 THR B CA 1
ATOM 5589 C C . THR B 1 341 ? -8.828 -21.625 12.586 1 95.31 341 THR B C 1
ATOM 5591 O O . THR B 1 341 ? -9.547 -20.625 12.594 1 95.31 341 THR B O 1
ATOM 5594 N N . TYR B 1 342 ? -8.633 -22.359 13.641 1 94.38 342 TYR B N 1
ATOM 5595 C CA . TYR B 1 342 ? -9.234 -22.062 14.93 1 94.38 342 TYR B CA 1
ATOM 5596 C C . TYR B 1 342 ? -8.82 -20.688 15.422 1 94.38 342 TYR B C 1
ATOM 5598 O O . TYR B 1 342 ? -9.656 -19.891 15.844 1 94.38 342 TYR B O 1
ATOM 5606 N N . ASN B 1 343 ? -7.559 -20.406 15.328 1 95.19 343 ASN B N 1
ATOM 5607 C CA . ASN B 1 343 ? -7.035 -19.125 15.781 1 95.19 343 ASN B CA 1
ATOM 5608 C C . ASN B 1 343 ? -7.715 -17.953 15.062 1 95.19 343 ASN B C 1
ATOM 5610 O O . ASN B 1 343 ? -8.078 -16.969 15.695 1 95.19 343 ASN B O 1
ATOM 5614 N N . PHE B 1 344 ? -7.887 -18.141 13.805 1 97.06 344 PHE B N 1
ATOM 5615 C CA . PHE B 1 344 ? -8.516 -17.094 13.008 1 97.06 344 PHE B CA 1
ATOM 5616 C C . PHE B 1 344 ? -9.961 -16.875 13.438 1 97.06 344 PHE B C 1
ATOM 5618 O O . PHE B 1 344 ? -10.391 -15.742 13.633 1 97.06 344 PHE B O 1
ATOM 5625 N N . ARG B 1 345 ? -10.664 -17.969 13.609 1 94.88 345 ARG B N 1
ATOM 5626 C CA . ARG B 1 345 ? -12.07 -17.906 14 1 94.88 345 ARG B CA 1
ATOM 5627 C C . ARG B 1 345 ? -12.227 -17.266 15.375 1 94.88 345 ARG B C 1
ATOM 5629 O O . ARG B 1 345 ? -13.109 -16.422 15.57 1 94.88 345 ARG B O 1
ATOM 5636 N N . VAL B 1 346 ? -11.367 -17.578 16.25 1 95.88 346 VAL B N 1
ATOM 5637 C CA . VAL B 1 346 ? -11.43 -17.031 17.594 1 95.88 346 VAL B CA 1
ATOM 5638 C C . VAL B 1 346 ? -11.031 -15.555 17.562 1 95.88 346 VAL B C 1
ATOM 5640 O O . VAL B 1 346 ? -11.672 -14.719 18.219 1 95.88 346 VAL B O 1
ATOM 5643 N N . HIS B 1 347 ? -10 -15.273 16.828 1 96.56 347 HIS B N 1
ATOM 5644 C CA . HIS B 1 347 ? -9.453 -13.93 16.766 1 96.56 347 HIS B CA 1
ATOM 5645 C C . HIS B 1 347 ? -10.5 -12.93 16.297 1 96.56 347 HIS B C 1
ATOM 5647 O O . HIS B 1 347 ? -10.555 -11.797 16.797 1 96.56 347 HIS B O 1
ATOM 5653 N N . PHE B 1 348 ? -11.359 -13.305 15.375 1 95.69 348 PHE B N 1
ATOM 5654 C CA . PHE B 1 348 ? -12.32 -12.383 14.781 1 95.69 348 PHE B CA 1
ATOM 5655 C C . PHE B 1 348 ? -13.734 -12.688 15.258 1 95.69 348 PHE B C 1
ATOM 5657 O O . PHE B 1 348 ? -14.711 -12.234 14.664 1 95.69 348 PHE B O 1
ATOM 5664 N N . ASN B 1 349 ? -13.883 -13.516 16.312 1 93.81 349 ASN B N 1
ATOM 5665 C CA . ASN B 1 349 ? -15.148 -13.867 16.938 1 93.81 349 ASN B CA 1
ATOM 5666 C C . ASN B 1 349 ? -16.125 -14.461 15.93 1 93.81 349 ASN B C 1
ATOM 5668 O O . ASN B 1 349 ? -17.297 -14.07 15.891 1 93.81 349 ASN B O 1
ATOM 5672 N N . LEU B 1 350 ? -15.641 -15.367 15.156 1 88.94 350 LEU B N 1
ATOM 5673 C CA . LEU B 1 350 ? -16.453 -16 14.125 1 88.94 350 LEU B CA 1
ATOM 5674 C C . LEU B 1 350 ? -17.016 -17.328 14.617 1 88.94 350 LEU B C 1
ATOM 5676 O O . LEU B 1 350 ? -17.688 -18.047 13.867 1 88.94 350 LEU B O 1
ATOM 5680 N N . GLU B 1 351 ? -16.719 -17.688 15.828 1 80.31 351 GLU B N 1
ATOM 5681 C CA . GLU B 1 351 ? -17.266 -18.922 16.406 1 80.31 351 GLU B CA 1
ATOM 5682 C C . GLU B 1 351 ? -18.734 -18.734 16.797 1 80.31 351 GLU B C 1
ATOM 5684 O O . GLU B 1 351 ? -19.172 -17.625 17.125 1 80.31 351 GLU B O 1
#

Secondary structure (DSSP, 8-state):
----EEEEE--HHHH-SSPPPBPPPEEEEEEEE-TT--EEESSTTPPEE-GGGGSGGGEEEEETTTTGGG-B---S--TTHHHHHHHHHTS-TT--HHHHTTT-SEEEEHHHHHHHHHGGG-TT--EEEEEEEETTEEEEEEE--HHHHHHHHT--HHHHHHHHHHHHHHHHHEESSTT----TTSPPBSS-EEEEEEEEEE--SSSSPEEEEEEEE--EE-TTS-EEEEEEEESSS-THIIIIIHHHHHHHHHTTT--EEEEEEE-TTSEEEEEEEEEHHHHHHH-SS-HHHHHHHHHHHHHHHHHH--STTEEEEEEE-TT-SEEEEEEEEGGG---S-HHHHHHTT--/----EEEEE--HHHH-SSPPPBPPPEEEEEEEE-TT--EEESSTTPPEE-GGGGSGGGEEEEETTTTGGG-B---S--TTHHHHHHHHHTS-TT--HHHHTTT-SEEEEHHHHHHHHHGGG-TT--EEEEEEEETTEEEEEEE--HHHHHHHHT--HHHHHHHHHHHHHHHHHEESSTT----TTSPPBSS-EEEEEEEEEE--SSSSPEEEEEEEE--EE-TTS-EEEEEEEESSS-THIIIIIHHHHHHHHHTTT--EEEEEEE-TTSEEEEEEEEEHHHHHHH-SS-HHHHHHHHHHHHHHHHHH--STTEEEEEEE-TT-SEEEEEEEEGGG---S-HHHHHHTT--

InterPro domains:
  IPR013961 RAI1-like [PF08652] (24-333)
  IPR039039 RAI1-like family [PTHR12395] (21-328)

Foldseek 3Di:
DPWDKDKFFLALVVLPDPAWDKFQWAFPFKWKQDLVRDTGGDCLQFWAFQCVCPPPVNFDWDFLQPQLVVEAEDDDDLWCVSVLNVLLVQDFFQDQSCVSQVNAQEEEALVVLLVQLQCSLALQDKWKWKWADFSNHIYITTDDDPVNVVCVVPDDPLNSSVVSLQQLVLQQTTHSDRPDHRDSNDHGYPSMFMKTWIWMWTQAPDDGTGIYIYMYTFSHAYPVRATEAEEEDEQDCDDPNLRRVLSSVLSRCRVNVHFKYKYFHAHSSSIGGGIDIDTSVVSCVRHPDHSSSSSSSSNHVVNVQCVQHVDHQWMWMWIRDRNDRIIMITTDGSVVPDNQDPCSCRRNVRD/DPWDKDKFFLALVVLPDPAWDKFQWAFPFKWKQDLVRDTGGDCLQFWAFQCVCPPPVNFDWDFLQAQLVVAAEDDDDLWCVSVLNVLLVQDFFQDQSCVSQVNAQEEEALVVLLVQLQCSLALQDKWKWKWADFSNHIYITTDDDPVNVVCVVPDDPLNSSVVSLQQLVLQQTTHSDRPDHRDSNDHGYPSMFMKTWIWMWTQAPDDGTGIYIYMYTFSHAYPVRATEAEEEDEQDCDDPNLRRVLSSVLSRCRVNVHFKYKYFHAHSSSIGGGIDIDTSVVSCVRHPDHSSSSSSSSNHVVNVVCVQHVDHQWMWMWIRDRNDRIIMITTDGSVVPDNQDPCSCRRNVRD

Organism: NCBI:txid53326

Radius of gyration: 27.27 Å; Cα contacts (8 Å, |Δi|>4): 1506; chains: 2; bounding box: 66×76×59 Å